Protein AF-A0A1M6D342-F1 (afdb_monomer)

Radius of gyration: 25.9 Å; Cα contacts (8 Å, |Δi|>4): 863; chains: 1; bounding box: 53×69×72 Å

Sequence (406 aa):
MNKLLQKSFVAFAASVFLMACGDDDSSFDALEKPKGDYCNVISEDPLVIEAVEYGFYSKTMFEFDNGDVVETVEFESHQAAELACSEYAKDSDYRSVECSDKSIVAVGKETFTASEYKRMMVAFASACEEVNEAMSSSSSAKSSSSVAPSSSSVNSSSSSVGNDEVMSAMYVQYWNSNVVALNADDLEGCEDGALPDDMDQYEIAYEFNDPYDLGADYIGEKTNAYQDVKVPGVFAECGSIVLDGTNGLIVPKNDIFRTKGFVVEVRFMPTDEGDLANLFVADPPGSGVDGWQVRFDGTEARFHIRDGSEGGWNIYNAGEVSLNEWHVFRVKLFPTKSDDGIISYTLSLSLDGVSFEGTPFKGDVSDFDFDVGIGYDAVYQGEHERRTFKGKIDYIRYGRITEDGL

Nearest PDB structures (foldseek):
  3b3q-assembly1_F  TM=6.974E-01  e=4.643E-06  Homo sapiens
  3vkf-assembly5_D  TM=7.152E-01  e=1.541E-05  Bos taurus
  8i59-assembly1_B  TM=5.064E-01  e=3.150E-03  Burkholderia sp.
  8huy-assembly1_B  TM=5.258E-01  e=9.418E-03  Burkholderia
  8i5a-assembly1_A  TM=5.291E-01  e=1.761E-02  Burkholderia sp.

Mean predicted aligned error: 17.21 Å

Solvent-accessible surface area (backbone atoms only — not comparable to full-atom values): 22802 Å² total; per-residue (Å²): 106,81,69,51,61,70,43,57,51,50,55,49,44,52,77,74,52,76,78,84,81,77,82,93,88,83,90,81,87,86,74,98,66,79,94,66,63,42,37,40,77,78,40,78,85,60,32,26,37,43,35,29,55,96,84,46,52,41,37,39,36,46,46,80,55,101,36,34,42,38,40,38,38,38,35,88,40,46,69,57,24,55,56,51,41,63,50,58,67,65,45,82,62,42,70,47,64,48,72,53,71,33,31,36,43,35,29,45,58,63,75,42,53,75,69,56,47,50,54,52,48,52,53,54,49,54,59,27,51,50,48,41,53,61,55,59,66,68,74,70,83,76,83,82,88,85,84,84,84,89,83,87,80,89,79,91,86,80,89,80,98,70,89,76,73,73,79,70,79,77,76,80,59,58,48,98,49,71,27,54,25,78,51,31,87,84,43,78,83,39,64,58,89,72,78,75,87,88,56,92,70,47,57,38,28,36,48,26,21,34,42,64,35,49,17,48,26,79,75,24,102,80,65,45,31,19,42,36,74,89,41,54,82,40,38,56,51,77,40,16,37,37,32,82,35,67,19,47,35,32,28,69,63,56,75,80,70,45,39,80,15,32,38,41,38,38,31,36,24,40,66,58,79,25,60,60,5,18,52,43,24,40,64,49,83,80,88,60,49,16,28,36,33,39,32,34,45,52,52,27,38,32,43,37,39,21,24,20,88,81,56,68,74,49,78,44,79,51,45,81,55,62,74,74,41,85,42,40,45,36,42,35,32,36,68,44,70,48,98,88,66,52,77,45,37,30,35,34,37,24,37,72,81,49,66,51,78,72,42,80,50,86,74,62,43,33,67,62,91,60,45,30,9,34,22,21,54,64,69,66,53,93,64,38,83,37,18,20,23,37,28,36,36,35,33,44,37,33,16,71,38,73,72,81,93,116

Foldseek 3Di:
DVVVVVVLVVVVCLVAVVPPDDDDDDDDDDDPDDPDWAWDFPDLVQTWIWTADPNWTKIWTWDDDPQKIKIKIFTPAQVVQVSSQVVLVVDPQFPDWDGDSTMIITIGPGGHDPVRVSVSSVVVNLVRVVRVVVVVVVPPDDDDDDDDDDDDDDDDDDDDDDPPPPPPPPPFDFDPAAQAAPCQVVAPPLADLDDDPDQPFFQFKQQCQRNRHSQDGSRHPPFTWTFTPVFDGWHGDSLKIFFALGGWTKGWFDLQQLAQWKKKKWKWAAQAFAALWFQKWPDDADAQAWIWTQGGHGQWTKIWTDASHVIDIDIDTQDGHDHRDIKMKMKTWEWDADPVGDIWIWIWIHIRNRIDDTDTDDHGRSGDGGMMIHQFDSSPYPPRSRHGTGGIISMMTMHGYDPPPD

Struc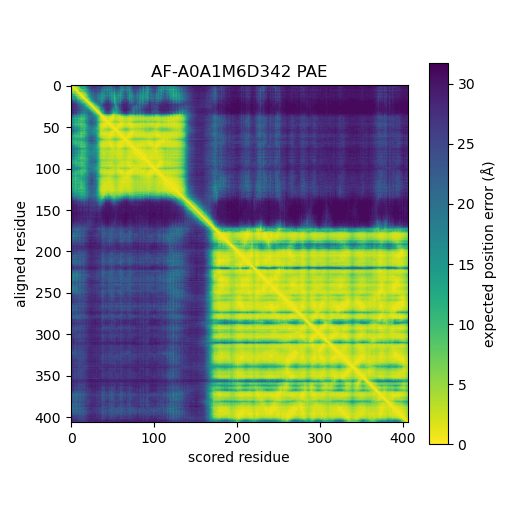ture (mmCIF, N/CA/C/O backbone):
data_AF-A0A1M6D342-F1
#
_entry.id   AF-A0A1M6D342-F1
#
loop_
_atom_site.group_PDB
_atom_site.id
_atom_site.type_symbol
_atom_site.label_atom_id
_atom_site.label_alt_id
_atom_site.label_comp_id
_atom_site.label_asym_id
_atom_site.label_entity_id
_atom_site.label_seq_id
_atom_site.pdbx_PDB_ins_code
_atom_site.Cartn_x
_atom_site.Cartn_y
_atom_site.Cartn_z
_atom_site.occupancy
_atom_site.B_iso_or_equiv
_atom_site.auth_seq_id
_atom_site.auth_comp_id
_atom_site.auth_asym_id
_atom_site.auth_atom_id
_atom_site.pdbx_PDB_model_num
ATOM 1 N N . MET A 1 1 ? 17.124 -2.770 -13.721 1.00 29.59 1 MET A N 1
ATOM 2 C CA . MET A 1 1 ? 15.693 -2.408 -13.770 1.00 29.59 1 MET A CA 1
ATOM 3 C C . MET A 1 1 ? 15.394 -1.074 -13.091 1.00 29.59 1 MET A C 1
ATOM 5 O O . MET A 1 1 ? 15.123 -0.160 -13.847 1.00 29.59 1 MET A O 1
ATOM 9 N N . ASN A 1 2 ? 15.536 -0.861 -11.771 1.00 28.12 2 ASN A N 1
ATOM 10 C CA . ASN A 1 2 ? 15.113 0.425 -11.151 1.00 28.12 2 ASN A CA 1
ATOM 11 C C . ASN A 1 2 ? 15.761 1.695 -11.756 1.00 28.12 2 ASN A C 1
ATOM 13 O O . ASN A 1 2 ? 15.115 2.732 -11.818 1.00 28.12 2 ASN A O 1
ATOM 17 N N . LYS A 1 3 ? 16.993 1.616 -12.287 1.00 26.41 3 LYS A N 1
ATOM 18 C CA . LYS A 1 3 ? 17.621 2.731 -13.030 1.00 26.41 3 LYS A CA 1
ATOM 19 C C . LYS A 1 3 ? 17.149 2.907 -14.482 1.00 26.41 3 LYS A C 1
ATOM 21 O O . LYS A 1 3 ? 17.337 3.991 -15.005 1.00 26.41 3 LYS A O 1
ATOM 26 N N . LEU A 1 4 ? 16.559 1.888 -15.111 1.00 28.61 4 LEU A N 1
ATOM 27 C CA . LEU A 1 4 ? 16.064 1.951 -16.496 1.00 28.61 4 LEU A CA 1
ATOM 28 C C . LEU A 1 4 ? 14.745 2.729 -16.563 1.00 28.61 4 LEU A C 1
ATOM 30 O O . LEU A 1 4 ? 14.648 3.699 -17.308 1.00 28.61 4 LEU A O 1
ATOM 34 N N . LEU A 1 5 ? 13.756 2.365 -15.737 1.00 30.73 5 LEU A N 1
ATOM 35 C CA . LEU A 1 5 ? 12.467 3.073 -15.678 1.00 30.73 5 LEU A CA 1
ATOM 36 C C . LEU A 1 5 ? 12.655 4.550 -15.295 1.00 30.73 5 LEU A C 1
ATOM 38 O O . LEU A 1 5 ? 12.155 5.429 -15.986 1.00 30.73 5 LEU A O 1
ATOM 42 N N . GLN A 1 6 ? 13.480 4.831 -14.282 1.00 29.61 6 GLN A N 1
ATOM 43 C CA . GLN A 1 6 ? 13.748 6.198 -13.813 1.00 29.61 6 GLN A CA 1
ATOM 44 C C . GLN A 1 6 ? 14.451 7.100 -14.854 1.00 29.61 6 GLN A C 1
ATOM 46 O O . GLN A 1 6 ? 14.438 8.317 -14.702 1.00 29.61 6 GLN A O 1
ATOM 51 N N . LYS A 1 7 ? 15.052 6.526 -15.905 1.00 32.56 7 LYS A N 1
ATOM 52 C CA . LYS A 1 7 ? 15.715 7.256 -17.004 1.00 32.56 7 LYS A CA 1
ATOM 53 C C . LYS A 1 7 ? 14.929 7.272 -18.307 1.00 32.56 7 LYS A C 1
ATOM 55 O O . LYS A 1 7 ? 14.967 8.257 -19.031 1.00 32.56 7 LYS A O 1
ATOM 60 N N . SER A 1 8 ? 14.165 6.217 -18.575 1.00 32.78 8 SER A N 1
ATOM 61 C CA . SER A 1 8 ? 13.184 6.196 -19.669 1.00 32.78 8 SER A CA 1
ATOM 62 C C . SER A 1 8 ? 12.193 7.362 -19.524 1.00 32.78 8 SER A C 1
ATOM 64 O O . SER A 1 8 ? 11.777 7.958 -20.511 1.00 32.78 8 SER A O 1
ATOM 66 N N . PHE A 1 9 ? 11.903 7.753 -18.278 1.00 37.47 9 PHE A N 1
ATOM 67 C CA . PHE A 1 9 ? 11.140 8.956 -17.949 1.00 37.47 9 PHE A CA 1
ATOM 68 C C . PHE A 1 9 ? 11.850 10.284 -18.241 1.00 37.47 9 PHE A C 1
ATOM 70 O O . PHE A 1 9 ? 11.171 11.255 -18.555 1.00 37.47 9 PHE A O 1
ATOM 77 N N . VAL A 1 10 ? 13.184 10.347 -18.175 1.00 33.31 10 VAL A N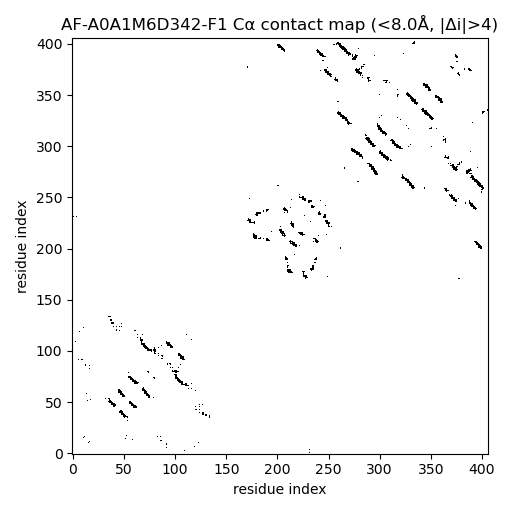 1
ATOM 78 C CA . VAL A 1 10 ? 13.944 11.555 -18.546 1.00 33.31 10 VAL A CA 1
ATOM 79 C C . VAL A 1 10 ? 13.895 11.759 -20.058 1.00 33.31 10 VAL A C 1
ATOM 81 O O . VAL A 1 10 ? 13.674 12.882 -20.489 1.00 33.31 10 VAL A O 1
ATOM 84 N N . ALA A 1 11 ? 13.973 10.683 -20.847 1.00 34.03 11 ALA A N 1
ATOM 85 C CA . ALA A 1 11 ? 13.823 10.750 -22.301 1.00 34.03 11 ALA A CA 1
ATOM 86 C C . ALA A 1 11 ? 12.455 11.323 -22.723 1.00 34.03 11 ALA A C 1
ATOM 88 O O . ALA A 1 11 ? 12.410 12.282 -23.481 1.00 34.03 11 ALA A O 1
ATOM 89 N N . PHE A 1 12 ? 11.343 10.825 -22.166 1.00 40.81 12 PHE A N 1
ATOM 90 C CA . PHE A 1 12 ? 9.998 11.342 -22.476 1.00 40.81 12 PHE A CA 1
ATOM 91 C C . PHE A 1 12 ? 9.723 12.722 -21.861 1.00 40.81 12 PHE A C 1
ATOM 93 O O . PHE A 1 12 ? 9.075 13.550 -22.490 1.00 40.81 12 PHE A O 1
ATOM 100 N N . ALA A 1 13 ? 10.266 13.034 -20.679 1.00 38.28 13 ALA A N 1
ATOM 101 C CA . ALA A 1 13 ? 10.266 14.410 -20.177 1.00 38.28 13 ALA A CA 1
ATOM 102 C C . ALA A 1 13 ? 11.128 15.341 -21.057 1.00 38.28 13 ALA A C 1
ATOM 104 O O . ALA A 1 13 ? 10.838 16.529 -21.158 1.00 38.28 13 ALA A O 1
ATOM 105 N N . ALA A 1 14 ? 12.142 14.826 -21.756 1.00 37.19 14 ALA A N 1
ATOM 106 C CA . ALA A 1 14 ? 12.826 15.584 -22.791 1.00 37.19 14 ALA A CA 1
ATOM 107 C C . ALA A 1 14 ? 11.938 15.744 -24.044 1.00 37.19 14 ALA A C 1
ATOM 109 O O . ALA A 1 14 ? 11.837 16.846 -24.571 1.00 37.19 14 ALA A O 1
ATOM 110 N N . SER A 1 15 ? 11.212 14.720 -24.502 1.00 40.72 15 SER A N 1
ATOM 111 C CA . SER A 1 15 ? 10.324 14.870 -25.671 1.00 40.72 15 SER A CA 1
ATOM 112 C C . SER A 1 15 ? 9.056 15.711 -25.412 1.00 40.72 15 SER A C 1
ATOM 114 O O . SER A 1 15 ? 8.500 16.233 -26.377 1.00 40.72 15 SER A O 1
ATOM 116 N N . VAL A 1 16 ? 8.580 15.806 -24.156 1.00 41.66 16 VAL A N 1
ATOM 117 C CA . VAL A 1 16 ? 7.217 16.281 -23.783 1.00 41.66 16 VAL A CA 1
ATOM 118 C C . VAL A 1 16 ? 7.194 17.379 -22.689 1.00 41.66 16 VAL A C 1
ATOM 120 O O . VAL A 1 16 ? 6.124 17.813 -22.275 1.00 41.66 16 VAL A O 1
ATOM 123 N N . PHE A 1 17 ? 8.347 17.832 -22.175 1.00 37.03 17 PHE A N 1
ATOM 124 C CA . PHE A 1 17 ? 8.429 18.940 -21.194 1.00 37.03 17 PHE A CA 1
ATOM 125 C C . PHE A 1 17 ? 9.515 19.989 -21.525 1.00 37.03 17 PHE A C 1
ATOM 127 O O . PHE A 1 17 ? 9.902 20.794 -20.666 1.00 37.03 17 PHE A O 1
ATOM 134 N N . LEU A 1 18 ? 10.059 20.008 -22.749 1.00 39.94 18 LEU A N 1
ATOM 135 C CA . LEU A 1 18 ? 11.326 20.704 -23.031 1.00 39.94 18 LEU A CA 1
ATOM 136 C C . LEU A 1 18 ? 11.277 22.242 -23.136 1.00 39.94 18 LEU A C 1
ATOM 138 O O . LEU A 1 18 ? 12.293 22.853 -23.471 1.00 39.94 18 LEU A O 1
ATOM 142 N N . MET A 1 19 ? 10.154 22.901 -22.823 1.00 34.09 19 MET A N 1
ATOM 143 C CA . MET A 1 19 ? 10.070 24.376 -22.795 1.00 34.09 19 MET A CA 1
ATOM 144 C C . MET A 1 19 ? 9.548 24.981 -21.484 1.00 34.09 19 MET A C 1
ATOM 146 O O . MET A 1 19 ? 8.937 26.047 -21.477 1.00 34.09 19 MET A O 1
ATOM 150 N N . ALA A 1 20 ? 9.896 24.386 -20.342 1.00 29.44 20 ALA A N 1
ATOM 151 C CA . ALA A 1 20 ? 9.643 24.968 -19.018 1.00 29.44 20 ALA A CA 1
ATOM 152 C C . ALA A 1 20 ? 10.795 25.852 -18.465 1.00 29.44 20 ALA A C 1
ATOM 154 O O . ALA A 1 20 ? 11.058 25.823 -17.265 1.00 29.44 20 ALA A O 1
ATOM 155 N N . CYS A 1 21 ? 11.492 26.641 -19.303 1.00 28.83 21 CYS A N 1
ATOM 156 C CA . CYS A 1 21 ? 12.409 27.711 -18.851 1.00 28.83 21 CYS A CA 1
ATOM 157 C C . CYS A 1 21 ? 12.781 28.711 -19.976 1.00 28.83 21 CYS A C 1
ATOM 159 O O . CYS A 1 21 ? 13.813 28.571 -20.632 1.00 28.83 21 CYS A O 1
ATOM 161 N N . GLY A 1 22 ? 11.987 29.770 -20.164 1.00 24.42 22 GLY A N 1
ATOM 162 C CA . GLY A 1 22 ? 12.326 30.894 -21.048 1.00 24.42 22 GLY A CA 1
ATOM 163 C C . GLY A 1 22 ? 11.422 32.101 -20.798 1.00 24.42 22 GLY A C 1
ATOM 164 O O . GLY A 1 22 ? 10.205 31.961 -20.851 1.00 24.42 22 GLY A O 1
ATOM 165 N N . ASP A 1 23 ? 12.010 33.260 -20.485 1.00 26.44 23 ASP A N 1
ATOM 166 C CA . ASP A 1 23 ? 11.271 34.490 -20.155 1.00 26.44 23 ASP A CA 1
ATOM 167 C C . ASP A 1 23 ? 10.433 35.029 -21.337 1.00 26.44 23 ASP A C 1
ATOM 169 O O . ASP A 1 23 ? 10.814 34.899 -22.504 1.00 26.44 23 ASP A O 1
ATOM 173 N N . ASP A 1 24 ? 9.314 35.685 -21.009 1.00 37.38 24 ASP A N 1
ATOM 174 C CA . ASP A 1 24 ? 8.375 36.316 -21.946 1.00 37.38 24 ASP A CA 1
ATOM 175 C C . ASP A 1 24 ? 9.032 37.320 -22.920 1.00 37.38 24 ASP A C 1
ATOM 177 O O . ASP A 1 24 ? 9.759 38.217 -22.494 1.00 37.38 24 ASP A O 1
ATOM 181 N N . ASP A 1 25 ? 8.689 37.208 -24.214 1.00 33.34 25 ASP A N 1
ATOM 182 C CA . ASP A 1 25 ? 8.289 38.295 -25.144 1.00 33.34 25 ASP A CA 1
ATOM 183 C C . ASP A 1 25 ? 8.631 37.961 -26.617 1.00 33.34 25 ASP A C 1
ATOM 185 O O . ASP A 1 25 ? 9.655 38.382 -27.161 1.00 33.34 25 ASP A O 1
ATOM 189 N N . SER A 1 26 ? 7.716 37.302 -27.341 1.00 28.78 26 SER A N 1
ATOM 190 C CA . SER A 1 26 ? 7.523 37.602 -28.773 1.00 28.78 26 SER A CA 1
ATOM 191 C C . SER A 1 26 ? 6.138 37.185 -29.276 1.00 28.78 26 SER A C 1
ATOM 193 O O . SER A 1 26 ? 5.688 36.060 -29.080 1.00 28.78 26 SER A O 1
ATOM 195 N N . SER A 1 27 ? 5.445 38.107 -29.946 1.00 34.41 27 SER A N 1
ATOM 196 C CA . SER A 1 27 ? 4.164 37.842 -30.600 1.00 34.41 27 SER A CA 1
ATOM 197 C C . SER A 1 27 ? 4.369 37.316 -32.023 1.00 34.41 27 SER A C 1
ATOM 199 O O . SER A 1 27 ? 5.139 37.890 -32.794 1.00 34.41 27 SER A O 1
ATOM 201 N N . PHE A 1 28 ? 3.624 36.276 -32.408 1.00 32.47 28 PHE A N 1
ATOM 202 C CA . PHE A 1 28 ? 3.547 35.808 -33.795 1.00 32.47 28 PHE A CA 1
ATOM 203 C C . PHE A 1 28 ? 2.100 35.584 -34.246 1.00 32.47 28 PHE A C 1
ATOM 205 O O . PHE A 1 28 ? 1.275 35.041 -33.513 1.00 32.47 28 PHE A O 1
ATOM 212 N N . ASP A 1 29 ? 1.798 36.033 -35.466 1.00 29.50 29 ASP A N 1
ATOM 213 C CA . ASP A 1 29 ? 0.451 36.023 -36.039 1.00 29.50 29 ASP A CA 1
ATOM 214 C C . ASP A 1 29 ? 0.094 34.690 -36.723 1.00 29.50 29 ASP A C 1
ATOM 216 O O . ASP A 1 29 ? 0.756 34.245 -37.659 1.00 29.50 29 ASP A O 1
ATOM 220 N N . ALA A 1 30 ? -1.043 34.141 -36.294 1.00 36.31 30 ALA A N 1
ATOM 221 C CA . ALA A 1 30 ? -2.056 33.442 -37.092 1.00 36.31 30 ALA A CA 1
ATOM 222 C C . ALA A 1 30 ? -1.618 32.422 -38.175 1.00 36.31 30 ALA A C 1
ATOM 224 O O . ALA A 1 30 ? -1.597 32.708 -39.374 1.00 36.31 30 ALA A O 1
ATOM 225 N N . LEU A 1 31 ? -1.540 31.157 -37.756 1.00 32.56 31 LEU A N 1
ATOM 226 C CA . LEU A 1 31 ? -2.056 30.013 -38.521 1.00 32.56 31 LEU A CA 1
ATOM 227 C C . LEU A 1 31 ? -3.130 29.319 -37.666 1.00 32.56 31 LEU A C 1
ATOM 229 O O . LEU A 1 31 ? -3.014 29.295 -36.441 1.00 32.56 31 LEU A O 1
ATOM 233 N N . GLU A 1 32 ? -4.193 28.792 -38.285 1.00 38.78 32 GLU A N 1
ATOM 234 C CA . GLU A 1 32 ? -5.297 28.118 -37.577 1.00 38.78 32 GLU A CA 1
ATOM 235 C C . GLU A 1 32 ? -4.849 26.754 -37.017 1.00 38.78 32 GLU A C 1
ATOM 237 O O . GLU A 1 32 ? -5.118 25.706 -37.600 1.00 38.78 32 GLU A O 1
ATOM 242 N N . LYS A 1 33 ? -4.145 26.770 -35.879 1.00 38.72 33 LYS A N 1
ATOM 243 C CA . LYS A 1 33 ? -3.801 25.570 -35.103 1.00 38.72 33 LYS A CA 1
ATOM 244 C C . LYS A 1 33 ? -4.945 25.159 -34.156 1.00 38.72 33 LYS A C 1
ATOM 246 O O . LYS A 1 33 ? -5.739 26.020 -33.756 1.00 38.72 33 LYS A O 1
ATOM 251 N N . PRO A 1 34 ? -5.038 23.869 -33.769 1.00 38.50 34 PRO A N 1
ATOM 252 C CA . PRO A 1 34 ? -5.920 23.430 -32.689 1.00 38.50 34 PRO A CA 1
ATOM 253 C C . PRO A 1 34 ? -5.665 24.242 -31.413 1.00 38.50 34 PRO A C 1
ATOM 255 O O . PRO A 1 34 ? -4.530 24.606 -31.112 1.00 38.50 34 PRO A O 1
ATOM 258 N N . LYS A 1 35 ? -6.728 24.560 -30.668 1.00 44.03 35 LYS A N 1
ATOM 259 C CA . LYS A 1 35 ? -6.613 25.299 -29.405 1.00 44.03 35 LYS A CA 1
ATOM 260 C C . LYS A 1 35 ? -6.374 24.338 -28.248 1.00 44.03 35 LYS A C 1
ATOM 262 O O . LYS A 1 35 ? -7.342 23.835 -27.683 1.00 44.03 35 LYS A O 1
ATOM 267 N N . GLY A 1 36 ? -5.111 24.169 -27.890 1.00 58.72 36 GLY A N 1
ATOM 268 C CA . GLY A 1 36 ? -4.669 23.391 -26.738 1.00 58.72 36 GLY A CA 1
ATOM 269 C C . GLY A 1 36 ? -3.459 22.540 -27.089 1.00 58.72 36 GLY A C 1
ATOM 270 O O . GLY A 1 36 ? -3.288 22.160 -28.250 1.00 58.72 36 GLY A O 1
ATOM 271 N N . ASP A 1 37 ? -2.651 22.259 -26.076 1.00 66.69 37 ASP A N 1
ATOM 272 C CA . ASP A 1 37 ? -1.650 21.205 -26.147 1.00 66.69 37 ASP A CA 1
ATOM 273 C C . ASP A 1 37 ? -2.370 19.846 -26.206 1.00 66.69 37 ASP A C 1
ATOM 275 O O . ASP A 1 37 ? -3.456 19.686 -25.637 1.00 66.69 37 ASP A O 1
ATOM 279 N N . TYR A 1 38 ? -1.812 18.888 -26.942 1.00 78.44 38 TYR A N 1
ATOM 280 C CA . TYR A 1 38 ? -2.367 17.538 -27.076 1.00 78.44 38 TYR A CA 1
ATOM 281 C C . TYR A 1 38 ? -1.264 16.526 -27.370 1.00 78.44 38 TYR A C 1
ATOM 283 O O . TYR A 1 38 ? -0.209 16.888 -27.890 1.00 78.44 38 TYR A O 1
ATOM 291 N N . CYS A 1 39 ? -1.543 15.253 -27.104 1.00 80.94 39 CYS A N 1
ATOM 292 C CA . CYS A 1 39 ? -0.688 14.135 -27.481 1.00 80.94 39 CYS A CA 1
ATOM 293 C C . CYS A 1 39 ? -1.562 13.049 -28.116 1.00 80.94 39 CYS A C 1
ATOM 295 O O . CYS A 1 39 ? -2.598 12.702 -27.567 1.00 80.94 39 CYS A O 1
ATOM 297 N N . ASN A 1 40 ? -1.213 12.531 -29.290 1.00 85.62 40 ASN A N 1
ATOM 298 C CA . ASN A 1 40 ? -2.025 11.543 -29.998 1.00 85.62 40 ASN A CA 1
ATOM 299 C C . ASN A 1 40 ? -1.176 10.357 -30.467 1.00 85.62 40 ASN A C 1
ATOM 301 O O . ASN A 1 40 ? -0.220 10.539 -31.222 1.00 85.62 40 ASN A O 1
ATOM 305 N N . VAL A 1 41 ? -1.554 9.142 -30.068 1.00 84.69 41 VAL A N 1
ATOM 306 C CA . VAL A 1 41 ? -0.909 7.904 -30.524 1.00 84.69 41 VAL A CA 1
ATOM 307 C C . VAL A 1 41 ? -1.415 7.564 -31.930 1.00 84.69 41 VAL A C 1
ATOM 309 O O . VAL A 1 41 ? -2.606 7.368 -32.161 1.00 84.69 41 VAL A O 1
ATOM 312 N N . ILE A 1 42 ? -0.502 7.522 -32.899 1.00 88.56 42 ILE A N 1
ATOM 313 C CA . ILE A 1 42 ? -0.784 7.270 -34.324 1.00 88.56 42 ILE A CA 1
ATOM 314 C C . ILE A 1 42 ? -0.558 5.799 -34.696 1.00 88.56 42 ILE A C 1
ATOM 316 O O . ILE A 1 42 ? -1.186 5.280 -35.620 1.00 88.56 42 ILE A O 1
ATOM 320 N N . SER A 1 43 ? 0.372 5.144 -34.005 1.00 88.12 43 SER A N 1
ATOM 321 C CA . SER A 1 43 ? 0.769 3.746 -34.183 1.00 88.12 43 SER A CA 1
ATOM 322 C C . SER A 1 43 ? 1.416 3.258 -32.891 1.00 88.12 43 SER A C 1
ATOM 324 O O . SER A 1 43 ? 2.069 4.052 -32.223 1.00 88.12 43 SER A O 1
ATOM 326 N N . GLU A 1 44 ? 1.272 1.974 -32.567 1.00 81.12 44 GLU A N 1
ATOM 327 C CA . GLU A 1 44 ? 1.909 1.328 -31.405 1.00 81.12 44 GLU A CA 1
ATOM 328 C C . GLU A 1 44 ? 3.142 0.482 -31.784 1.00 81.12 44 GLU A C 1
ATOM 330 O O . GLU A 1 44 ? 3.996 0.230 -30.937 1.00 81.12 44 GLU A O 1
ATOM 335 N N . ASP A 1 45 ? 3.261 0.051 -33.049 1.00 80.69 45 ASP A N 1
ATOM 336 C CA . ASP A 1 45 ? 4.373 -0.781 -33.544 1.00 80.69 45 ASP A CA 1
ATOM 337 C C . ASP A 1 45 ? 4.809 -0.372 -34.976 1.00 80.69 45 ASP A C 1
ATOM 339 O O . ASP A 1 45 ? 4.163 -0.771 -35.954 1.00 80.69 45 ASP A O 1
ATOM 343 N N . PRO A 1 46 ? 5.873 0.447 -35.133 1.00 85.06 46 PRO A N 1
ATOM 344 C CA . PRO A 1 46 ? 6.568 1.185 -34.073 1.00 85.06 46 PRO A CA 1
ATOM 345 C C . PRO A 1 46 ? 5.647 2.211 -33.400 1.00 85.06 46 PRO A C 1
ATOM 347 O O . PRO A 1 46 ? 4.654 2.650 -33.998 1.00 85.06 46 PRO A O 1
ATOM 350 N N . LEU A 1 47 ? 5.991 2.620 -32.175 1.00 85.19 47 LEU A N 1
ATOM 351 C CA . LEU A 1 47 ? 5.266 3.683 -31.482 1.00 85.19 47 LEU A CA 1
ATOM 352 C C . LEU A 1 47 ? 5.497 5.006 -32.217 1.00 85.19 47 LEU A C 1
ATOM 354 O O . LEU A 1 47 ? 6.638 5.438 -32.392 1.00 85.19 47 LEU A O 1
ATOM 358 N N . VAL A 1 48 ? 4.408 5.650 -32.628 1.00 89.44 48 VAL A N 1
ATOM 359 C CA . VAL A 1 48 ? 4.412 6.965 -33.270 1.00 89.44 48 VAL A CA 1
ATOM 360 C C . VAL A 1 48 ? 3.428 7.862 -32.539 1.00 89.44 48 VAL A C 1
ATOM 362 O O . VAL A 1 48 ? 2.244 7.541 -32.457 1.00 89.44 48 VAL A O 1
ATOM 365 N N . ILE A 1 49 ? 3.911 9.001 -32.059 1.00 86.31 49 ILE A N 1
ATOM 366 C CA . ILE A 1 49 ? 3.150 10.008 -31.322 1.00 86.31 49 ILE A CA 1
ATOM 367 C C . ILE A 1 49 ? 3.189 11.325 -32.104 1.00 86.31 49 ILE A C 1
ATOM 369 O O . ILE A 1 49 ? 4.247 11.748 -32.563 1.00 86.31 49 ILE A O 1
ATOM 373 N N . GLU A 1 50 ? 2.043 11.984 -32.253 1.00 86.38 50 GLU A N 1
ATOM 374 C CA . GLU A 1 50 ? 1.942 13.368 -32.732 1.00 86.38 50 GLU A CA 1
ATOM 375 C C . GLU A 1 50 ? 1.495 14.255 -31.573 1.00 86.38 50 GLU A C 1
ATOM 377 O O . GLU A 1 50 ? 0.452 14.004 -30.969 1.00 86.38 50 GLU A O 1
ATOM 382 N N . ALA A 1 51 ? 2.277 15.285 -31.257 1.00 81.00 51 ALA A N 1
ATOM 383 C CA . ALA A 1 51 ? 2.015 16.173 -30.134 1.00 81.00 51 ALA A CA 1
ATOM 384 C C . ALA A 1 51 ? 2.032 17.645 -30.558 1.00 81.00 51 ALA A C 1
ATOM 386 O O . ALA A 1 51 ? 2.708 18.043 -31.512 1.00 81.00 51 ALA A O 1
ATOM 387 N N . VAL A 1 52 ? 1.286 18.466 -29.821 1.00 74.69 52 VAL A N 1
ATOM 388 C CA . VAL A 1 52 ? 1.473 19.917 -29.801 1.00 74.69 52 VAL A CA 1
ATOM 389 C C . VAL A 1 52 ? 1.722 20.346 -28.366 1.00 74.69 52 VAL A C 1
ATOM 391 O O . VAL A 1 52 ? 0.899 20.061 -27.504 1.00 74.69 52 VAL A O 1
ATOM 394 N N . GLU A 1 53 ? 2.828 21.051 -28.141 1.00 64.06 53 GLU A N 1
ATOM 395 C CA . GLU A 1 53 ? 3.241 21.590 -26.842 1.00 64.06 53 GLU A CA 1
ATOM 396 C C . GLU A 1 53 ? 3.665 23.055 -27.036 1.00 64.06 53 GLU A C 1
ATOM 398 O O . GLU A 1 53 ? 4.453 23.373 -27.932 1.00 64.06 53 GLU A O 1
ATOM 403 N N . TYR A 1 54 ? 3.083 23.984 -26.274 1.00 63.62 54 TYR A N 1
ATOM 404 C CA . TYR A 1 54 ? 3.306 25.434 -26.391 1.00 63.62 54 TYR A CA 1
ATOM 405 C C . TYR A 1 54 ? 3.126 25.986 -27.827 1.00 63.62 54 TYR A C 1
ATOM 407 O O . TYR A 1 54 ? 3.706 27.002 -28.215 1.00 63.62 54 TYR A O 1
ATOM 415 N N . GLY A 1 55 ? 2.296 25.321 -28.641 1.00 64.81 55 GLY A N 1
ATOM 416 C CA . GLY A 1 55 ? 2.050 25.656 -30.052 1.00 64.81 55 GLY A CA 1
ATOM 417 C C . GLY A 1 55 ? 3.075 25.103 -31.059 1.00 64.81 55 GLY A C 1
ATOM 418 O O . GLY A 1 55 ? 2.882 25.261 -32.276 1.00 64.81 55 GLY A O 1
ATOM 419 N N . PHE A 1 56 ? 4.123 24.416 -30.600 1.00 67.81 56 PHE A N 1
ATOM 420 C CA . PHE A 1 56 ? 5.042 23.655 -31.443 1.00 67.81 56 PHE A CA 1
ATOM 421 C C . PHE A 1 56 ? 4.465 22.273 -31.723 1.00 67.81 56 PHE A C 1
ATOM 423 O O . PHE A 1 56 ? 4.066 21.577 -30.803 1.00 67.81 56 PHE A O 1
ATOM 430 N N . TYR A 1 57 ? 4.409 21.886 -32.998 1.00 80.56 57 TYR A N 1
ATOM 431 C CA . TYR A 1 57 ? 4.040 20.528 -33.392 1.00 80.56 57 TYR A CA 1
ATOM 432 C C . TYR A 1 57 ? 5.298 19.675 -33.523 1.00 80.56 57 TYR A C 1
ATOM 434 O O . TYR A 1 57 ? 6.248 20.089 -34.206 1.00 80.56 57 TYR A O 1
ATOM 442 N N . SER A 1 58 ? 5.255 18.483 -32.939 1.00 83.25 58 SER A N 1
ATOM 443 C CA . SER A 1 58 ? 6.248 17.429 -33.106 1.00 83.25 58 SER A CA 1
ATOM 444 C C . SER A 1 58 ? 5.583 16.111 -33.505 1.00 83.25 58 SER A C 1
ATOM 446 O O . SER A 1 58 ? 4.415 15.843 -33.211 1.00 83.25 58 SER A O 1
ATOM 448 N N . LYS A 1 59 ? 6.350 15.272 -34.196 1.00 88.81 59 LYS A N 1
ATOM 449 C CA . LYS A 1 59 ? 6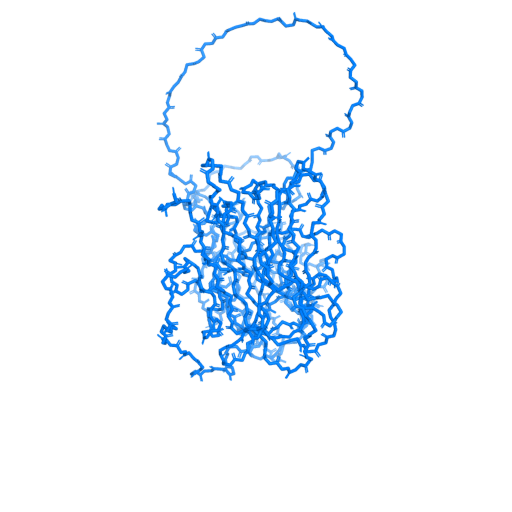.018 13.875 -34.448 1.00 88.81 59 LYS A CA 1
ATOM 450 C C . LYS A 1 59 ? 7.191 13.009 -34.023 1.00 88.81 59 LYS A C 1
ATOM 452 O O . LYS A 1 59 ? 8.247 13.079 -34.644 1.00 88.81 59 LYS A O 1
ATOM 457 N N . THR A 1 60 ? 6.992 12.197 -32.998 1.00 90.12 60 THR A N 1
ATOM 458 C CA . THR A 1 60 ? 8.015 11.317 -32.432 1.00 90.12 60 THR A CA 1
ATOM 459 C C . THR A 1 60 ? 7.753 9.878 -32.853 1.00 90.12 60 THR A C 1
ATOM 461 O O . THR A 1 60 ? 6.620 9.406 -32.799 1.00 90.12 60 THR A O 1
ATOM 464 N N . MET A 1 61 ? 8.797 9.173 -33.274 1.00 90.12 61 MET A N 1
ATOM 465 C CA . MET A 1 61 ? 8.781 7.749 -33.592 1.00 90.12 61 MET A CA 1
ATOM 466 C C . MET A 1 61 ? 9.876 7.042 -32.799 1.00 90.12 61 MET A C 1
ATOM 468 O O . MET A 1 61 ? 11.022 7.492 -32.806 1.00 90.12 61 MET A O 1
ATOM 472 N N . PHE A 1 62 ? 9.533 5.926 -32.165 1.00 90.19 62 PHE A N 1
ATOM 473 C CA . PHE A 1 62 ? 10.476 5.080 -31.441 1.00 90.19 62 PHE A CA 1
ATOM 474 C C . PHE A 1 62 ? 10.676 3.763 -32.192 1.00 90.19 62 PHE A C 1
ATOM 476 O O . PHE A 1 62 ? 9.716 3.042 -32.458 1.00 90.19 62 PHE A O 1
ATOM 483 N N . GLU A 1 63 ? 11.923 3.444 -32.525 1.00 90.12 63 GLU A N 1
ATOM 484 C CA . GLU A 1 63 ? 12.320 2.184 -33.155 1.00 90.12 63 GLU A CA 1
ATOM 485 C C . GLU A 1 63 ? 13.276 1.400 -32.246 1.00 90.12 63 GLU A C 1
ATOM 487 O O . GLU A 1 63 ? 14.027 1.976 -31.456 1.00 90.12 63 GLU A O 1
ATOM 492 N N . PHE A 1 64 ? 13.274 0.072 -32.380 1.00 90.12 64 PHE A N 1
ATOM 493 C CA . PHE A 1 64 ? 14.160 -0.830 -31.647 1.00 90.12 64 PHE A CA 1
ATOM 494 C C . PHE A 1 64 ? 15.060 -1.604 -32.611 1.00 90.12 64 PHE A C 1
ATOM 496 O O . PHE A 1 64 ? 14.573 -2.428 -33.388 1.00 90.12 64 PHE A O 1
ATOM 503 N N . ASP A 1 65 ? 16.374 -1.381 -32.534 1.00 87.56 65 ASP A N 1
ATOM 504 C CA . ASP A 1 65 ? 17.366 -2.098 -33.341 1.00 87.56 65 ASP A CA 1
ATOM 505 C C . ASP A 1 65 ? 18.485 -2.673 -32.466 1.00 87.56 65 ASP A C 1
ATOM 507 O O . ASP A 1 65 ? 19.183 -1.954 -31.761 1.00 87.56 65 ASP A O 1
ATOM 511 N N . ASN A 1 66 ? 18.672 -3.996 -32.519 1.00 86.00 66 ASN A N 1
ATOM 512 C CA . ASN A 1 66 ? 19.772 -4.723 -31.868 1.00 86.00 66 ASN A CA 1
ATOM 513 C C . ASN A 1 66 ? 20.010 -4.420 -30.367 1.00 86.00 66 ASN A C 1
ATOM 515 O O . ASN A 1 66 ? 21.112 -4.630 -29.856 1.00 86.00 66 ASN A O 1
ATOM 519 N N . GLY A 1 67 ? 18.966 -4.006 -29.643 1.00 83.62 67 GLY A N 1
ATOM 520 C CA . GLY A 1 67 ? 19.030 -3.643 -28.224 1.00 83.62 67 GLY A CA 1
ATOM 521 C C . GLY A 1 67 ? 19.042 -2.138 -27.963 1.00 83.62 67 GLY A C 1
ATOM 522 O O . GLY A 1 67 ? 18.890 -1.727 -26.818 1.00 83.62 67 GLY A O 1
ATOM 523 N N . ASP A 1 68 ? 19.184 -1.319 -28.998 1.00 89.06 68 ASP A N 1
ATOM 524 C CA . ASP A 1 68 ? 19.158 0.134 -28.909 1.00 89.06 68 ASP A CA 1
ATOM 525 C C . ASP A 1 68 ? 17.757 0.671 -29.208 1.00 89.06 68 ASP A C 1
ATOM 527 O O . ASP A 1 68 ? 17.039 0.133 -30.053 1.00 89.06 68 ASP A O 1
ATOM 531 N N . VAL A 1 69 ? 17.388 1.759 -28.531 1.00 88.69 69 VAL A N 1
ATOM 532 C CA . VAL A 1 69 ? 16.178 2.530 -28.840 1.00 88.69 69 VAL A CA 1
ATOM 533 C C . VAL A 1 69 ? 16.589 3.776 -29.609 1.00 88.69 69 VAL A C 1
ATOM 535 O O . VAL A 1 69 ? 17.461 4.528 -29.164 1.00 88.69 69 VAL A O 1
ATOM 538 N N . VAL A 1 70 ? 15.974 3.970 -30.771 1.00 91.06 70 VAL A N 1
ATOM 539 C CA . VAL A 1 70 ? 16.175 5.125 -31.645 1.00 91.06 70 VAL A CA 1
ATOM 540 C C . VAL A 1 70 ? 14.906 5.963 -31.606 1.00 91.06 70 VAL A C 1
ATOM 542 O O . VAL A 1 70 ? 13.845 5.508 -32.021 1.00 91.06 70 VAL A O 1
ATOM 545 N N . GLU A 1 71 ? 15.019 7.186 -31.106 1.00 92.00 71 GLU A N 1
ATOM 546 C CA . GLU A 1 71 ? 13.956 8.182 -31.139 1.00 92.00 71 GLU A CA 1
ATOM 547 C C . GLU A 1 71 ? 14.198 9.120 -32.324 1.00 92.00 71 GLU A C 1
ATOM 549 O O . GLU A 1 71 ? 15.267 9.717 -32.458 1.00 92.00 71 GLU A O 1
ATOM 554 N N . THR A 1 72 ? 13.204 9.250 -33.197 1.00 90.81 72 THR A N 1
ATOM 555 C CA . THR A 1 72 ? 13.199 10.224 -34.290 1.00 90.81 72 THR A CA 1
ATOM 556 C C . THR A 1 72 ? 12.086 11.229 -34.051 1.00 90.81 72 THR A C 1
ATOM 558 O O . THR A 1 72 ? 10.918 10.850 -34.059 1.00 90.81 72 THR A O 1
ATOM 561 N N . VAL A 1 73 ? 12.434 12.503 -33.880 1.00 87.94 73 VAL A N 1
ATOM 562 C CA . VAL A 1 73 ? 11.475 13.603 -33.705 1.00 87.94 73 VAL A CA 1
ATOM 563 C C . VAL A 1 73 ? 11.493 14.491 -34.944 1.00 87.94 73 VAL A C 1
ATOM 565 O O . VAL A 1 73 ? 12.544 15.017 -35.303 1.00 87.94 73 VAL A O 1
ATOM 568 N N . GLU A 1 74 ? 10.350 14.682 -35.597 1.00 87.88 74 GLU A N 1
ATOM 569 C CA . GLU A 1 74 ? 10.155 15.619 -36.710 1.00 87.88 74 GLU A CA 1
ATOM 570 C C . GLU A 1 74 ? 9.375 16.862 -36.255 1.00 87.88 74 GLU A C 1
ATOM 572 O O . GLU A 1 74 ? 8.386 16.753 -35.534 1.00 87.88 74 GLU A O 1
ATOM 577 N N . PHE A 1 75 ? 9.774 18.047 -36.725 1.00 84.44 75 PHE A N 1
ATOM 578 C CA . PHE A 1 75 ? 9.155 19.332 -36.388 1.00 84.44 75 PHE A CA 1
ATOM 579 C C . PHE A 1 75 ? 8.668 20.080 -37.637 1.00 84.44 75 PHE A C 1
ATOM 581 O O . PHE A 1 75 ? 9.292 20.047 -38.700 1.00 84.44 75 PHE A O 1
ATOM 588 N N . GLU A 1 76 ? 7.598 20.872 -37.507 1.00 80.50 76 GLU A N 1
ATOM 589 C CA . GLU A 1 76 ? 7.142 21.752 -38.600 1.00 80.50 76 GLU A CA 1
ATOM 590 C C . GLU A 1 76 ? 8.161 22.853 -38.951 1.00 80.50 76 GLU A C 1
ATOM 592 O O . GLU A 1 76 ? 8.253 23.279 -40.110 1.00 80.50 76 GLU A O 1
ATOM 597 N N . SER A 1 77 ? 8.922 23.330 -37.960 1.00 79.19 77 SER A N 1
ATOM 598 C CA . SER A 1 77 ? 9.798 24.504 -38.049 1.00 79.19 77 SER A CA 1
ATOM 599 C C . SER A 1 77 ? 11.255 24.164 -37.749 1.00 79.19 77 SER A C 1
ATOM 601 O O . SER A 1 77 ? 11.550 23.474 -36.776 1.00 79.19 77 SER A O 1
ATOM 603 N N . HIS A 1 78 ? 12.164 24.751 -38.531 1.00 79.88 78 HIS A N 1
ATOM 604 C CA . HIS A 1 78 ? 13.606 24.681 -38.292 1.00 79.88 78 HIS A CA 1
ATOM 605 C C . HIS A 1 78 ? 13.996 25.217 -36.909 1.00 79.88 78 HIS A C 1
ATOM 607 O O . HIS A 1 78 ? 14.803 24.617 -36.213 1.00 79.88 78 HIS A O 1
ATOM 613 N N . GLN A 1 79 ? 13.356 26.305 -36.474 1.00 74.38 79 GLN A N 1
ATOM 614 C CA . GLN A 1 79 ? 13.634 26.943 -35.182 1.00 74.38 79 GLN A CA 1
ATOM 615 C C . GLN A 1 79 ? 13.250 26.048 -33.995 1.00 74.38 79 GLN A C 1
ATOM 617 O O . GLN A 1 79 ? 13.905 26.090 -32.960 1.00 74.38 79 GLN A O 1
ATOM 622 N N . ALA A 1 80 ? 12.208 25.222 -34.151 1.00 74.94 80 ALA A N 1
ATOM 623 C CA . ALA A 1 80 ? 11.801 24.257 -33.131 1.00 74.94 80 ALA A CA 1
ATOM 624 C C . ALA A 1 80 ? 12.809 23.100 -33.038 1.00 74.94 80 ALA A C 1
ATOM 626 O O . ALA A 1 80 ? 13.253 22.760 -31.945 1.00 74.94 80 ALA A O 1
ATOM 627 N N . ALA A 1 81 ? 13.237 22.569 -34.191 1.00 76.62 81 ALA A N 1
ATOM 628 C CA . ALA A 1 81 ? 14.267 21.535 -34.260 1.00 76.62 81 ALA A CA 1
ATOM 629 C C . ALA A 1 81 ? 15.628 22.022 -33.724 1.00 76.62 81 ALA A C 1
ATOM 631 O O . ALA A 1 81 ? 16.288 21.285 -32.999 1.00 76.62 81 ALA A O 1
ATOM 632 N N . GLU A 1 82 ? 16.039 23.260 -34.025 1.00 76.00 82 GLU A N 1
ATOM 633 C CA . GLU A 1 82 ? 17.283 23.861 -33.516 1.00 76.00 82 GLU A CA 1
ATOM 634 C C . GLU A 1 82 ? 17.261 24.013 -31.985 1.00 76.00 82 GLU A C 1
ATOM 636 O O . GLU A 1 82 ? 18.233 23.656 -31.314 1.00 76.00 82 GLU A O 1
ATOM 641 N N . LEU A 1 83 ? 16.141 24.483 -31.422 1.00 74.44 83 LEU A N 1
ATOM 642 C CA . LEU A 1 83 ? 15.982 24.661 -29.979 1.00 74.44 83 LEU A CA 1
ATOM 643 C C . LEU A 1 83 ? 15.986 23.312 -29.242 1.00 74.44 83 LEU A C 1
ATOM 645 O O . LEU A 1 83 ? 16.815 23.111 -28.352 1.00 74.44 83 LEU A O 1
ATOM 649 N N . ALA A 1 84 ? 15.149 22.361 -29.671 1.00 76.81 84 ALA A N 1
ATOM 650 C CA . ALA A 1 84 ? 15.087 21.019 -29.088 1.00 76.81 84 ALA A CA 1
ATOM 651 C C . ALA A 1 84 ? 16.419 20.256 -29.231 1.00 76.81 84 ALA A C 1
ATOM 653 O O . ALA A 1 84 ? 16.885 19.642 -28.272 1.00 76.81 84 ALA A O 1
ATOM 654 N N . CYS A 1 85 ? 17.097 20.366 -30.381 1.00 81.62 85 CYS A N 1
ATOM 655 C CA . CYS A 1 85 ? 18.417 19.767 -30.612 1.00 81.62 85 CYS A CA 1
ATOM 656 C C . CYS A 1 85 ? 19.427 20.164 -29.531 1.00 81.62 85 CYS A C 1
ATOM 658 O O . CYS A 1 85 ? 20.208 19.333 -29.062 1.00 81.62 85 CYS A O 1
ATOM 660 N N . SER A 1 86 ? 19.409 21.438 -29.124 1.00 76.69 86 SER A N 1
ATOM 661 C CA . SER A 1 86 ? 20.352 21.960 -28.139 1.00 76.69 86 SER A CA 1
ATOM 662 C C . SER A 1 86 ? 20.186 21.331 -26.753 1.00 76.69 86 SER A C 1
ATOM 664 O O . SER A 1 86 ? 21.160 21.278 -26.006 1.00 76.69 86 SER A O 1
ATOM 666 N N . GLU A 1 87 ? 18.998 20.820 -26.429 1.00 76.12 87 GLU A N 1
ATOM 667 C CA . GLU A 1 87 ? 18.696 20.181 -25.149 1.00 76.12 87 GLU A CA 1
ATOM 668 C C . GLU A 1 87 ? 18.886 18.661 -25.214 1.00 76.12 87 GLU A C 1
ATOM 670 O O . GLU A 1 87 ? 19.600 18.115 -24.372 1.00 76.12 87 GLU A O 1
ATOM 675 N N . TYR A 1 88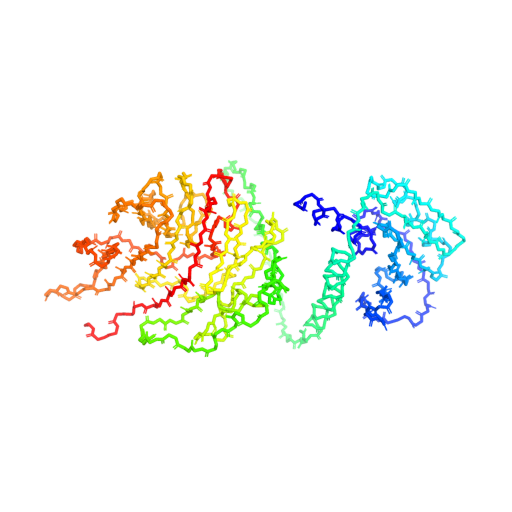 ? 18.408 17.992 -26.275 1.00 80.88 88 TYR A N 1
ATOM 676 C CA . TYR A 1 88 ? 18.723 16.577 -26.536 1.00 80.88 88 TYR A CA 1
ATOM 677 C C . TYR A 1 88 ? 20.243 16.327 -26.517 1.00 80.88 88 TYR A C 1
ATOM 679 O O . TYR A 1 88 ? 20.710 15.345 -25.947 1.00 80.88 88 TYR A O 1
ATOM 687 N N . ALA A 1 89 ? 21.045 17.240 -27.078 1.00 81.69 89 ALA A N 1
ATOM 688 C CA . ALA A 1 89 ? 22.507 17.134 -27.082 1.00 81.69 89 ALA A CA 1
ATOM 689 C C . ALA A 1 89 ? 23.182 17.343 -25.705 1.00 81.69 89 ALA A C 1
ATOM 691 O O . ALA A 1 89 ? 24.380 17.069 -25.573 1.00 81.69 89 ALA A O 1
ATOM 692 N N . LYS A 1 90 ? 22.462 17.848 -24.693 1.00 79.62 90 LYS A N 1
ATOM 693 C CA . LYS A 1 90 ? 22.937 17.963 -23.298 1.00 79.62 90 LYS A CA 1
ATOM 694 C C . LYS A 1 90 ? 22.486 16.792 -22.430 1.00 79.62 90 LYS A C 1
ATOM 696 O O . LYS A 1 90 ? 23.120 16.545 -21.401 1.00 79.62 90 LYS A O 1
ATOM 701 N N . ASP A 1 91 ? 21.405 16.119 -22.812 1.00 76.31 91 ASP A N 1
ATOM 702 C CA . ASP A 1 91 ? 20.862 14.995 -22.063 1.00 76.31 91 ASP A CA 1
ATOM 703 C C . ASP A 1 91 ? 21.881 13.844 -22.005 1.00 76.31 91 ASP A C 1
ATOM 705 O O . ASP A 1 91 ? 22.530 13.465 -22.983 1.00 76.31 91 ASP A O 1
ATOM 709 N N . SER A 1 92 ? 22.067 13.315 -20.798 1.00 80.75 92 SER A N 1
ATOM 710 C CA . SER A 1 92 ? 23.054 12.286 -20.507 1.00 80.75 92 SER A CA 1
ATOM 711 C C . SER A 1 92 ? 22.574 10.865 -20.807 1.00 80.75 92 SER A C 1
ATOM 713 O O . SER A 1 92 ? 23.401 9.944 -20.742 1.00 80.75 92 SER A O 1
ATOM 715 N N . ASP A 1 93 ? 21.284 10.684 -21.108 1.00 79.94 93 ASP A N 1
ATOM 716 C CA . ASP A 1 93 ? 20.659 9.392 -21.395 1.00 79.94 93 ASP A CA 1
ATOM 717 C C . ASP A 1 93 ? 20.635 9.039 -22.895 1.00 79.94 93 ASP A C 1
ATOM 719 O O . ASP A 1 93 ? 20.463 7.865 -23.239 1.00 79.94 93 ASP A O 1
ATOM 723 N N . TYR A 1 94 ? 20.994 9.974 -23.783 1.00 83.38 94 TYR A N 1
ATOM 724 C CA . TYR A 1 94 ? 21.391 9.667 -25.163 1.00 83.38 94 TYR A CA 1
ATOM 725 C C . TYR A 1 94 ? 22.906 9.454 -25.281 1.00 83.38 94 TYR A C 1
ATOM 727 O O . TYR A 1 94 ? 23.721 10.105 -24.622 1.00 83.38 94 TYR A O 1
ATOM 735 N N . ARG A 1 95 ? 23.320 8.515 -26.140 1.00 89.62 95 ARG A N 1
ATOM 736 C CA . ARG A 1 95 ? 24.745 8.303 -26.485 1.00 89.62 95 ARG A CA 1
ATOM 737 C C . ARG A 1 95 ? 25.174 9.061 -27.738 1.00 89.62 95 ARG A C 1
ATOM 739 O O . ARG A 1 95 ? 26.364 9.301 -27.933 1.00 89.62 95 ARG A O 1
ATOM 746 N N . SER A 1 96 ? 24.213 9.391 -28.593 1.00 92.56 96 SER A N 1
ATOM 747 C CA . SER A 1 96 ? 24.399 10.127 -29.839 1.00 92.56 96 SER A CA 1
ATOM 748 C C . SER A 1 96 ? 23.100 10.830 -30.200 1.00 92.56 96 SER A C 1
ATOM 750 O O . SER A 1 96 ? 22.036 10.218 -30.131 1.00 92.56 96 SER A O 1
ATOM 752 N N . VAL A 1 97 ? 23.217 12.087 -30.615 1.00 90.56 97 VAL A N 1
ATOM 753 C CA . VAL A 1 97 ? 22.118 12.914 -31.112 1.00 90.56 97 VAL A CA 1
ATOM 754 C C . VAL A 1 97 ? 22.581 13.527 -32.426 1.00 90.56 97 VAL A C 1
ATOM 756 O O . VAL A 1 97 ? 23.614 14.199 -32.469 1.00 90.56 97 VAL A O 1
ATOM 759 N N . GLU A 1 98 ? 21.843 13.268 -33.499 1.00 92.81 98 GLU A N 1
ATOM 760 C CA . GLU A 1 98 ? 22.066 13.844 -34.820 1.00 92.81 98 GLU A CA 1
ATOM 761 C C . GLU A 1 98 ? 20.906 14.780 -35.161 1.00 92.81 98 GLU A C 1
ATOM 763 O O . GLU A 1 98 ? 19.751 14.364 -35.216 1.00 92.81 98 GLU A O 1
ATOM 768 N N . CYS A 1 99 ? 21.210 16.057 -35.390 1.00 89.81 99 CYS A N 1
ATOM 769 C CA . CYS A 1 99 ? 20.210 17.072 -35.709 1.00 89.81 99 CYS A CA 1
ATOM 770 C C . CYS A 1 99 ? 20.261 17.445 -37.194 1.00 89.81 99 CYS A C 1
ATOM 772 O O . CYS A 1 99 ? 21.337 17.644 -37.766 1.00 89.81 99 CYS A O 1
ATOM 774 N N . SER A 1 100 ? 19.088 17.580 -37.802 1.00 89.62 100 SER A N 1
ATOM 775 C CA . SER A 1 100 ? 18.881 18.011 -39.183 1.00 89.62 100 SER A CA 1
ATOM 776 C C . SER A 1 100 ? 18.136 19.355 -39.237 1.00 89.62 100 SER A C 1
ATOM 778 O O . SER A 1 100 ? 17.878 19.980 -38.212 1.00 89.62 100 SER A O 1
ATOM 780 N N . ASP A 1 101 ? 17.776 19.812 -40.441 1.00 85.69 101 ASP A N 1
ATOM 781 C CA . ASP A 1 101 ? 16.988 21.038 -40.642 1.00 85.69 101 ASP A CA 1
ATOM 782 C C . ASP A 1 101 ? 15.643 21.013 -39.895 1.00 85.69 101 ASP A C 1
ATOM 784 O O . ASP A 1 101 ? 15.185 22.059 -39.447 1.00 85.69 101 ASP A O 1
ATOM 788 N N . LYS A 1 102 ? 15.011 19.838 -39.756 1.00 88.31 102 LYS A N 1
ATOM 789 C CA . LYS A 1 102 ? 13.670 19.681 -39.157 1.00 88.31 102 LYS A CA 1
ATOM 790 C C . LYS A 1 102 ? 13.476 18.413 -38.330 1.00 88.31 102 LYS A C 1
ATOM 792 O O . LYS A 1 102 ? 12.351 18.124 -37.932 1.00 88.31 102 LYS A O 1
ATOM 797 N N . SER A 1 103 ? 14.529 17.644 -38.087 1.00 89.31 103 SER A N 1
ATOM 798 C CA . SER A 1 103 ? 14.428 16.426 -37.289 1.00 89.31 103 SER A CA 1
ATOM 799 C C . SER A 1 103 ? 15.617 16.224 -36.368 1.00 89.31 103 SER A C 1
ATOM 801 O O . SER A 1 103 ? 16.711 16.729 -36.622 1.00 89.31 103 SER A O 1
ATOM 803 N N . ILE A 1 104 ? 15.386 15.463 -35.309 1.00 87.88 104 ILE A N 1
ATOM 804 C CA . ILE A 1 104 ? 16.397 14.972 -34.379 1.00 87.88 104 ILE A CA 1
ATOM 805 C C . ILE A 1 104 ? 16.331 13.449 -34.430 1.00 87.88 104 ILE A C 1
ATOM 807 O O . ILE A 1 104 ? 15.241 12.886 -34.374 1.00 87.88 104 ILE A O 1
ATOM 811 N N . VAL A 1 105 ? 17.483 12.794 -34.538 1.00 92.69 105 VAL A N 1
ATOM 812 C CA . VAL A 1 105 ? 17.625 11.349 -34.339 1.00 92.69 105 VAL A CA 1
ATOM 813 C C . VAL A 1 105 ? 18.498 11.149 -33.109 1.00 92.69 105 VAL A C 1
ATOM 815 O O . VAL A 1 105 ? 19.697 11.438 -33.130 1.00 92.69 105 VAL A O 1
ATOM 818 N N . ALA A 1 106 ? 17.891 10.691 -32.023 1.00 90.12 106 ALA A N 1
ATOM 819 C CA . ALA A 1 106 ? 18.549 10.429 -30.757 1.00 90.12 106 ALA A CA 1
ATOM 820 C C . ALA A 1 106 ? 18.615 8.918 -30.517 1.00 90.12 106 ALA A C 1
ATOM 822 O O . ALA A 1 106 ? 17.654 8.191 -30.754 1.00 90.12 106 ALA A O 1
ATOM 823 N N . VAL A 1 107 ? 19.766 8.424 -30.062 1.00 90.19 107 VAL A N 1
ATOM 824 C CA . VAL A 1 107 ? 19.936 7.004 -29.731 1.00 90.19 107 VAL A CA 1
ATOM 825 C C . VAL A 1 107 ? 20.168 6.867 -28.240 1.00 90.19 107 VAL A C 1
ATOM 827 O O . VAL A 1 107 ? 21.102 7.467 -27.690 1.00 90.19 107 VAL A O 1
ATOM 830 N N . GLY A 1 108 ? 19.331 6.055 -27.600 1.00 85.69 108 GLY A N 1
ATOM 831 C CA . GLY A 1 108 ? 19.429 5.725 -26.188 1.00 85.69 108 GLY A CA 1
ATOM 832 C C . GLY A 1 108 ? 20.805 5.162 -25.828 1.00 85.69 108 GLY A C 1
ATOM 833 O O . GLY A 1 108 ? 21.450 4.436 -26.589 1.00 85.69 108 GLY A O 1
ATOM 834 N N . LYS A 1 109 ? 21.290 5.541 -24.650 1.00 84.50 109 LYS A N 1
ATOM 835 C CA . LYS A 1 109 ? 22.568 5.080 -24.098 1.00 84.50 109 LYS A CA 1
ATOM 836 C C . LYS A 1 109 ? 22.470 3.730 -23.402 1.00 84.50 109 LYS A C 1
ATOM 838 O O . LYS A 1 109 ? 23.481 3.038 -23.286 1.00 84.50 109 LYS A O 1
ATOM 843 N N . GLU A 1 110 ? 21.286 3.388 -22.910 1.00 80.38 110 GLU A N 1
ATOM 844 C CA . GLU A 1 110 ? 21.009 2.103 -22.273 1.00 80.38 110 GLU A CA 1
ATOM 845 C C . GLU A 1 110 ? 20.494 1.100 -23.310 1.00 80.38 110 GLU A C 1
ATOM 847 O O . GLU A 1 110 ? 19.824 1.477 -24.270 1.00 80.38 110 GLU A O 1
ATOM 852 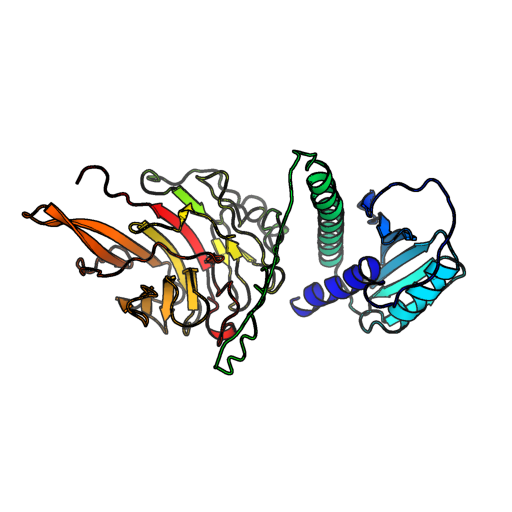N N . THR A 1 111 ? 20.841 -0.176 -23.130 1.00 84.44 111 THR A N 1
ATOM 853 C CA . THR A 1 111 ? 20.395 -1.259 -24.014 1.00 84.44 111 THR A CA 1
ATOM 854 C C . THR A 1 111 ? 19.238 -2.015 -23.383 1.00 84.44 111 THR A C 1
ATOM 856 O O . THR A 1 111 ? 19.333 -2.421 -22.223 1.00 84.44 111 THR A O 1
ATOM 859 N N . PHE A 1 112 ? 18.204 -2.269 -24.171 1.00 80.19 112 PHE A N 1
ATOM 860 C CA . PHE A 1 112 ? 16.955 -2.902 -23.773 1.00 80.19 112 PHE A CA 1
ATOM 861 C C . PHE A 1 112 ? 16.831 -4.293 -24.402 1.00 80.19 112 PHE A C 1
ATOM 863 O O . PHE A 1 112 ? 17.297 -4.548 -25.513 1.00 80.19 112 PHE A O 1
ATOM 870 N N . THR A 1 113 ? 16.152 -5.211 -23.723 1.00 79.94 113 THR A N 1
ATOM 871 C CA . THR A 1 113 ? 15.563 -6.384 -24.381 1.00 79.94 113 THR A CA 1
ATOM 872 C C . THR A 1 113 ? 14.279 -5.993 -25.121 1.00 79.94 113 THR A C 1
ATOM 874 O O . THR A 1 113 ? 13.653 -4.980 -24.812 1.00 79.94 113 THR A O 1
ATOM 877 N N . ALA A 1 114 ? 13.835 -6.815 -26.077 1.00 77.00 114 ALA A N 1
ATOM 878 C CA . ALA A 1 114 ? 12.612 -6.538 -26.840 1.00 77.00 114 ALA A CA 1
ATOM 879 C C . ALA A 1 114 ? 11.350 -6.416 -25.952 1.00 77.00 114 ALA A C 1
ATOM 881 O O . ALA A 1 114 ? 10.451 -5.640 -26.268 1.00 77.00 114 ALA A O 1
ATOM 882 N N . SER A 1 115 ? 11.286 -7.138 -24.825 1.00 68.81 115 SER A N 1
ATOM 883 C CA . SER A 1 115 ? 10.187 -7.038 -23.851 1.00 68.81 115 SER A CA 1
ATOM 884 C C . SER A 1 115 ? 10.300 -5.818 -22.929 1.00 68.81 115 SER A C 1
ATOM 886 O O . SER A 1 115 ? 9.283 -5.283 -22.498 1.00 68.81 115 SER A O 1
ATOM 888 N N . GLU A 1 116 ? 11.508 -5.333 -22.626 1.00 72.31 116 GLU A N 1
ATOM 889 C CA . GLU A 1 116 ? 11.690 -4.041 -21.945 1.00 72.31 116 GLU A CA 1
ATOM 890 C C . GLU A 1 116 ? 11.308 -2.873 -22.863 1.00 72.31 116 GLU A C 1
ATOM 892 O O . GLU A 1 116 ? 10.559 -2.001 -22.431 1.00 72.31 116 GLU A O 1
ATOM 897 N N . TYR A 1 117 ? 11.722 -2.900 -24.136 1.00 81.00 117 TYR A N 1
ATOM 898 C CA . TYR A 1 117 ? 11.283 -1.926 -25.140 1.00 81.00 117 TYR A CA 1
ATOM 899 C C . TYR A 1 117 ? 9.755 -1.912 -25.281 1.00 81.00 117 TYR A C 1
ATOM 901 O O . TYR A 1 117 ? 9.146 -0.855 -25.146 1.00 81.00 117 TYR A O 1
ATOM 909 N N . LYS A 1 118 ? 9.113 -3.076 -25.466 1.00 77.94 118 LYS A N 1
ATOM 910 C CA . LYS A 1 118 ? 7.650 -3.148 -25.620 1.00 77.94 118 LYS A CA 1
ATOM 911 C C . LYS A 1 118 ? 6.907 -2.560 -24.412 1.00 77.94 118 LYS A C 1
ATOM 913 O O . LYS A 1 118 ? 5.967 -1.795 -24.601 1.00 77.94 118 LYS A O 1
ATOM 918 N N . ARG A 1 119 ? 7.346 -2.859 -23.181 1.00 70.00 119 ARG A N 1
ATOM 919 C CA . ARG A 1 119 ? 6.761 -2.276 -21.957 1.00 70.00 119 ARG A CA 1
ATOM 920 C C . ARG A 1 119 ? 6.961 -0.759 -21.876 1.00 70.00 119 ARG A C 1
ATOM 922 O O . ARG A 1 119 ? 6.042 -0.055 -21.475 1.00 70.00 119 ARG A O 1
ATOM 929 N N . MET A 1 120 ? 8.116 -0.252 -22.310 1.00 77.50 120 MET A N 1
ATOM 930 C CA . MET A 1 120 ? 8.366 1.191 -22.398 1.00 77.50 120 MET A CA 1
ATOM 931 C C . MET A 1 120 ? 7.436 1.880 -23.411 1.00 77.50 120 MET A C 1
ATOM 933 O O . MET A 1 120 ? 6.924 2.957 -23.125 1.00 77.50 120 MET A O 1
ATOM 937 N N . MET A 1 121 ? 7.164 1.247 -24.559 1.00 81.94 121 MET A N 1
ATOM 938 C CA . MET A 1 121 ? 6.243 1.795 -25.565 1.00 81.94 121 MET A CA 1
ATOM 939 C C . MET A 1 121 ? 4.797 1.865 -25.065 1.00 81.94 121 MET A C 1
ATOM 941 O O . MET A 1 121 ? 4.132 2.872 -25.288 1.00 81.94 121 MET A O 1
ATOM 945 N N . VAL A 1 122 ? 4.326 0.839 -24.345 1.00 73.69 122 VAL A N 1
ATOM 946 C CA . VAL A 1 122 ? 2.991 0.854 -23.718 1.00 73.69 122 VAL A CA 1
ATOM 947 C C . VAL A 1 122 ? 2.874 2.013 -22.723 1.00 73.69 122 VAL A C 1
ATOM 949 O O . VAL A 1 122 ? 1.914 2.773 -22.794 1.00 73.69 122 VAL A O 1
ATOM 952 N N . ALA A 1 123 ? 3.879 2.218 -21.864 1.00 71.38 123 ALA A N 1
ATOM 953 C CA . ALA A 1 123 ? 3.875 3.323 -20.902 1.00 71.38 123 ALA A CA 1
ATOM 954 C C . ALA A 1 123 ? 3.817 4.710 -21.577 1.00 71.38 123 ALA A C 1
ATOM 956 O O . ALA A 1 123 ? 3.075 5.580 -21.127 1.00 71.38 123 ALA A O 1
ATOM 957 N N . PHE A 1 124 ? 4.554 4.919 -22.676 1.00 74.31 124 PHE A N 1
ATOM 958 C CA . PHE A 1 124 ? 4.494 6.173 -23.439 1.00 74.31 124 PHE A CA 1
ATOM 959 C C . PHE A 1 124 ? 3.163 6.369 -24.177 1.00 74.31 124 PHE A C 1
ATOM 961 O O . PHE A 1 124 ? 2.696 7.503 -24.275 1.00 74.31 124 PHE A O 1
ATOM 968 N N . ALA A 1 125 ? 2.537 5.296 -24.672 1.00 72.75 125 ALA A N 1
ATOM 969 C CA . ALA A 1 125 ? 1.210 5.372 -25.274 1.00 72.75 125 ALA A CA 1
ATOM 970 C C . ALA A 1 125 ? 0.155 5.805 -24.239 1.00 72.75 125 ALA A C 1
ATOM 972 O O . ALA A 1 125 ? -0.549 6.785 -24.471 1.00 72.75 125 ALA A O 1
ATOM 973 N N . SER A 1 126 ? 0.113 5.166 -23.065 1.00 70.19 126 SER A N 1
ATOM 974 C CA . SER A 1 126 ? -0.837 5.520 -21.998 1.00 70.19 126 SER A CA 1
ATOM 975 C C . SER A 1 126 ? -0.629 6.945 -21.467 1.00 70.19 126 SER A C 1
ATOM 977 O O . SER A 1 126 ? -1.589 7.706 -21.369 1.00 70.19 126 SER A O 1
ATOM 979 N N . ALA A 1 127 ? 0.620 7.364 -21.221 1.00 71.06 127 ALA A N 1
ATOM 980 C CA . ALA A 1 127 ? 0.920 8.736 -20.792 1.00 71.06 127 ALA A CA 1
ATOM 981 C C . ALA A 1 127 ? 0.474 9.797 -21.821 1.00 71.06 127 ALA A C 1
ATOM 983 O O . ALA A 1 127 ? 0.124 10.920 -21.460 1.00 71.06 127 ALA A O 1
ATOM 984 N N . CYS A 1 128 ? 0.461 9.448 -23.110 1.00 74.06 128 CYS A N 1
ATOM 985 C CA . CYS A 1 128 ? -0.024 10.312 -24.184 1.00 74.06 128 CYS A CA 1
ATOM 986 C C . CYS A 1 128 ? -1.559 10.461 -24.168 1.00 74.06 128 CYS A C 1
ATOM 988 O O . CYS A 1 128 ? -2.082 11.546 -24.428 1.00 74.06 128 CYS A O 1
ATOM 990 N N . GLU A 1 129 ? -2.292 9.400 -23.820 1.00 71.44 129 GLU A N 1
ATOM 991 C CA . GLU A 1 129 ? -3.755 9.431 -23.699 1.00 71.44 129 GLU A CA 1
ATOM 992 C C . GLU A 1 129 ? -4.215 10.282 -22.500 1.00 71.44 129 GLU A C 1
ATOM 994 O O . GLU A 1 129 ? -5.114 11.115 -22.655 1.00 71.44 129 GLU A O 1
ATOM 999 N N . GLU A 1 130 ? -3.539 10.174 -21.349 1.00 63.72 130 GLU A N 1
ATOM 1000 C CA . GLU A 1 130 ? -3.839 10.949 -20.130 1.00 63.72 130 GLU A CA 1
ATOM 1001 C C . GLU A 1 130 ? -3.791 12.476 -20.352 1.00 63.72 130 GLU A C 1
ATOM 1003 O O . GLU A 1 130 ? -4.628 13.214 -19.819 1.00 63.72 130 GLU A O 1
ATOM 1008 N N . VAL A 1 131 ? -2.866 12.968 -21.190 1.00 63.59 131 VAL A N 1
ATOM 1009 C CA . VAL A 1 131 ? -2.765 14.398 -21.553 1.00 63.59 131 VAL A CA 1
ATOM 1010 C C . VAL A 1 131 ? -4.068 14.907 -22.182 1.00 63.59 131 VAL A C 1
ATOM 1012 O O . VAL A 1 131 ? -4.519 16.016 -21.876 1.00 63.59 131 VAL A O 1
ATOM 1015 N N . ASN A 1 132 ? -4.728 14.097 -23.015 1.00 62.00 132 ASN A N 1
ATOM 1016 C CA . ASN A 1 132 ? -6.001 14.473 -23.633 1.00 62.00 132 ASN A CA 1
ATOM 1017 C C . ASN A 1 132 ? -7.155 14.471 -22.622 1.00 62.00 132 ASN A C 1
ATOM 1019 O O . ASN A 1 132 ? -8.022 15.353 -22.667 1.00 62.00 132 ASN A O 1
ATOM 1023 N N . GLU A 1 133 ? -7.176 13.504 -21.703 1.00 56.88 133 GLU A N 1
ATOM 1024 C CA . GLU A 1 133 ? -8.217 13.406 -20.677 1.00 56.88 133 GLU A CA 1
ATOM 1025 C C . GLU A 1 133 ? -8.163 14.602 -19.720 1.00 56.88 133 GLU A C 1
ATOM 1027 O O . GLU A 1 133 ? -9.172 15.301 -19.544 1.00 56.88 133 GLU A O 1
ATOM 1032 N N . ALA A 1 134 ? -6.970 14.922 -19.207 1.00 54.59 134 ALA A N 1
ATOM 1033 C CA . ALA A 1 134 ? -6.732 16.085 -18.357 1.00 54.59 134 ALA A CA 1
ATOM 1034 C C . ALA A 1 134 ? -7.211 17.386 -19.029 1.00 54.59 134 ALA A C 1
ATOM 1036 O O . ALA A 1 134 ? -7.974 18.156 -18.431 1.00 54.59 134 ALA A O 1
ATOM 1037 N N . MET A 1 135 ? -6.854 17.600 -20.300 1.00 50.69 135 MET A N 1
ATOM 1038 C CA . MET A 1 135 ? -7.248 18.795 -21.054 1.00 50.69 135 MET A CA 1
ATOM 1039 C C . MET A 1 135 ? -8.756 18.862 -21.325 1.00 50.69 135 MET A C 1
ATOM 1041 O O . MET A 1 135 ? -9.359 19.933 -21.188 1.00 50.69 135 MET A O 1
ATOM 1045 N N . SER A 1 136 ? -9.400 17.737 -21.650 1.00 46.78 136 SER A N 1
ATOM 1046 C CA . SER A 1 136 ? -10.841 17.698 -21.935 1.00 46.78 136 SER A CA 1
ATOM 1047 C C . SER A 1 136 ? -11.699 18.078 -20.715 1.00 46.78 136 SER A C 1
ATOM 1049 O O . SER A 1 136 ? -12.676 18.829 -20.857 1.00 46.78 136 SER A O 1
ATOM 1051 N N . SER A 1 137 ? -11.277 17.677 -19.507 1.00 37.78 137 SER A N 1
ATOM 1052 C CA . SER A 1 137 ? -11.953 17.989 -18.238 1.00 37.78 137 SER A CA 1
ATOM 1053 C C . SER A 1 137 ? -12.033 19.500 -17.945 1.00 37.78 137 SER A C 1
ATOM 1055 O O . SER A 1 137 ? -13.054 19.996 -17.455 1.00 37.78 137 SER A O 1
ATOM 1057 N N . SER A 1 138 ? -11.004 20.262 -18.338 1.00 36.28 138 SER A N 1
ATOM 1058 C CA . SER A 1 138 ? -10.879 21.705 -18.067 1.00 36.28 138 SER A CA 1
ATOM 1059 C C . SER A 1 138 ? -11.938 22.572 -18.770 1.00 36.28 138 SER A C 1
ATOM 1061 O O . SER A 1 138 ? -12.244 23.689 -18.343 1.00 36.28 138 SER A O 1
ATOM 1063 N N . SER A 1 139 ? -12.547 22.055 -19.842 1.00 32.09 139 SER A N 1
ATOM 1064 C CA . SER A 1 139 ? -13.399 22.824 -20.759 1.00 32.09 139 SER A CA 1
ATOM 1065 C C . SER A 1 139 ? -14.840 23.071 -20.269 1.00 32.09 139 SER A C 1
ATOM 1067 O O . SER A 1 139 ? -15.587 23.839 -20.887 1.00 32.09 139 SER A O 1
ATOM 1069 N N . SER A 1 140 ? -15.239 22.466 -19.143 1.00 29.00 140 SER A N 1
ATOM 1070 C CA . SER A 1 140 ? -16.641 22.418 -18.685 1.00 29.00 140 SER A CA 1
ATOM 1071 C C . SER A 1 140 ? -17.076 23.555 -17.739 1.00 29.00 140 SER A C 1
ATOM 1073 O O . SER A 1 140 ? -18.273 23.738 -17.503 1.00 29.00 140 SER A O 1
ATOM 1075 N N . ALA A 1 141 ? -16.153 24.363 -17.209 1.00 29.50 141 ALA A N 1
ATOM 1076 C CA . ALA A 1 141 ? -16.446 25.365 -16.174 1.00 29.50 141 ALA A CA 1
ATOM 1077 C C . ALA A 1 141 ? -17.028 26.696 -16.718 1.00 29.50 141 ALA A C 1
ATOM 1079 O O . ALA A 1 141 ? -16.413 27.761 -16.618 1.00 29.50 141 ALA A O 1
ATOM 1080 N N . LYS A 1 142 ? -18.250 26.673 -17.274 1.00 26.53 142 LYS A N 1
ATOM 1081 C CA . LYS A 1 142 ? -18.955 27.893 -17.723 1.00 26.53 142 LYS A CA 1
ATOM 1082 C C . LYS A 1 142 ? -19.918 28.487 -16.685 1.00 26.53 142 LYS A C 1
ATOM 1084 O O . LYS A 1 142 ? -21.064 28.076 -16.564 1.00 26.53 142 LYS A O 1
ATOM 1089 N N . SER A 1 143 ? -19.461 29.592 -16.095 1.00 27.98 143 SER A N 1
ATOM 1090 C CA . SER A 1 143 ? -20.242 30.808 -15.799 1.00 27.98 143 SER A CA 1
ATOM 1091 C C . SER A 1 143 ? -21.467 30.733 -14.867 1.00 27.98 143 SER A C 1
ATOM 1093 O O . SER A 1 143 ? -22.588 30.484 -15.305 1.00 27.98 143 SER A O 1
ATOM 1095 N N . SER A 1 144 ? -21.308 31.280 -13.655 1.00 24.50 144 SER A N 1
ATOM 1096 C CA . SER A 1 144 ? -22.383 32.033 -12.987 1.00 24.50 144 SER A CA 1
ATOM 1097 C C . SER A 1 144 ? -21.865 33.311 -12.304 1.00 24.50 144 SER A C 1
ATOM 1099 O O . SER A 1 144 ? -21.134 33.273 -11.320 1.00 24.50 144 SER A O 1
ATOM 1101 N N . SER A 1 145 ? -22.285 34.445 -12.865 1.00 26.47 145 SER A N 1
ATOM 1102 C CA . SER A 1 145 ? -22.306 35.828 -12.343 1.00 26.47 145 SER A CA 1
ATOM 1103 C C . SER A 1 145 ? -22.791 35.951 -10.877 1.00 26.47 145 SER A C 1
ATOM 1105 O O . SER A 1 145 ? -23.600 35.128 -10.468 1.00 26.47 145 SER A O 1
ATOM 1107 N N . SER A 1 146 ? -22.516 36.988 -10.062 1.00 27.28 146 SER A N 1
ATOM 1108 C CA . SER A 1 146 ? -21.821 38.291 -10.230 1.00 27.28 146 SER A CA 1
ATOM 1109 C C . SER A 1 146 ? -21.825 39.089 -8.894 1.00 27.28 146 SER A C 1
ATOM 1111 O O . SER A 1 146 ? -22.423 38.632 -7.926 1.00 27.28 146 SER A O 1
ATOM 1113 N N . VAL A 1 147 ? -21.313 40.336 -8.920 1.00 27.77 147 VAL A N 1
ATOM 1114 C CA . VAL A 1 147 ? -21.549 41.473 -7.984 1.00 27.77 147 VAL A CA 1
ATOM 1115 C C . VAL A 1 147 ? -20.473 41.730 -6.909 1.00 27.77 147 VAL A C 1
ATOM 1117 O O . VAL A 1 147 ? -20.529 41.246 -5.786 1.00 27.77 147 VAL A O 1
ATOM 1120 N N . ALA A 1 148 ? -19.557 42.639 -7.255 1.00 27.70 148 ALA A N 1
ATOM 1121 C CA . ALA A 1 148 ? -18.925 43.619 -6.353 1.00 27.70 148 ALA A CA 1
ATOM 1122 C C . ALA A 1 148 ? -19.840 44.888 -6.272 1.00 27.70 148 ALA A C 1
ATOM 1124 O O . ALA A 1 148 ? -20.772 44.937 -7.084 1.00 27.70 148 ALA A O 1
ATOM 1125 N N . PRO A 1 149 ? -19.618 45.947 -5.437 1.00 36.69 149 PRO A N 1
ATOM 1126 C CA . PRO A 1 149 ? -18.318 46.377 -4.879 1.00 36.69 149 PRO A CA 1
ATOM 1127 C C . PRO A 1 149 ? -18.304 47.088 -3.487 1.00 36.69 149 PRO A C 1
ATOM 1129 O O . PRO A 1 149 ? -19.342 47.309 -2.870 1.00 36.69 149 PRO A O 1
ATOM 1132 N N . SER A 1 150 ? -17.106 47.579 -3.103 1.00 24.94 150 SER A N 1
ATOM 1133 C CA . SER A 1 150 ? -16.830 48.664 -2.118 1.00 24.94 150 SER A CA 1
ATOM 1134 C C . SER A 1 150 ? -16.855 48.286 -0.618 1.00 24.94 150 SER A C 1
ATOM 1136 O O . SER A 1 150 ? -17.697 47.506 -0.202 1.00 24.94 150 SER A O 1
ATOM 1138 N N . SER A 1 151 ? -16.022 48.836 0.286 1.00 25.11 151 SER A N 1
ATOM 1139 C CA . SER A 1 151 ? -14.830 49.711 0.167 1.00 25.11 151 SER A CA 1
ATOM 1140 C C . SER A 1 151 ? -14.087 49.869 1.521 1.00 25.11 151 SER A C 1
ATOM 1142 O O . SER A 1 151 ? -14.657 49.605 2.573 1.00 25.11 151 SER A O 1
ATOM 1144 N N . SER A 1 152 ? -12.882 50.462 1.466 1.00 23.53 152 SER A N 1
ATOM 1145 C CA . SER A 1 152 ? -12.203 51.303 2.488 1.00 23.53 152 SER A CA 1
ATOM 1146 C C . SER A 1 152 ? -11.497 50.714 3.737 1.00 23.53 152 SER A C 1
ATOM 1148 O O . SER A 1 152 ? -12.115 50.195 4.656 1.00 23.53 152 SER A O 1
ATOM 1150 N N . SER A 1 153 ? -10.192 51.042 3.795 1.00 23.94 153 SER A N 1
ATOM 1151 C CA . SER A 1 153 ? -9.376 51.499 4.949 1.00 23.94 153 SER A CA 1
ATOM 1152 C C . SER A 1 153 ? -9.055 50.574 6.141 1.00 23.94 153 SER A C 1
ATOM 1154 O O . SER A 1 153 ? -9.784 50.545 7.125 1.00 23.94 153 SER A O 1
ATOM 1156 N N . VAL A 1 154 ? -7.844 49.987 6.107 1.00 26.50 154 VAL A N 1
ATOM 1157 C CA . VAL A 1 154 ? -6.654 50.406 6.908 1.00 26.50 154 VAL A CA 1
ATOM 1158 C C . VAL A 1 154 ? -6.982 50.989 8.302 1.00 26.50 154 VAL A C 1
ATOM 1160 O O . VAL A 1 154 ? -7.584 52.057 8.376 1.00 26.50 154 VAL A O 1
ATOM 1163 N N . ASN A 1 155 ? -6.523 50.411 9.426 1.00 24.69 155 ASN A N 1
ATOM 1164 C CA . ASN A 1 155 ? -5.137 50.579 9.913 1.00 24.69 155 ASN A CA 1
ATOM 1165 C C . ASN A 1 155 ? -4.781 49.693 11.143 1.00 24.69 155 ASN A C 1
ATOM 1167 O O . ASN A 1 155 ? -5.659 49.470 11.967 1.00 24.69 155 ASN A O 1
ATOM 1171 N N . SER A 1 156 ? -3.484 49.354 11.310 1.00 23.41 156 SER A N 1
ATOM 1172 C CA . SER A 1 156 ? -2.709 49.167 12.579 1.00 23.41 156 SER A CA 1
ATOM 1173 C C . SER A 1 156 ? -3.296 48.345 13.756 1.00 23.41 156 SER A C 1
ATOM 1175 O O . SER A 1 156 ? -4.369 48.674 14.241 1.00 23.41 156 SER A O 1
ATOM 1177 N N . SER A 1 157 ? -2.631 47.398 14.438 1.00 22.39 157 SER A N 1
ATOM 1178 C CA . SER A 1 157 ? -1.258 46.823 14.474 1.00 22.39 157 SER A CA 1
ATOM 1179 C C . SER A 1 157 ? -1.322 45.567 15.409 1.00 22.39 157 SER A C 1
ATOM 1181 O O . SER A 1 157 ? -2.408 45.278 15.901 1.00 22.39 157 SER A O 1
ATOM 1183 N N . SER A 1 158 ? -0.308 44.761 15.782 1.00 21.92 158 SER A N 1
ATOM 1184 C CA . SER A 1 158 ? 1.173 44.709 15.642 1.00 21.92 158 SER A CA 1
ATOM 1185 C C . SER A 1 158 ? 1.676 43.311 16.083 1.00 21.92 158 SER A C 1
ATOM 1187 O O . SER A 1 158 ? 0.958 42.652 16.825 1.00 21.92 158 SER A O 1
ATOM 1189 N N . SER A 1 159 ? 2.936 42.951 15.758 1.00 23.22 159 SER A N 1
ATOM 1190 C CA . SER A 1 159 ? 3.743 41.815 16.294 1.00 23.22 159 SER A CA 1
ATOM 1191 C C . SER A 1 159 ? 3.111 40.413 16.206 1.00 23.22 159 SER A C 1
ATOM 1193 O O . SER A 1 159 ? 2.173 40.114 16.929 1.00 23.22 159 SER A O 1
ATOM 1195 N N . SER A 1 160 ? 3.658 39.485 15.424 1.00 24.28 160 SER A N 1
ATOM 1196 C CA . SER A 1 160 ? 4.988 38.898 15.657 1.00 24.28 160 SER A CA 1
ATOM 1197 C C . SER A 1 160 ? 5.687 38.455 14.364 1.00 24.28 160 SER A C 1
ATOM 1199 O O . SER A 1 160 ? 5.065 38.317 13.318 1.00 24.28 160 SER A O 1
ATOM 1201 N N . VAL A 1 161 ? 7.001 38.218 14.448 1.00 31.00 161 VAL A N 1
ATOM 1202 C CA . VAL A 1 161 ? 7.761 37.528 13.395 1.00 31.00 161 VAL A CA 1
ATOM 1203 C C . VAL A 1 161 ? 7.366 36.052 13.412 1.00 31.00 161 VAL A C 1
ATOM 1205 O O . VAL A 1 161 ? 7.747 35.332 14.333 1.00 31.00 161 VAL A O 1
ATOM 1208 N N . GLY A 1 162 ? 6.594 35.632 12.414 1.00 24.14 162 GLY A N 1
ATOM 1209 C CA . GLY A 1 162 ? 6.361 34.235 12.069 1.00 24.14 162 GLY A CA 1
ATOM 1210 C C . GLY A 1 162 ? 6.941 33.983 10.684 1.00 24.14 162 GLY A C 1
ATOM 1211 O O . GLY A 1 162 ? 6.551 34.654 9.729 1.00 24.14 162 GLY A O 1
ATOM 1212 N N . ASN A 1 163 ? 7.889 33.053 10.584 1.00 26.55 163 ASN A N 1
ATOM 1213 C CA . ASN A 1 163 ? 8.257 32.479 9.296 1.00 26.55 163 ASN A CA 1
ATOM 1214 C C . ASN A 1 163 ? 7.181 31.451 8.944 1.00 26.55 163 ASN A C 1
ATOM 1216 O O . ASN A 1 163 ? 7.378 30.257 9.161 1.00 26.55 163 ASN A O 1
ATOM 1220 N N . ASP A 1 164 ? 6.055 31.924 8.418 1.00 23.81 164 ASP A N 1
ATOM 1221 C CA . ASP A 1 164 ? 5.114 31.061 7.711 1.00 23.81 164 ASP A CA 1
ATOM 1222 C C . ASP A 1 164 ? 5.724 30.732 6.340 1.00 23.81 164 ASP A C 1
ATOM 1224 O O . ASP A 1 164 ? 5.306 31.244 5.299 1.00 23.81 164 ASP A O 1
ATOM 1228 N N . GLU A 1 165 ? 6.749 29.871 6.340 1.00 25.98 165 GLU A N 1
ATOM 1229 C CA . GLU A 1 165 ? 6.985 29.004 5.189 1.00 25.98 165 GLU A CA 1
ATOM 1230 C C . GLU A 1 165 ? 5.768 28.090 5.097 1.00 25.98 165 GLU A C 1
ATOM 1232 O O . GLU A 1 165 ? 5.678 27.041 5.734 1.00 25.98 165 GLU A O 1
ATOM 1237 N N . VAL A 1 166 ? 4.788 28.564 4.327 1.00 26.86 166 VAL A N 1
ATOM 1238 C CA . VAL A 1 166 ? 3.658 27.775 3.866 1.00 26.86 166 VAL A CA 1
ATOM 1239 C C . VAL A 1 166 ? 4.246 26.525 3.224 1.00 26.86 166 VAL A C 1
ATOM 1241 O O . VAL A 1 166 ? 4.805 26.594 2.128 1.00 26.86 166 VAL A O 1
ATOM 1244 N N . MET A 1 167 ? 4.118 25.395 3.922 1.00 27.86 167 MET A N 1
ATOM 1245 C CA . MET A 1 167 ? 4.308 24.063 3.362 1.00 27.86 167 MET A CA 1
ATOM 1246 C C . MET A 1 167 ? 3.288 23.912 2.238 1.00 27.86 167 MET A C 1
ATOM 1248 O O . MET A 1 167 ? 2.153 23.489 2.458 1.00 27.86 167 MET A O 1
ATOM 1252 N N . SER A 1 168 ? 3.674 24.352 1.040 1.00 28.44 168 SER A N 1
ATOM 1253 C CA . SER A 1 168 ? 2.889 24.174 -0.170 1.00 28.44 168 SER A CA 1
ATOM 1254 C C . SER A 1 168 ? 2.650 22.685 -0.308 1.00 28.44 168 SER A C 1
ATOM 1256 O O . SER A 1 168 ? 3.615 21.928 -0.416 1.00 28.44 168 SER A O 1
ATOM 1258 N N . ALA A 1 169 ? 1.381 22.278 -0.258 1.00 32.59 169 ALA A N 1
ATOM 1259 C CA . ALA A 1 169 ? 0.995 20.882 -0.350 1.00 32.59 169 ALA A CA 1
ATOM 1260 C C . ALA A 1 169 ? 1.686 20.255 -1.566 1.00 32.59 169 ALA A C 1
ATOM 1262 O O . ALA A 1 169 ? 1.424 20.644 -2.708 1.00 32.59 169 ALA A O 1
ATOM 1263 N N . MET A 1 170 ? 2.607 19.322 -1.312 1.00 33.03 170 MET A N 1
ATOM 1264 C CA . MET A 1 170 ? 3.151 18.474 -2.361 1.00 33.03 170 MET A CA 1
ATOM 1265 C C . MET A 1 170 ? 2.011 17.558 -2.782 1.00 33.03 170 MET A C 1
ATOM 1267 O O . MET A 1 170 ? 1.791 16.530 -2.150 1.00 33.03 170 MET A O 1
ATOM 1271 N N . TYR A 1 171 ? 1.271 17.954 -3.819 1.00 39.91 171 TYR A N 1
ATOM 1272 C CA . TYR A 1 171 ? 0.353 17.053 -4.502 1.00 39.91 171 TYR A CA 1
ATOM 1273 C C . TYR A 1 171 ? 1.142 15.795 -4.869 1.00 39.91 171 TYR A C 1
ATOM 1275 O O . TYR A 1 171 ? 2.136 15.877 -5.598 1.00 39.91 171 TYR A O 1
ATOM 1283 N N . VAL A 1 172 ? 0.754 14.649 -4.310 1.00 51.06 172 VAL A N 1
ATOM 1284 C CA . VAL A 1 172 ? 1.338 13.381 -4.729 1.00 51.06 172 VAL A CA 1
ATOM 1285 C C . VAL A 1 172 ? 0.788 13.079 -6.116 1.00 51.06 172 VAL A C 1
ATOM 1287 O O . VAL A 1 172 ? -0.412 13.178 -6.360 1.00 51.06 172 VAL A O 1
ATOM 1290 N N . GLN A 1 173 ? 1.695 12.802 -7.044 1.00 58.56 173 GLN A N 1
ATOM 1291 C CA . GLN A 1 173 ? 1.362 12.425 -8.408 1.00 58.56 173 GLN A CA 1
ATOM 1292 C C . GLN A 1 173 ? 1.329 10.899 -8.470 1.00 58.56 173 GLN A C 1
ATOM 1294 O O . GLN A 1 173 ? 2.223 10.234 -7.945 1.00 58.56 173 GLN A O 1
ATOM 1299 N N . TYR A 1 174 ? 0.298 10.356 -9.099 1.00 57.53 174 TYR A N 1
ATOM 1300 C CA . TYR A 1 174 ? 0.092 8.925 -9.283 1.00 57.53 174 TYR A CA 1
ATOM 1301 C C . TYR A 1 174 ? -0.543 8.682 -10.650 1.00 57.53 174 TYR A C 1
ATOM 1303 O O . TYR A 1 174 ? -1.217 9.561 -11.187 1.00 57.53 174 TYR A O 1
ATOM 1311 N N . TRP A 1 175 ? -0.305 7.499 -11.204 1.00 57.59 175 TRP A N 1
ATOM 1312 C CA . TRP A 1 175 ? -0.879 7.071 -12.478 1.00 57.59 175 TRP A CA 1
ATOM 1313 C C . TRP A 1 175 ? -2.345 6.716 -12.272 1.00 57.59 175 TRP A C 1
ATOM 1315 O O . TRP A 1 175 ? -2.637 5.830 -11.475 1.00 57.59 175 TRP A O 1
ATOM 1325 N N . ASN A 1 176 ? -3.274 7.368 -12.973 1.00 64.25 176 ASN A N 1
ATOM 1326 C CA . ASN A 1 176 ? -4.708 7.075 -12.844 1.00 64.25 176 ASN A CA 1
ATOM 1327 C C . ASN A 1 176 ? -5.123 5.904 -13.759 1.00 64.25 176 ASN A C 1
ATOM 1329 O O . ASN A 1 176 ? -6.154 5.943 -14.429 1.00 64.25 176 ASN A O 1
ATOM 1333 N N . SER A 1 177 ? -4.277 4.875 -13.793 1.00 73.50 177 SER A N 1
ATOM 1334 C CA . SER A 1 177 ? -4.388 3.670 -14.609 1.00 73.50 177 SER A CA 1
ATOM 1335 C C . SER A 1 177 ? -4.349 2.426 -13.722 1.00 73.50 177 SER A C 1
ATOM 1337 O O . SER A 1 177 ? -3.852 2.474 -12.595 1.00 73.50 177 SER A O 1
ATOM 1339 N N . ASN A 1 178 ? -4.790 1.289 -14.260 1.00 84.50 178 ASN A N 1
ATOM 1340 C CA . ASN A 1 178 ? -4.634 -0.013 -13.612 1.00 84.50 178 ASN A CA 1
ATOM 1341 C C . ASN A 1 178 ? -3.171 -0.269 -13.218 1.00 84.50 178 ASN A C 1
ATOM 1343 O O . ASN A 1 178 ? -2.236 0.074 -13.953 1.00 84.50 178 ASN A O 1
ATOM 1347 N N . VAL A 1 179 ? -2.970 -0.895 -12.058 1.00 88.25 179 VAL A N 1
ATOM 1348 C CA . VAL A 1 179 ? -1.629 -1.198 -11.542 1.00 88.25 179 VAL A CA 1
ATOM 1349 C C . VAL A 1 179 ? -1.163 -2.542 -12.099 1.00 88.25 179 VAL A C 1
ATOM 1351 O O . VAL A 1 179 ? -1.371 -3.593 -11.495 1.00 88.25 179 VAL A O 1
ATOM 1354 N N . VAL A 1 180 ? -0.506 -2.503 -13.257 1.00 88.31 180 VAL A N 1
ATOM 1355 C CA . VAL A 1 180 ? 0.080 -3.693 -13.888 1.00 88.31 180 VAL A CA 1
ATOM 1356 C C . VAL A 1 180 ? 1.384 -4.085 -13.184 1.00 88.31 180 VAL A C 1
ATOM 1358 O O . VAL A 1 180 ? 2.321 -3.288 -13.084 1.00 88.31 180 VAL A O 1
ATOM 1361 N N . ALA A 1 181 ? 1.476 -5.335 -12.732 1.00 91.19 181 ALA A N 1
ATOM 1362 C CA . ALA A 1 181 ? 2.681 -5.900 -12.138 1.00 91.19 181 ALA A CA 1
ATOM 1363 C C . ALA A 1 181 ? 3.846 -5.932 -13.143 1.00 91.19 181 ALA A C 1
ATOM 1365 O O . ALA A 1 181 ? 3.687 -6.308 -14.307 1.00 91.19 181 ALA A O 1
ATOM 1366 N N . LEU A 1 182 ? 5.070 -5.657 -12.681 1.00 88.06 182 LEU A N 1
ATOM 1367 C CA . LEU A 1 182 ? 6.279 -5.695 -13.519 1.00 88.06 182 LEU A CA 1
ATOM 1368 C C . LEU A 1 182 ? 6.548 -7.067 -14.170 1.00 88.06 182 LEU A C 1
ATOM 1370 O O . LEU A 1 182 ? 7.309 -7.140 -15.139 1.00 88.06 182 LEU A O 1
ATOM 1374 N N . ASN A 1 183 ? 5.944 -8.134 -13.643 1.00 89.25 183 ASN A N 1
ATOM 1375 C CA . ASN A 1 183 ? 6.005 -9.510 -14.132 1.00 89.25 183 ASN A CA 1
ATOM 1376 C C . ASN A 1 183 ? 4.629 -10.084 -14.534 1.00 89.25 183 ASN A C 1
ATOM 1378 O O . ASN A 1 183 ? 4.470 -11.300 -14.524 1.00 89.25 183 ASN A O 1
ATOM 1382 N N . ALA A 1 184 ? 3.641 -9.247 -14.882 1.00 88.69 184 ALA A N 1
ATOM 1383 C CA . ALA A 1 184 ? 2.294 -9.709 -15.248 1.00 88.69 184 ALA A CA 1
ATOM 1384 C C . ALA A 1 184 ? 2.286 -10.716 -16.418 1.00 88.69 184 ALA A C 1
ATOM 1386 O O . ALA A 1 184 ? 1.609 -11.736 -16.338 1.00 88.69 184 ALA A O 1
ATOM 1387 N N . ASP A 1 185 ? 3.126 -10.498 -17.439 1.00 85.88 185 ASP A N 1
ATOM 1388 C CA . ASP A 1 185 ? 3.302 -11.416 -18.581 1.00 85.88 185 ASP A CA 1
ATOM 1389 C C . ASP A 1 185 ? 3.769 -12.833 -18.170 1.00 85.88 185 ASP A C 1
ATOM 1391 O O . ASP A 1 185 ? 3.505 -13.805 -18.874 1.00 85.88 185 ASP A O 1
ATOM 1395 N N . ASP A 1 186 ? 4.458 -12.977 -17.029 1.00 91.25 186 ASP A N 1
ATOM 1396 C CA . ASP A 1 186 ? 4.889 -14.278 -16.489 1.00 91.25 186 ASP A CA 1
ATOM 1397 C C . ASP A 1 186 ? 3.781 -14.966 -15.652 1.00 91.25 186 ASP A C 1
ATOM 1399 O O . ASP A 1 186 ? 3.971 -16.084 -15.164 1.00 91.25 186 ASP A O 1
ATOM 1403 N N . LEU A 1 187 ? 2.635 -14.296 -15.466 1.00 89.81 187 LEU A N 1
ATOM 1404 C CA . LEU A 1 187 ? 1.524 -14.663 -14.579 1.00 89.81 187 LEU A CA 1
ATOM 1405 C C . LEU A 1 187 ? 0.183 -14.832 -15.328 1.00 89.81 187 LEU A C 1
ATOM 1407 O O . LEU A 1 187 ? -0.877 -14.820 -14.698 1.00 89.81 187 LEU A O 1
ATOM 1411 N N . GLU A 1 188 ? 0.210 -15.018 -16.655 1.00 84.31 188 GLU A N 1
ATOM 1412 C CA . GLU A 1 188 ? -0.990 -15.297 -17.462 1.00 84.31 188 GLU A CA 1
ATOM 1413 C C . GLU A 1 188 ? -1.839 -16.427 -16.840 1.00 84.31 188 GLU A C 1
ATOM 1415 O O . GLU A 1 188 ? -1.381 -17.562 -16.663 1.00 84.31 188 GLU A O 1
ATOM 1420 N N . GLY A 1 189 ? -3.105 -16.128 -16.528 1.00 82.44 189 GLY A N 1
ATOM 1421 C CA . GLY A 1 189 ? -4.035 -17.081 -15.915 1.00 82.44 189 GLY A CA 1
ATOM 1422 C C . GLY A 1 189 ? -3.943 -17.219 -14.388 1.00 82.44 189 GLY A C 1
ATOM 1423 O O . GLY A 1 189 ? -4.563 -18.134 -13.847 1.00 82.44 189 GLY A O 1
ATOM 1424 N N . CYS A 1 190 ? -3.216 -16.336 -13.691 1.00 85.38 190 CYS A N 1
ATOM 1425 C CA . CYS A 1 190 ? -3.353 -16.156 -12.237 1.00 85.38 190 CYS A CA 1
ATOM 1426 C C . CYS A 1 190 ? -4.676 -15.477 -11.823 1.00 85.38 190 CYS A C 1
ATOM 1428 O O . CYS A 1 190 ? -5.022 -15.549 -10.647 1.00 85.38 190 CYS A O 1
ATOM 1430 N N . GLU A 1 191 ? -5.377 -14.822 -12.757 1.00 79.25 191 GLU A N 1
ATOM 1431 C CA . GLU A 1 191 ? -6.637 -14.096 -12.535 1.00 79.25 191 GLU A CA 1
ATOM 1432 C C . GLU A 1 191 ? -7.700 -14.973 -11.844 1.00 79.25 191 GLU A C 1
ATOM 1434 O O . GLU A 1 191 ? -8.248 -15.901 -12.449 1.00 79.25 191 GLU A O 1
ATOM 1439 N N . ASP A 1 192 ? -8.039 -14.652 -10.591 1.00 72.31 192 ASP A N 1
ATOM 1440 C CA . ASP A 1 192 ? -9.150 -15.282 -9.869 1.00 72.31 192 ASP A CA 1
ATOM 1441 C C . ASP A 1 192 ? -10.293 -14.286 -9.638 1.00 72.31 192 ASP A C 1
ATOM 1443 O O . ASP A 1 192 ? -10.273 -13.482 -8.710 1.00 72.31 192 ASP A O 1
ATOM 1447 N N . GLY A 1 193 ? -11.318 -14.352 -10.490 1.00 63.94 193 GLY A N 1
ATOM 1448 C CA . GLY A 1 193 ? -12.530 -13.534 -10.375 1.00 63.94 193 GLY A CA 1
ATOM 1449 C C . GLY A 1 193 ? -13.515 -13.982 -9.285 1.00 63.94 193 GLY A C 1
ATOM 1450 O O . GLY A 1 193 ? -14.660 -13.521 -9.287 1.00 63.94 193 GLY A O 1
ATOM 1451 N N . ALA A 1 194 ? -13.146 -14.914 -8.400 1.00 68.75 194 ALA A N 1
ATOM 1452 C CA . ALA A 1 194 ? -13.978 -15.287 -7.262 1.00 68.75 194 ALA A CA 1
ATOM 1453 C C . ALA A 1 194 ? -14.025 -14.161 -6.216 1.00 68.75 194 ALA A C 1
ATOM 1455 O O . ALA A 1 194 ? -12.999 -13.711 -5.713 1.00 68.75 194 ALA A O 1
ATOM 1456 N N . LEU A 1 195 ? -15.235 -13.740 -5.837 1.00 66.06 195 LEU A N 1
ATOM 1457 C CA . LEU A 1 195 ? -15.414 -12.888 -4.662 1.00 66.06 195 LEU A CA 1
ATOM 1458 C C . LEU A 1 195 ? -15.067 -13.686 -3.392 1.00 66.06 195 LEU A C 1
ATOM 1460 O O . LEU A 1 195 ? -15.542 -14.821 -3.265 1.00 66.06 195 LEU A O 1
ATOM 1464 N N . PRO A 1 196 ? -14.307 -13.112 -2.441 1.00 73.12 196 PRO A N 1
ATOM 1465 C CA . PRO A 1 196 ? -14.073 -13.740 -1.147 1.00 73.12 196 PRO A CA 1
ATOM 1466 C C . PRO A 1 196 ? -15.374 -13.993 -0.370 1.00 73.12 196 PRO A C 1
ATOM 1468 O O . PRO A 1 196 ? -16.328 -13.214 -0.444 1.00 73.12 196 PRO A O 1
ATOM 1471 N N . ASP A 1 197 ? -15.395 -15.070 0.417 1.00 72.62 197 ASP A N 1
ATOM 1472 C CA . ASP A 1 197 ? -16.480 -15.342 1.364 1.00 72.62 197 ASP A CA 1
ATOM 1473 C C . ASP A 1 197 ? -16.484 -14.306 2.516 1.00 72.62 197 ASP A C 1
ATOM 1475 O O . ASP A 1 197 ? -15.429 -13.952 3.039 1.00 72.62 197 ASP A O 1
ATOM 1479 N N . ASP A 1 198 ? -17.681 -13.897 2.960 1.00 78.62 198 ASP A N 1
ATOM 1480 C CA . ASP A 1 198 ? -17.944 -13.021 4.128 1.00 78.62 198 ASP A CA 1
ATOM 1481 C C . ASP A 1 198 ? -17.341 -11.596 4.058 1.00 78.62 198 ASP A C 1
ATOM 1483 O O . ASP A 1 198 ? -16.479 -11.203 4.849 1.00 78.62 198 ASP A O 1
ATOM 1487 N N . MET A 1 199 ? -17.848 -10.791 3.114 1.00 87.50 199 MET A N 1
ATOM 1488 C CA . MET A 1 199 ? -17.425 -9.395 2.902 1.00 87.50 199 MET A CA 1
ATOM 1489 C C . MET A 1 199 ? -18.360 -8.336 3.524 1.00 87.50 199 MET A C 1
ATOM 1491 O O . MET A 1 199 ? -18.083 -7.144 3.414 1.00 87.50 199 MET A O 1
ATOM 1495 N N . ASP A 1 200 ? -19.428 -8.738 4.226 1.00 87.69 200 ASP A N 1
ATOM 1496 C CA . ASP A 1 200 ? -20.525 -7.865 4.707 1.00 87.69 200 ASP A CA 1
ATOM 1497 C C . ASP A 1 200 ? -20.090 -6.720 5.654 1.00 87.69 200 ASP A C 1
ATOM 1499 O O . ASP A 1 200 ? -20.857 -5.786 5.899 1.00 87.69 200 ASP A O 1
ATOM 1503 N N . GLN A 1 201 ? -18.882 -6.794 6.222 1.00 89.44 201 GLN A N 1
ATOM 1504 C CA . GLN A 1 201 ? -18.317 -5.798 7.146 1.00 89.44 201 GLN A CA 1
ATOM 1505 C C . GLN A 1 201 ? -17.279 -4.857 6.509 1.00 89.44 201 GLN A C 1
ATOM 1507 O O . GLN A 1 201 ? -16.708 -4.030 7.224 1.00 89.44 201 GLN A O 1
ATOM 1512 N N . TYR A 1 202 ? -16.992 -5.010 5.215 1.00 93.06 202 TYR A N 1
ATOM 1513 C CA . TYR A 1 202 ? -15.996 -4.225 4.489 1.00 93.06 202 TYR A CA 1
ATOM 1514 C C . TYR A 1 202 ? -16.667 -3.353 3.418 1.00 93.06 202 TYR A C 1
ATOM 1516 O O . TYR A 1 202 ? -17.732 -3.674 2.899 1.00 93.06 202 TYR A O 1
ATOM 1524 N N . GLU A 1 203 ? -16.034 -2.228 3.101 1.00 92.12 203 GLU A N 1
ATOM 1525 C CA . GLU A 1 203 ? -16.424 -1.304 2.029 1.00 92.12 203 GLU A CA 1
ATOM 1526 C C . GLU A 1 203 ? -15.332 -1.150 0.956 1.00 92.12 203 GLU A C 1
ATOM 1528 O O . GLU A 1 203 ? -15.614 -0.596 -0.101 1.00 92.12 203 GLU A O 1
ATOM 1533 N N . ILE A 1 204 ? -14.110 -1.625 1.236 1.00 93.88 204 ILE A N 1
ATOM 1534 C CA . ILE A 1 204 ? -12.951 -1.646 0.333 1.00 93.88 204 ILE A CA 1
ATOM 1535 C C . ILE A 1 204 ? -12.262 -3.008 0.460 1.00 93.88 204 ILE A C 1
ATOM 1537 O O . ILE A 1 204 ? -12.066 -3.491 1.585 1.00 93.88 204 ILE A O 1
ATOM 1541 N N . ALA A 1 205 ? -11.836 -3.588 -0.660 1.00 94.38 205 ALA A N 1
ATOM 1542 C CA . ALA A 1 205 ? -11.050 -4.818 -0.684 1.00 94.38 205 ALA A CA 1
ATOM 1543 C C . ALA A 1 205 ? -10.002 -4.819 -1.806 1.00 94.38 205 ALA A C 1
ATOM 1545 O O . ALA A 1 205 ? -10.353 -4.894 -2.977 1.00 94.38 205 ALA A O 1
ATOM 1546 N N . TYR A 1 206 ? -8.718 -4.795 -1.453 1.00 95.38 206 TYR A N 1
ATOM 1547 C CA . TYR A 1 206 ? -7.616 -5.033 -2.386 1.00 95.38 206 TYR A CA 1
ATOM 1548 C C . TYR A 1 206 ? -7.191 -6.499 -2.256 1.00 95.38 206 TYR A C 1
ATOM 1550 O O . TYR A 1 206 ? -6.682 -6.884 -1.204 1.00 95.38 206 TYR A O 1
ATOM 1558 N N . GLU A 1 207 ? -7.423 -7.314 -3.288 1.00 93.62 207 GLU A N 1
ATOM 1559 C CA . GLU A 1 207 ? -7.236 -8.782 -3.250 1.00 93.62 207 GLU A CA 1
ATOM 1560 C C . GLU A 1 207 ? -6.035 -9.285 -4.084 1.00 93.62 207 GLU A C 1
ATOM 1562 O O . GLU A 1 207 ? -5.751 -10.479 -4.091 1.00 93.62 207 GLU A O 1
ATOM 1567 N N . PHE A 1 208 ? -5.331 -8.389 -4.796 1.00 94.00 208 PHE A N 1
ATOM 1568 C CA . PHE A 1 208 ? -4.057 -8.636 -5.509 1.00 94.00 208 PHE A CA 1
ATOM 1569 C C . PHE A 1 208 ? -3.996 -9.922 -6.373 1.00 94.00 208 PHE A C 1
ATOM 1571 O O . PHE A 1 208 ? -2.945 -10.540 -6.563 1.00 94.00 208 PHE A O 1
ATOM 1578 N N . ASN A 1 209 ? -5.148 -10.316 -6.902 1.00 90.19 209 ASN A N 1
ATOM 1579 C CA . ASN A 1 209 ? -5.452 -11.533 -7.654 1.00 90.19 209 ASN A CA 1
ATOM 1580 C C . ASN A 1 209 ? -5.437 -11.332 -9.176 1.00 90.19 209 ASN A C 1
ATOM 1582 O O . ASN A 1 209 ? -5.277 -12.314 -9.900 1.00 90.19 209 ASN A O 1
ATOM 1586 N N . ASP A 1 210 ? -5.544 -10.094 -9.661 1.00 91.06 210 ASP A N 1
ATOM 1587 C CA . ASP A 1 210 ? -5.275 -9.735 -11.055 1.00 91.06 210 ASP A CA 1
ATOM 1588 C C . ASP A 1 210 ? -3.887 -9.065 -11.172 1.00 91.06 210 ASP A C 1
ATOM 1590 O O . ASP A 1 210 ? -3.700 -7.949 -10.680 1.00 91.06 210 ASP A O 1
ATOM 1594 N N . PRO A 1 211 ? -2.885 -9.700 -11.814 1.00 91.81 211 PRO A N 1
ATOM 1595 C CA . PRO A 1 211 ? -1.572 -9.089 -12.011 1.00 91.81 211 PRO A CA 1
ATOM 1596 C C . PRO A 1 211 ? -1.583 -7.932 -13.028 1.00 91.81 211 PRO A C 1
ATOM 1598 O O . PRO A 1 211 ? -0.594 -7.204 -13.106 1.00 91.81 211 PRO A O 1
ATOM 1601 N N . TYR A 1 212 ? -2.660 -7.744 -13.794 1.00 88.81 212 TYR A N 1
ATOM 1602 C CA . TYR A 1 212 ? -2.875 -6.591 -14.672 1.00 88.81 212 TYR A CA 1
ATOM 1603 C C . TYR A 1 212 ? -3.688 -5.468 -14.002 1.00 88.81 212 TYR A C 1
ATOM 1605 O O . TYR A 1 212 ? -3.759 -4.372 -14.559 1.00 88.81 212 TYR A O 1
ATOM 1613 N N . ASP A 1 213 ? -4.242 -5.689 -12.802 1.00 90.62 213 ASP A N 1
ATOM 1614 C CA . ASP A 1 213 ? -4.873 -4.641 -11.993 1.00 90.62 213 ASP A CA 1
ATOM 1615 C C . ASP A 1 213 ? -4.754 -4.881 -10.476 1.00 90.62 213 ASP A C 1
ATOM 1617 O O . ASP A 1 213 ? -5.731 -5.089 -9.754 1.00 90.62 213 ASP A O 1
ATOM 1621 N N . LEU A 1 214 ? -3.529 -4.778 -9.955 1.00 92.25 214 LEU A N 1
ATOM 1622 C CA . LEU A 1 214 ? -3.249 -4.867 -8.515 1.00 92.25 214 LEU A CA 1
ATOM 1623 C C . LEU A 1 214 ? -3.855 -3.710 -7.694 1.00 92.25 214 LEU A C 1
ATOM 1625 O O . LEU A 1 214 ? -3.746 -3.708 -6.468 1.00 92.25 214 LEU A O 1
ATOM 1629 N N . GLY A 1 215 ? -4.425 -2.699 -8.354 1.00 90.81 215 GLY A N 1
ATOM 1630 C CA . GLY A 1 215 ? -4.991 -1.507 -7.730 1.00 90.81 215 GLY A CA 1
ATOM 1631 C C . GLY A 1 215 ? -6.484 -1.613 -7.421 1.00 90.81 215 GLY A C 1
ATOM 1632 O O . GLY A 1 215 ? -7.004 -0.788 -6.667 1.00 90.81 215 GLY A O 1
ATOM 1633 N N . ALA A 1 216 ? -7.176 -2.601 -7.991 1.00 90.75 216 ALA A N 1
ATOM 1634 C CA . ALA A 1 216 ? -8.628 -2.701 -7.943 1.00 90.75 216 ALA A CA 1
ATOM 1635 C C . ALA A 1 216 ? -9.189 -2.850 -6.517 1.00 90.75 216 ALA A C 1
ATOM 1637 O O . ALA A 1 216 ? -8.776 -3.725 -5.751 1.00 90.75 216 ALA A O 1
ATOM 1638 N N . ASP A 1 217 ? -10.196 -2.035 -6.194 1.00 91.38 217 ASP A N 1
ATOM 1639 C CA . ASP A 1 217 ? -11.099 -2.274 -5.069 1.00 91.38 217 ASP A CA 1
ATOM 1640 C C . ASP A 1 217 ? -12.229 -3.227 -5.517 1.00 91.38 217 ASP A C 1
ATOM 1642 O O . ASP A 1 217 ? -13.130 -2.868 -6.277 1.00 91.38 217 ASP A O 1
ATOM 1646 N N . TYR A 1 218 ? -12.158 -4.477 -5.055 1.00 86.44 218 TYR A N 1
ATOM 1647 C CA . TYR A 1 218 ? -13.007 -5.598 -5.472 1.00 86.44 218 TYR A CA 1
ATOM 1648 C C . TYR A 1 218 ? -14.470 -5.502 -5.025 1.00 86.44 218 TYR A C 1
ATOM 1650 O O . TYR A 1 218 ? -15.316 -6.233 -5.549 1.00 86.44 218 TYR A O 1
ATOM 1658 N N . ILE A 1 219 ? -14.782 -4.642 -4.050 1.00 83.69 219 ILE A N 1
ATOM 1659 C CA . ILE A 1 219 ? -16.147 -4.481 -3.517 1.00 83.69 219 ILE A CA 1
ATOM 1660 C C . ILE A 1 219 ? -16.669 -3.041 -3.608 1.00 83.69 219 ILE A C 1
ATOM 1662 O O . ILE A 1 219 ? -17.885 -2.839 -3.558 1.00 83.69 219 ILE A O 1
ATOM 1666 N N . GLY A 1 220 ? -15.788 -2.053 -3.794 1.00 67.81 220 GLY A N 1
ATOM 1667 C CA . GLY A 1 220 ? -16.135 -0.651 -4.009 1.00 67.81 220 GLY A CA 1
ATOM 1668 C C . GLY A 1 220 ? -15.607 -0.110 -5.341 1.00 67.81 220 GLY A C 1
ATOM 1669 O O . GLY A 1 220 ? -14.415 0.045 -5.538 1.00 67.81 220 GLY A O 1
ATOM 1670 N N . GLU A 1 221 ? -16.485 0.322 -6.250 1.00 63.25 221 GLU A N 1
ATOM 1671 C CA . GLU A 1 221 ? -16.095 0.833 -7.586 1.00 63.25 221 GLU A CA 1
ATOM 1672 C C . GLU A 1 221 ? -15.312 2.181 -7.580 1.00 63.25 221 GLU A C 1
ATOM 1674 O O . GLU A 1 221 ? -15.326 2.902 -8.581 1.00 63.25 221 GLU A O 1
ATOM 1679 N N . LYS A 1 222 ? -14.759 2.635 -6.439 1.00 68.62 222 LYS A N 1
ATOM 1680 C CA . LYS A 1 222 ? -14.342 4.042 -6.224 1.00 68.62 222 LYS A CA 1
ATOM 1681 C C . LYS A 1 222 ? -13.117 4.283 -5.338 1.00 68.62 222 LYS A C 1
ATOM 1683 O O . LYS A 1 222 ? -12.764 5.450 -5.162 1.00 68.62 222 LYS A O 1
ATOM 1688 N N . THR A 1 223 ? -12.479 3.253 -4.783 1.00 88.38 223 THR A N 1
ATOM 1689 C CA . THR A 1 223 ? -11.318 3.440 -3.888 1.00 88.38 223 THR A CA 1
ATOM 1690 C C . THR A 1 223 ? -10.096 2.656 -4.354 1.00 88.38 223 THR A C 1
ATOM 1692 O O . THR A 1 223 ? -9.373 2.093 -3.541 1.00 88.38 223 THR A O 1
ATOM 1695 N N . ASN A 1 224 ? -9.842 2.630 -5.663 1.00 92.12 224 ASN A N 1
ATOM 1696 C CA . ASN A 1 224 ? -8.656 1.979 -6.214 1.00 92.12 224 ASN A CA 1
ATOM 1697 C C . ASN A 1 224 ? -7.356 2.562 -5.630 1.00 92.12 224 ASN A C 1
ATOM 1699 O O . ASN A 1 224 ? -7.253 3.761 -5.347 1.00 92.12 224 ASN A O 1
ATOM 1703 N N . ALA A 1 225 ? -6.367 1.688 -5.480 1.00 94.44 225 ALA A N 1
ATOM 1704 C CA . ALA A 1 225 ? -4.975 2.050 -5.288 1.00 94.44 225 ALA A CA 1
ATOM 1705 C C . ALA A 1 225 ? -4.295 2.240 -6.652 1.00 94.44 225 ALA A C 1
ATOM 1707 O O . ALA A 1 225 ? -4.674 1.621 -7.643 1.00 94.44 225 ALA A O 1
ATOM 1708 N N . TYR A 1 226 ? -3.258 3.067 -6.690 1.00 92.44 226 TYR A N 1
ATOM 1709 C CA . TYR A 1 226 ? -2.528 3.432 -7.897 1.00 92.44 226 TYR A CA 1
ATOM 1710 C C . TYR A 1 226 ? -1.020 3.311 -7.688 1.00 92.44 226 TYR A C 1
ATOM 1712 O O . TYR A 1 226 ? -0.520 3.233 -6.562 1.00 92.44 226 TYR A O 1
ATOM 1720 N N . GLN A 1 227 ? -0.273 3.338 -8.788 1.00 87.69 227 GLN A N 1
ATOM 1721 C CA . GLN A 1 227 ? 1.178 3.460 -8.750 1.00 87.69 227 GLN A CA 1
ATOM 1722 C C . GLN A 1 227 ? 1.559 4.930 -8.504 1.00 87.69 227 GLN A C 1
ATOM 1724 O O . GLN A 1 227 ? 1.236 5.808 -9.304 1.00 87.69 227 GLN A O 1
ATOM 1729 N N . ASP A 1 228 ? 2.285 5.202 -7.421 1.00 84.06 228 ASP A N 1
ATOM 1730 C CA . ASP A 1 228 ? 2.892 6.515 -7.167 1.00 84.06 228 ASP A CA 1
ATOM 1731 C C . ASP A 1 228 ? 4.122 6.704 -8.073 1.00 84.06 228 ASP A C 1
ATOM 1733 O O . ASP A 1 228 ? 4.937 5.788 -8.230 1.00 84.06 228 ASP A O 1
ATOM 1737 N N . VAL A 1 229 ? 4.262 7.889 -8.682 1.00 74.81 229 VAL A N 1
ATOM 1738 C CA . VAL A 1 229 ? 5.342 8.198 -9.640 1.00 74.81 229 VAL A CA 1
ATOM 1739 C C . VAL A 1 229 ? 6.739 8.227 -9.005 1.00 74.81 229 VAL A C 1
ATOM 1741 O O . VAL A 1 229 ? 7.741 8.182 -9.719 1.00 74.81 229 VAL A O 1
ATOM 1744 N N . LYS A 1 230 ? 6.832 8.360 -7.676 1.00 78.81 230 LYS A N 1
ATOM 1745 C CA . LYS A 1 230 ? 8.103 8.529 -6.951 1.00 78.81 230 LYS A CA 1
ATOM 1746 C C . LYS A 1 230 ? 8.713 7.208 -6.461 1.00 78.81 230 LYS A C 1
ATOM 1748 O O . LYS A 1 230 ? 9.890 7.211 -6.097 1.00 78.81 230 LYS A O 1
ATOM 1753 N N . VAL A 1 231 ? 7.962 6.102 -6.459 1.00 82.19 231 VAL A N 1
ATOM 1754 C CA . VAL A 1 231 ? 8.465 4.753 -6.123 1.00 82.19 231 VAL A CA 1
ATOM 1755 C C . VAL A 1 231 ? 8.481 3.841 -7.358 1.00 82.19 231 VAL A C 1
ATOM 1757 O O . VAL A 1 231 ? 7.756 4.094 -8.320 1.00 82.19 231 VAL A O 1
ATOM 1760 N N . PRO A 1 232 ? 9.313 2.781 -7.389 1.00 84.56 232 PRO A N 1
ATOM 1761 C CA . PRO A 1 232 ? 9.322 1.822 -8.488 1.00 84.56 232 PRO A CA 1
ATOM 1762 C C . PRO A 1 232 ? 8.003 1.045 -8.603 1.00 84.56 232 PRO A C 1
ATOM 1764 O O . PRO A 1 232 ? 7.233 0.949 -7.648 1.00 84.56 232 PRO A O 1
ATOM 1767 N N . GLY A 1 233 ? 7.802 0.424 -9.768 1.00 84.62 233 GLY A N 1
ATOM 1768 C CA . GLY A 1 233 ? 6.713 -0.524 -9.995 1.00 84.62 233 GLY A CA 1
ATOM 1769 C C . GLY A 1 233 ? 6.751 -1.728 -9.048 1.00 84.62 233 GLY A C 1
ATOM 1770 O O . GLY A 1 233 ? 7.812 -2.123 -8.549 1.00 84.62 233 GLY A O 1
ATOM 1771 N N . VAL A 1 234 ? 5.584 -2.323 -8.824 1.00 93.12 234 VAL A N 1
ATOM 1772 C CA . VAL A 1 234 ? 5.387 -3.492 -7.955 1.00 93.12 234 VAL A CA 1
ATOM 1773 C C . VAL A 1 234 ? 5.485 -4.817 -8.721 1.00 93.12 234 VAL A C 1
ATOM 1775 O O . VAL A 1 234 ? 5.329 -4.863 -9.941 1.00 93.12 234 VAL A O 1
ATOM 1778 N N . PHE A 1 235 ? 5.762 -5.908 -8.008 1.00 95.12 235 PHE A N 1
ATOM 1779 C CA . PHE A 1 235 ? 5.730 -7.272 -8.548 1.00 95.12 235 PHE A CA 1
ATOM 1780 C C . PHE A 1 235 ? 4.498 -8.018 -8.019 1.00 95.12 235 PHE A C 1
ATOM 1782 O O . PHE A 1 235 ? 3.856 -7.565 -7.072 1.00 95.12 235 PHE A O 1
ATOM 1789 N N . ALA A 1 236 ? 4.192 -9.180 -8.593 1.00 96.38 236 ALA A N 1
ATOM 1790 C CA . ALA A 1 236 ? 3.132 -10.066 -8.117 1.00 96.38 236 ALA A CA 1
ATOM 1791 C C . ALA A 1 236 ? 3.554 -11.544 -8.102 1.00 96.38 236 ALA A C 1
ATOM 1793 O O . ALA A 1 236 ? 4.511 -11.958 -8.761 1.00 96.38 236 ALA A O 1
ATOM 1794 N N . GLU A 1 237 ? 2.783 -12.342 -7.375 1.00 95.25 237 GLU A N 1
ATOM 1795 C CA . GLU A 1 237 ? 2.580 -13.780 -7.579 1.00 95.25 237 GLU A CA 1
ATOM 1796 C C . GLU A 1 237 ? 1.058 -14.023 -7.659 1.00 95.25 237 GLU A C 1
ATOM 1798 O O . GLU A 1 237 ? 0.291 -13.131 -7.300 1.00 95.25 237 GLU A O 1
ATOM 1803 N N . CYS A 1 238 ? 0.580 -15.195 -8.106 1.00 90.88 238 CYS A N 1
ATOM 1804 C CA . CYS A 1 238 ? -0.872 -15.441 -8.149 1.00 90.88 238 CYS A CA 1
ATOM 1805 C C . CYS A 1 238 ? -1.514 -15.206 -6.763 1.00 90.88 238 CYS A C 1
ATOM 1807 O O . CYS A 1 238 ? -1.181 -15.919 -5.812 1.00 90.88 238 CYS A O 1
ATOM 1809 N N . GLY A 1 239 ? -2.430 -14.235 -6.662 1.00 91.12 239 GLY A N 1
ATOM 1810 C CA . GLY A 1 239 ? -3.120 -13.880 -5.415 1.00 91.12 239 GLY A CA 1
ATOM 1811 C C . GLY A 1 239 ? -2.294 -13.074 -4.405 1.00 91.12 239 GLY A C 1
ATOM 1812 O O . GLY A 1 239 ? -2.625 -13.092 -3.225 1.00 91.12 239 GLY A O 1
ATOM 1813 N N . SER A 1 240 ? -1.189 -12.426 -4.800 1.00 96.31 240 SER A N 1
ATOM 1814 C CA . SER A 1 240 ? -0.496 -11.490 -3.902 1.00 96.31 240 SER A CA 1
ATOM 1815 C C . SER A 1 240 ? 0.376 -10.458 -4.617 1.00 9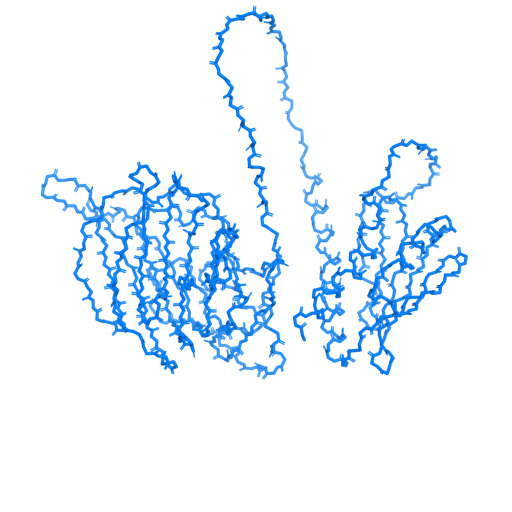6.31 240 SER A C 1
ATOM 1817 O O . SER A 1 240 ? 1.099 -10.768 -5.567 1.00 96.31 240 SER A O 1
ATOM 1819 N N . ILE A 1 241 ? 0.402 -9.242 -4.069 1.00 97.81 241 ILE A N 1
ATOM 1820 C CA . ILE A 1 241 ? 1.393 -8.220 -4.407 1.00 97.81 241 ILE A CA 1
ATOM 1821 C C . ILE A 1 241 ? 2.708 -8.521 -3.680 1.00 97.81 241 ILE A C 1
ATOM 1823 O O . ILE A 1 241 ? 2.722 -8.924 -2.513 1.00 97.81 241 ILE A O 1
ATOM 1827 N N . VAL A 1 242 ? 3.827 -8.319 -4.373 1.00 98.00 242 VAL A N 1
ATOM 1828 C CA . VAL A 1 242 ? 5.187 -8.558 -3.880 1.00 98.00 242 VAL A CA 1
ATOM 1829 C C . VAL A 1 242 ? 5.940 -7.232 -3.816 1.00 98.00 242 VAL A C 1
ATOM 1831 O O . VAL A 1 242 ? 6.148 -6.557 -4.828 1.00 98.00 242 VAL A O 1
ATOM 1834 N N . LEU A 1 243 ? 6.366 -6.885 -2.603 1.00 97.56 243 LEU A N 1
ATOM 1835 C CA . LEU A 1 243 ? 7.006 -5.621 -2.257 1.00 97.56 243 LEU A CA 1
ATOM 1836 C C . LEU A 1 243 ? 8.463 -5.864 -1.850 1.00 97.56 243 LEU A C 1
ATOM 1838 O O . LEU A 1 243 ? 8.758 -6.750 -1.044 1.00 97.56 243 LEU A O 1
ATOM 1842 N N . ASP A 1 244 ? 9.389 -5.089 -2.414 1.00 93.38 244 ASP A N 1
ATOM 1843 C CA . ASP A 1 244 ? 10.837 -5.319 -2.289 1.00 93.38 244 ASP A CA 1
ATOM 1844 C C . ASP A 1 244 ? 11.525 -4.466 -1.206 1.00 93.38 244 ASP A C 1
ATOM 1846 O O . ASP A 1 244 ? 12.735 -4.589 -0.992 1.00 93.38 244 ASP A O 1
ATOM 1850 N N . GLY A 1 245 ? 10.755 -3.641 -0.488 1.00 92.69 245 GLY A N 1
ATOM 1851 C CA . GLY A 1 245 ? 11.263 -2.629 0.438 1.00 92.69 245 GLY A CA 1
ATOM 1852 C C . GLY A 1 245 ? 11.593 -1.286 -0.224 1.00 92.69 245 GLY A C 1
ATOM 1853 O O . GLY A 1 245 ? 12.161 -0.418 0.435 1.00 92.69 245 GLY A O 1
ATOM 1854 N N . THR A 1 246 ? 11.258 -1.084 -1.502 1.00 89.88 246 THR A N 1
ATOM 1855 C CA . THR A 1 246 ? 11.416 0.204 -2.208 1.00 89.88 246 THR A CA 1
ATOM 1856 C C . THR A 1 246 ? 10.159 0.677 -2.938 1.00 89.88 246 THR A C 1
ATOM 1858 O O . THR A 1 246 ? 10.090 1.848 -3.307 1.00 89.88 246 THR A O 1
ATOM 1861 N N . ASN A 1 247 ? 9.173 -0.203 -3.126 1.00 91.19 247 ASN A N 1
ATOM 1862 C CA . ASN A 1 247 ? 7.917 0.033 -3.836 1.00 91.19 247 ASN A CA 1
ATOM 1863 C C . ASN A 1 247 ? 6.677 -0.114 -2.929 1.00 91.19 247 ASN A C 1
ATOM 1865 O O . ASN A 1 247 ? 6.765 -0.571 -1.790 1.00 91.19 247 ASN A O 1
ATOM 1869 N N . GLY A 1 248 ? 5.522 0.314 -3.440 1.00 95.19 248 GLY A N 1
ATOM 1870 C CA . GLY A 1 248 ? 4.233 0.346 -2.744 1.00 95.19 248 GLY A CA 1
ATOM 1871 C C . GLY A 1 248 ? 3.159 1.000 -3.617 1.00 95.19 248 GLY A C 1
ATOM 1872 O O . GLY A 1 248 ? 3.479 1.506 -4.693 1.00 95.19 248 GLY A O 1
ATOM 1873 N N . LEU A 1 249 ? 1.903 0.989 -3.161 1.00 96.06 249 LEU A N 1
ATOM 1874 C CA . LEU A 1 249 ? 0.764 1.600 -3.866 1.00 96.06 249 LEU A CA 1
ATOM 1875 C C . LEU A 1 249 ? 0.132 2.718 -3.039 1.00 96.06 249 LEU A C 1
ATOM 1877 O O . LEU A 1 249 ? 0.048 2.622 -1.814 1.00 96.06 249 LEU A O 1
ATOM 1881 N N . ILE A 1 250 ? -0.350 3.757 -3.714 1.00 94.69 250 ILE A N 1
ATOM 1882 C CA . ILE A 1 250 ? -1.023 4.900 -3.097 1.00 94.69 250 ILE A CA 1
ATOM 1883 C C . ILE A 1 250 ? -2.530 4.815 -3.299 1.00 94.69 250 ILE A C 1
ATOM 1885 O O . ILE A 1 250 ? -3.009 4.639 -4.413 1.00 94.69 250 ILE A O 1
ATOM 1889 N N . VAL A 1 251 ? -3.286 4.987 -2.223 1.00 94.06 251 VAL A N 1
ATOM 1890 C CA . VAL A 1 251 ? -4.733 5.182 -2.269 1.00 94.06 251 VAL A CA 1
ATOM 1891 C C . VAL A 1 251 ? -4.995 6.679 -2.086 1.00 94.06 251 VAL A C 1
ATOM 1893 O O . VAL A 1 251 ? -4.696 7.212 -1.011 1.00 94.06 251 VAL A O 1
ATOM 1896 N N . PRO A 1 252 ? -5.527 7.385 -3.098 1.00 89.06 252 PRO A N 1
ATOM 1897 C CA . PRO A 1 252 ? -5.759 8.818 -3.010 1.00 89.06 252 PRO A CA 1
ATOM 1898 C C . PRO A 1 252 ? -6.745 9.156 -1.895 1.00 89.06 252 PRO A C 1
ATOM 1900 O O . PRO A 1 252 ? -7.660 8.382 -1.597 1.00 89.06 252 PRO A O 1
ATOM 1903 N N . LYS A 1 253 ? -6.576 10.334 -1.291 1.00 86.25 253 LYS A N 1
ATOM 1904 C CA . LYS A 1 253 ? -7.394 10.783 -0.161 1.00 86.25 253 LYS A CA 1
ATOM 1905 C C . LYS A 1 253 ? -8.899 10.639 -0.436 1.00 86.25 253 LYS A C 1
ATOM 1907 O O . LYS A 1 253 ? -9.424 11.120 -1.443 1.00 86.25 253 LYS A O 1
ATOM 1912 N N . ASN A 1 254 ? -9.602 9.982 0.483 1.00 85.81 254 ASN A N 1
ATOM 1913 C CA . ASN A 1 254 ? -11.009 9.621 0.327 1.00 85.81 254 ASN A CA 1
ATOM 1914 C C . ASN A 1 254 ? -11.729 9.687 1.687 1.00 85.81 254 ASN A C 1
ATOM 1916 O O . ASN A 1 254 ? -11.229 9.174 2.691 1.00 85.81 254 ASN A O 1
ATOM 1920 N N . ASP A 1 255 ? -12.921 10.296 1.718 1.00 87.75 255 ASP A N 1
ATOM 1921 C CA . ASP A 1 255 ? -13.745 10.454 2.928 1.00 87.75 255 ASP A CA 1
ATOM 1922 C C . ASP A 1 255 ? -14.151 9.110 3.574 1.00 87.75 255 ASP A C 1
ATOM 1924 O O . ASP A 1 255 ? -14.552 9.083 4.737 1.00 87.75 255 ASP A O 1
ATOM 1928 N N . ILE A 1 256 ? -14.035 7.981 2.865 1.00 88.88 256 ILE A N 1
ATOM 1929 C CA . ILE A 1 256 ? -14.273 6.640 3.420 1.00 88.88 256 ILE A CA 1
ATOM 1930 C C . ILE A 1 256 ? -13.370 6.311 4.616 1.00 88.88 256 ILE A C 1
ATOM 1932 O O . ILE A 1 256 ? -13.816 5.644 5.546 1.00 88.88 256 ILE A O 1
ATOM 1936 N N . PHE A 1 257 ? -12.138 6.824 4.641 1.00 89.94 257 PHE A N 1
ATOM 1937 C CA . PHE A 1 257 ? -11.208 6.570 5.740 1.00 89.94 257 PHE A CA 1
ATOM 1938 C C . PHE A 1 257 ? -11.419 7.520 6.936 1.00 89.94 257 PHE A C 1
ATOM 1940 O O . PHE A 1 257 ? -10.954 7.240 8.041 1.00 89.94 257 PHE A O 1
ATOM 1947 N N . ARG A 1 258 ? -12.169 8.617 6.745 1.00 89.12 258 ARG A N 1
ATOM 1948 C CA . ARG A 1 258 ? -12.440 9.668 7.742 1.00 89.12 258 ARG A CA 1
ATOM 1949 C C . ARG A 1 258 ? -13.572 9.267 8.687 1.00 89.12 258 ARG A C 1
ATOM 1951 O O . ARG A 1 258 ? -14.674 9.814 8.667 1.00 89.12 258 ARG A O 1
ATOM 1958 N N . THR A 1 259 ? -13.304 8.265 9.516 1.00 88.81 259 THR A N 1
ATOM 1959 C CA . THR A 1 259 ? -14.272 7.665 10.444 1.00 88.81 259 THR A CA 1
ATOM 1960 C C . THR A 1 259 ? -13.681 7.483 11.838 1.00 88.81 259 THR A C 1
ATOM 1962 O O . THR A 1 259 ? -12.477 7.317 12.012 1.00 88.81 259 THR A O 1
ATOM 1965 N N . LYS A 1 260 ? -14.554 7.474 12.847 1.00 89.56 260 LYS A N 1
ATOM 1966 C CA . LYS A 1 260 ? -14.190 7.217 14.249 1.00 89.56 260 LYS A CA 1
ATOM 1967 C C . LYS A 1 260 ? -14.104 5.730 14.573 1.00 89.56 260 LYS A C 1
ATOM 1969 O O . LYS A 1 260 ? -13.394 5.338 15.492 1.00 89.56 260 LYS A O 1
ATOM 1974 N N . GLY A 1 261 ? -14.842 4.908 13.828 1.00 92.88 261 GLY A N 1
ATOM 1975 C CA . GLY A 1 261 ? -14.850 3.457 13.956 1.00 92.88 261 GLY A CA 1
ATOM 1976 C C . GLY A 1 261 ? -14.584 2.790 12.614 1.00 92.88 261 GLY A C 1
ATOM 1977 O O . GLY A 1 261 ? -15.124 3.208 11.587 1.00 92.88 261 GLY A O 1
ATOM 1978 N N . PHE A 1 262 ? -13.752 1.755 12.625 1.00 95.25 262 PHE A N 1
ATOM 1979 C CA . PHE A 1 262 ? -13.368 0.990 11.445 1.00 95.25 262 PHE A CA 1
ATOM 1980 C C . PHE A 1 262 ? -12.865 -0.412 11.799 1.00 95.25 262 PHE A C 1
ATOM 1982 O O . PHE A 1 262 ? -12.461 -0.697 12.930 1.00 95.25 262 PHE A O 1
ATOM 1989 N N . VAL A 1 263 ? -12.858 -1.283 10.796 1.00 96.06 263 VAL A N 1
ATOM 1990 C CA . VAL A 1 263 ? -12.099 -2.531 10.767 1.00 96.06 263 VAL A CA 1
ATOM 1991 C C . VAL A 1 263 ? -11.075 -2.456 9.636 1.00 96.06 263 VAL A C 1
ATOM 1993 O O . VAL A 1 263 ? -11.398 -2.019 8.535 1.00 96.06 263 VAL A O 1
ATOM 1996 N N . VAL A 1 264 ? -9.847 -2.884 9.920 1.00 97.44 264 VAL A N 1
ATOM 1997 C CA . VAL A 1 264 ? -8.805 -3.173 8.926 1.00 97.44 264 VAL A CA 1
ATOM 1998 C C . VAL A 1 264 ? -8.419 -4.637 9.094 1.00 97.44 264 VAL A C 1
ATOM 2000 O O . VAL A 1 264 ? -8.240 -5.101 10.221 1.00 97.44 264 VAL A O 1
ATOM 2003 N N . GLU A 1 265 ? -8.255 -5.362 7.997 1.00 97.81 265 GLU A N 1
ATOM 2004 C CA . GLU A 1 265 ? -7.660 -6.696 7.992 1.00 97.81 265 GLU A CA 1
ATOM 2005 C C . GLU A 1 265 ? -6.626 -6.797 6.876 1.00 97.81 265 GLU A C 1
ATOM 2007 O O . GLU A 1 265 ? -6.892 -6.395 5.746 1.00 97.81 265 GLU A O 1
ATOM 2012 N N . VAL A 1 266 ? -5.440 -7.308 7.201 1.00 98.31 266 VAL A N 1
ATOM 2013 C CA . VAL A 1 266 ? -4.339 -7.488 6.252 1.00 98.31 266 VAL A CA 1
ATOM 2014 C C . VAL A 1 266 ? -3.809 -8.907 6.375 1.00 98.31 266 VAL A C 1
ATOM 2016 O O . VAL A 1 266 ? -3.436 -9.333 7.474 1.00 98.31 266 VAL A O 1
ATOM 2019 N N . ARG A 1 267 ? -3.716 -9.620 5.249 1.00 98.06 267 ARG A N 1
ATOM 2020 C CA . ARG A 1 267 ? -2.996 -10.895 5.168 1.00 98.06 267 ARG A CA 1
ATOM 2021 C C . ARG A 1 267 ? -1.657 -10.684 4.473 1.00 98.06 267 ARG A C 1
ATOM 2023 O O . ARG A 1 267 ? -1.610 -10.272 3.320 1.00 98.06 267 ARG A O 1
ATOM 2030 N N . PHE A 1 268 ? -0.564 -10.944 5.183 1.00 98.25 268 PHE A N 1
ATOM 2031 C CA . PHE A 1 268 ? 0.792 -10.582 4.762 1.00 98.25 268 PHE A CA 1
ATOM 2032 C C . PHE A 1 268 ? 1.819 -11.661 5.118 1.00 98.25 268 PHE A C 1
ATOM 2034 O O . PHE A 1 268 ? 1.590 -12.503 5.985 1.00 98.25 268 PHE A O 1
ATOM 2041 N N . MET A 1 269 ? 2.959 -11.633 4.434 1.00 98.31 269 MET A N 1
ATOM 2042 C CA . MET A 1 269 ? 4.110 -12.505 4.665 1.00 98.31 269 MET A CA 1
ATOM 2043 C C . MET A 1 269 ? 5.384 -11.652 4.628 1.00 98.31 269 MET A C 1
ATOM 2045 O O . MET A 1 269 ? 5.837 -11.306 3.532 1.00 98.31 269 MET A O 1
ATOM 2049 N N . PRO A 1 270 ? 5.976 -11.276 5.778 1.00 97.75 270 PRO A N 1
ATOM 2050 C CA . PRO A 1 270 ? 7.256 -10.574 5.798 1.00 97.75 270 PRO A CA 1
ATOM 2051 C C . PRO A 1 270 ? 8.375 -11.522 5.357 1.00 97.75 270 PRO A C 1
ATOM 2053 O O . PRO A 1 270 ? 8.384 -12.693 5.730 1.00 97.75 270 PRO A O 1
ATOM 2056 N N . THR A 1 271 ? 9.336 -11.036 4.572 1.00 96.62 271 THR A N 1
ATOM 2057 C CA . THR A 1 271 ? 10.493 -11.848 4.116 1.00 96.62 271 THR A CA 1
ATOM 2058 C C 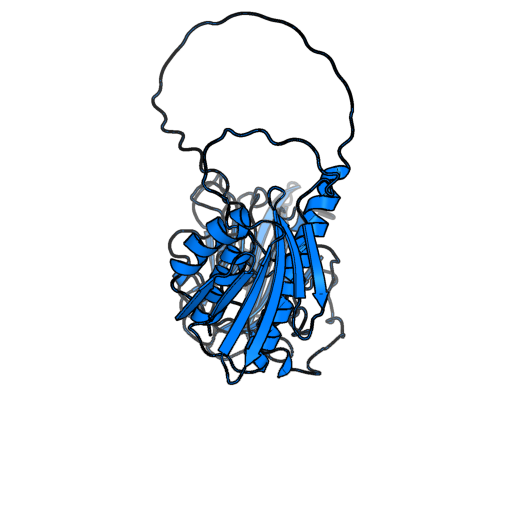. THR A 1 271 ? 11.819 -11.432 4.752 1.00 96.62 271 THR A C 1
ATOM 2060 O O . THR A 1 271 ? 12.822 -12.131 4.613 1.00 96.62 271 THR A O 1
ATOM 2063 N N . ASP A 1 272 ? 11.813 -10.313 5.468 1.00 94.56 272 ASP A N 1
ATOM 2064 C CA . ASP A 1 272 ? 12.943 -9.710 6.170 1.00 94.56 272 ASP A CA 1
ATOM 2065 C C . ASP A 1 272 ? 12.414 -9.003 7.427 1.00 94.56 272 ASP A C 1
ATOM 2067 O O . ASP A 1 272 ? 11.207 -8.775 7.521 1.00 94.56 272 ASP A O 1
ATOM 2071 N N . GLU A 1 273 ? 13.282 -8.640 8.370 1.00 92.31 273 GLU A N 1
ATOM 2072 C CA . GLU A 1 273 ? 12.889 -7.771 9.492 1.00 92.31 273 GLU A CA 1
ATOM 2073 C C . GLU A 1 273 ? 12.593 -6.351 8.967 1.00 92.31 273 GLU A C 1
ATOM 2075 O O . GLU A 1 273 ? 13.354 -5.804 8.167 1.00 92.31 273 GLU A O 1
ATOM 2080 N N . GLY A 1 274 ? 11.479 -5.754 9.399 1.00 82.88 274 GLY A N 1
ATOM 2081 C CA . GLY A 1 274 ? 11.068 -4.396 9.019 1.00 82.88 274 GLY A CA 1
ATOM 2082 C C . GLY A 1 274 ? 11.246 -3.428 10.183 1.00 82.88 274 GLY A C 1
ATOM 2083 O O . GLY A 1 274 ? 11.057 -3.815 11.324 1.00 82.88 274 GLY A O 1
ATOM 2084 N N . ASP A 1 275 ? 11.602 -2.169 9.949 1.00 83.75 275 ASP A N 1
ATOM 2085 C CA . ASP A 1 275 ? 11.879 -1.208 11.028 1.00 83.75 275 ASP A CA 1
ATOM 2086 C C . ASP A 1 275 ? 11.070 0.069 10.789 1.00 83.75 275 ASP A C 1
ATOM 2088 O O . ASP A 1 275 ? 11.556 0.987 10.138 1.00 83.75 275 ASP A O 1
ATOM 2092 N N . LEU A 1 276 ? 9.835 0.107 11.314 1.00 89.12 276 LEU A N 1
ATOM 2093 C CA . LEU A 1 276 ? 8.738 1.019 10.935 1.00 89.12 276 LEU A CA 1
ATOM 2094 C C . LEU A 1 276 ? 8.002 0.635 9.636 1.00 89.12 276 LEU A C 1
ATOM 2096 O O . LEU A 1 276 ? 7.320 1.484 9.057 1.00 89.12 276 LEU A O 1
ATOM 2100 N N . ALA A 1 277 ? 8.105 -0.618 9.180 1.00 94.00 277 ALA A N 1
ATOM 2101 C CA . ALA A 1 277 ? 7.576 -1.055 7.889 1.00 94.00 277 ALA A CA 1
ATOM 2102 C C . ALA A 1 277 ? 6.038 -0.962 7.816 1.00 94.00 277 ALA A C 1
ATOM 2104 O O . ALA A 1 277 ? 5.314 -1.602 8.585 1.00 94.00 277 ALA A O 1
ATOM 2105 N N . ASN A 1 278 ? 5.531 -0.173 6.867 1.00 95.62 278 ASN A N 1
ATOM 2106 C CA . ASN A 1 278 ? 4.104 0.063 6.653 1.00 95.62 278 ASN A CA 1
ATOM 2107 C C . ASN A 1 278 ? 3.454 -1.074 5.863 1.00 95.62 278 ASN A C 1
ATOM 2109 O O . ASN A 1 278 ? 3.845 -1.331 4.732 1.00 95.62 278 ASN A O 1
ATOM 2113 N N . LEU A 1 279 ? 2.403 -1.692 6.405 1.00 97.12 279 LEU A N 1
ATOM 2114 C CA . LEU A 1 279 ? 1.539 -2.603 5.645 1.00 97.12 279 LEU A CA 1
ATOM 2115 C C . LEU A 1 279 ? 0.412 -1.818 4.966 1.00 97.12 279 LEU A C 1
ATOM 2117 O O . LEU A 1 279 ? 0.280 -1.841 3.745 1.00 97.12 279 LEU A O 1
ATOM 2121 N N . PHE A 1 280 ? -0.359 -1.078 5.766 1.00 97.62 280 PHE A N 1
ATOM 2122 C CA . PHE A 1 280 ? -1.435 -0.201 5.309 1.00 97.62 280 PHE A CA 1
ATOM 2123 C C . PHE A 1 280 ? -1.566 0.967 6.288 1.00 97.62 280 PHE A C 1
ATOM 2125 O O . PHE A 1 280 ? -1.727 0.736 7.491 1.00 97.62 280 PHE A O 1
ATOM 2132 N N . VAL A 1 281 ? -1.424 2.210 5.819 1.00 94.25 281 VAL A N 1
ATOM 2133 C CA . VAL A 1 281 ? -1.275 3.369 6.713 1.00 94.25 281 VAL A CA 1
ATOM 2134 C C . VAL A 1 281 ? -1.948 4.644 6.219 1.00 94.25 281 VAL A C 1
ATOM 2136 O O . VAL A 1 281 ? -1.773 5.066 5.080 1.00 94.25 281 VAL A O 1
ATOM 2139 N N . ALA A 1 282 ? -2.605 5.331 7.147 1.00 91.12 282 ALA A N 1
ATOM 2140 C CA . ALA A 1 282 ? -2.836 6.763 7.092 1.00 91.12 282 ALA A CA 1
ATOM 2141 C C . ALA A 1 282 ? -1.759 7.447 7.963 1.00 91.12 282 ALA A C 1
ATOM 2143 O O . ALA A 1 282 ? -1.976 7.669 9.158 1.00 91.12 282 ALA A O 1
ATOM 2144 N N . ASP A 1 283 ? -0.580 7.735 7.388 1.00 83.88 283 ASP A N 1
ATOM 2145 C CA . ASP A 1 283 ? 0.560 8.335 8.107 1.00 83.88 283 ASP A CA 1
ATOM 2146 C C . ASP A 1 283 ? 0.621 9.877 7.934 1.00 83.88 283 ASP A C 1
ATOM 2148 O O . ASP A 1 283 ? 1.132 10.365 6.927 1.00 83.88 283 ASP A O 1
ATOM 2152 N N . PRO A 1 284 ? 0.115 10.676 8.895 1.00 78.19 284 PRO A N 1
ATOM 2153 C CA . PRO A 1 284 ? 0.025 12.136 8.812 1.00 78.19 284 PRO A CA 1
ATOM 2154 C C . PRO A 1 284 ? 1.376 12.860 8.847 1.00 78.19 284 PRO A C 1
ATOM 2156 O O . PRO A 1 284 ? 2.191 12.561 9.729 1.00 78.19 284 PRO A O 1
ATOM 2159 N N . PRO A 1 285 ? 1.579 13.917 8.034 1.00 70.25 285 PRO A N 1
ATOM 2160 C CA . PRO A 1 285 ? 2.802 14.710 8.072 1.00 70.25 285 PRO A CA 1
ATOM 2161 C C . PRO A 1 285 ? 2.962 15.441 9.413 1.00 70.25 285 PRO A C 1
ATOM 2163 O O . PRO A 1 285 ? 2.105 16.216 9.839 1.00 70.25 285 PRO A O 1
ATOM 2166 N N . GLY A 1 286 ? 4.105 15.234 10.068 1.00 68.94 286 GLY A N 1
ATOM 2167 C CA . GLY A 1 286 ? 4.486 15.969 11.278 1.00 68.94 286 GLY A CA 1
ATOM 2168 C C . GLY A 1 286 ? 3.692 15.581 12.533 1.00 68.94 286 GLY A C 1
ATOM 2169 O O . GLY A 1 286 ? 3.191 14.463 12.667 1.00 68.94 286 GLY A O 1
ATOM 2170 N N . SER A 1 287 ? 3.616 16.495 13.504 1.00 65.81 287 SER A N 1
ATOM 2171 C CA . SER A 1 287 ? 2.910 16.308 14.780 1.00 65.81 287 SER A CA 1
ATOM 2172 C C . SER A 1 287 ? 1.694 17.229 14.870 1.00 65.81 287 SER A C 1
ATOM 2174 O O . SER A 1 287 ? 1.870 18.444 14.792 1.00 65.81 287 SER A O 1
ATOM 2176 N N . GLY A 1 288 ? 0.503 16.673 15.105 1.00 72.25 288 GLY A N 1
ATOM 2177 C CA . GLY A 1 288 ? -0.721 17.462 15.321 1.00 72.25 288 GLY A CA 1
ATOM 2178 C C . GLY A 1 288 ? -1.912 17.123 14.418 1.00 72.25 288 GLY A C 1
ATOM 2179 O O . GLY A 1 288 ? -2.896 17.848 14.445 1.00 72.25 288 GLY A O 1
ATOM 2180 N N . VAL A 1 289 ? -1.824 16.057 13.617 1.00 81.88 289 VAL A N 1
ATOM 2181 C CA . VAL A 1 289 ? -2.885 15.598 12.695 1.00 81.88 289 VAL A CA 1
ATOM 2182 C C . VAL A 1 289 ? -3.209 14.132 12.987 1.00 81.88 289 VAL A C 1
ATOM 2184 O O . VAL A 1 289 ? -2.290 13.388 13.352 1.00 81.88 289 VAL A O 1
ATOM 2187 N N . ASP A 1 290 ? -4.466 13.727 12.834 1.00 88.31 290 ASP A N 1
ATOM 2188 C CA . ASP A 1 290 ? -4.923 12.357 13.087 1.00 88.31 290 ASP A CA 1
ATOM 2189 C C . ASP A 1 290 ? -4.246 11.338 12.163 1.00 88.31 290 ASP A C 1
ATOM 2191 O O . ASP A 1 290 ? -3.801 11.664 11.061 1.00 88.31 290 ASP A O 1
ATOM 2195 N N . GLY A 1 291 ? -4.158 10.087 12.609 1.00 91.12 291 GLY A N 1
ATOM 2196 C CA . GLY A 1 291 ? -3.612 9.015 11.786 1.00 91.12 291 GLY A CA 1
ATOM 2197 C C . GLY A 1 291 ? -3.659 7.641 12.428 1.00 91.12 291 GLY A C 1
ATOM 2198 O O . GLY A 1 291 ? -3.827 7.488 13.641 1.00 91.12 291 GLY A O 1
ATOM 2199 N N . TRP A 1 292 ? -3.455 6.624 11.599 1.00 93.75 292 TRP A N 1
ATOM 2200 C CA . TRP A 1 292 ? -3.366 5.232 12.020 1.00 93.75 292 TRP A CA 1
ATOM 2201 C C . TRP A 1 292 ? -2.430 4.455 11.096 1.00 93.75 292 TRP A C 1
ATOM 2203 O O . TRP A 1 292 ? -2.303 4.751 9.911 1.00 93.75 292 TRP A O 1
ATOM 2213 N N . GLN A 1 293 ? -1.735 3.464 11.643 1.00 94.81 293 GLN A N 1
ATOM 2214 C CA . GLN A 1 293 ? -0.721 2.710 10.919 1.00 94.81 293 GLN A CA 1
ATOM 2215 C C . GLN A 1 293 ? -0.828 1.227 11.284 1.00 94.81 293 GLN A C 1
ATOM 2217 O O . GLN A 1 293 ? -0.651 0.867 12.450 1.00 94.81 293 GLN A O 1
ATOM 2222 N N . VAL A 1 294 ? -1.081 0.362 10.300 1.00 97.06 294 VAL A N 1
ATOM 2223 C CA . VAL A 1 294 ? -0.853 -1.084 10.422 1.00 97.06 294 VAL A CA 1
ATOM 2224 C C . VAL A 1 294 ? 0.595 -1.346 10.015 1.00 97.06 294 VAL A C 1
ATOM 2226 O O . VAL A 1 294 ? 0.980 -1.079 8.874 1.00 97.06 294 VAL A O 1
ATOM 2229 N N . ARG A 1 295 ? 1.413 -1.803 10.967 1.00 94.31 295 ARG A N 1
ATOM 2230 C CA . ARG A 1 295 ? 2.874 -1.877 10.849 1.00 94.31 295 ARG A CA 1
ATOM 2231 C C . ARG A 1 295 ? 3.457 -3.222 11.233 1.00 94.31 295 ARG A C 1
ATOM 2233 O O . ARG A 1 295 ? 2.875 -3.993 11.998 1.00 94.31 295 ARG A O 1
ATOM 2240 N N . PHE A 1 296 ? 4.663 -3.428 10.728 1.00 92.31 296 PHE A N 1
ATOM 2241 C CA . PHE A 1 296 ? 5.573 -4.484 11.112 1.00 92.31 296 PHE A CA 1
ATOM 2242 C C . PHE A 1 296 ? 6.866 -3.855 11.666 1.00 92.31 296 PHE A C 1
ATOM 2244 O O . PHE A 1 296 ? 7.613 -3.199 10.940 1.00 92.31 296 PHE A O 1
ATOM 2251 N N . ASP A 1 297 ? 7.095 -4.025 12.971 1.00 91.94 297 ASP A N 1
ATOM 2252 C CA . ASP A 1 297 ? 8.201 -3.421 13.724 1.00 91.94 297 ASP A CA 1
ATOM 2253 C C . ASP A 1 297 ? 9.112 -4.523 14.298 1.00 91.94 297 ASP A C 1
ATOM 2255 O O . ASP A 1 297 ? 8.748 -5.242 15.231 1.00 91.94 297 ASP A O 1
ATOM 2259 N N . GLY A 1 298 ? 10.321 -4.643 13.759 1.00 90.56 298 GLY A N 1
ATOM 2260 C CA . GLY A 1 298 ? 11.260 -5.740 13.980 1.00 90.56 298 GLY A CA 1
ATOM 2261 C C . GLY A 1 298 ? 10.681 -7.067 13.497 1.00 90.56 298 GLY A C 1
ATOM 2262 O O . GLY A 1 298 ? 10.741 -7.400 12.315 1.00 90.56 298 GLY A O 1
ATOM 2263 N N . THR A 1 299 ? 10.108 -7.803 14.447 1.00 92.94 299 THR A N 1
ATOM 2264 C CA . THR A 1 299 ? 9.403 -9.076 14.250 1.00 92.94 299 THR A CA 1
ATOM 2265 C C . THR A 1 299 ? 7.989 -9.041 14.839 1.00 92.94 299 THR A C 1
ATOM 2267 O O . THR A 1 299 ? 7.422 -10.093 15.108 1.00 92.94 299 THR A O 1
ATOM 2270 N N . GLU A 1 300 ? 7.415 -7.862 15.100 1.00 95.31 300 GLU A N 1
ATOM 2271 C CA . GLU A 1 300 ? 6.102 -7.711 15.741 1.00 95.31 300 GLU A CA 1
ATOM 2272 C C . GLU A 1 300 ? 5.078 -7.030 14.826 1.00 95.31 300 GLU A C 1
ATOM 2274 O O . GLU A 1 300 ? 5.368 -6.014 14.190 1.00 95.31 300 GLU A O 1
ATOM 2279 N N . ALA A 1 301 ? 3.844 -7.537 14.820 1.00 95.50 301 ALA A N 1
ATOM 2280 C CA . ALA A 1 301 ? 2.702 -6.835 14.244 1.00 95.50 301 ALA A CA 1
ATOM 2281 C C . ALA A 1 301 ? 2.237 -5.746 15.219 1.00 95.50 301 ALA A C 1
ATOM 2283 O O . ALA A 1 301 ? 1.904 -6.029 16.376 1.00 95.50 301 ALA A O 1
ATOM 2284 N N . ARG A 1 302 ? 2.195 -4.492 14.764 1.00 95.75 302 ARG A N 1
ATOM 2285 C CA . ARG A 1 302 ? 1.818 -3.347 15.599 1.00 95.75 302 ARG A CA 1
ATOM 2286 C C . ARG A 1 302 ? 0.783 -2.464 14.930 1.00 95.75 302 ARG A C 1
ATOM 2288 O O . ARG A 1 302 ? 0.811 -2.229 13.725 1.00 95.75 302 ARG A O 1
ATOM 2295 N N . PHE A 1 303 ? -0.117 -1.938 15.748 1.00 96.06 303 PHE A N 1
ATOM 2296 C CA . PHE A 1 303 ? -1.053 -0.904 15.345 1.00 96.06 303 PHE A CA 1
ATOM 2297 C C . PHE A 1 303 ? -0.722 0.391 16.076 1.00 96.06 303 PHE A C 1
ATOM 2299 O O . PHE A 1 303 ? -0.700 0.429 17.311 1.00 96.06 303 PHE A O 1
ATOM 2306 N N . HIS A 1 304 ? -0.451 1.450 15.319 1.00 93.94 304 HIS A N 1
ATOM 2307 C CA . HIS A 1 304 ? -0.275 2.791 15.863 1.00 93.94 304 HIS A CA 1
ATOM 2308 C C . HIS A 1 304 ? -1.500 3.632 15.532 1.00 93.94 304 HIS A C 1
ATOM 2310 O O . HIS A 1 304 ? -2.045 3.537 14.437 1.00 93.94 304 HIS A O 1
ATOM 2316 N N . ILE A 1 305 ? -1.920 4.476 16.467 1.00 93.25 305 ILE A N 1
ATOM 2317 C CA . ILE A 1 305 ? -3.073 5.360 16.298 1.00 93.25 305 ILE A CA 1
ATOM 2318 C C . ILE A 1 305 ? -2.846 6.676 17.039 1.00 93.25 305 ILE A C 1
ATOM 2320 O O . ILE A 1 305 ? -2.270 6.700 18.132 1.00 93.25 305 ILE A O 1
ATOM 2324 N N . ARG A 1 306 ? -3.262 7.784 16.430 1.00 90.00 306 ARG A N 1
ATOM 2325 C CA . ARG A 1 306 ? -3.013 9.138 16.918 1.00 90.00 306 ARG A CA 1
ATOM 2326 C C . ARG A 1 306 ? -4.228 10.023 16.696 1.00 90.00 306 ARG A C 1
ATOM 2328 O O . ARG A 1 306 ? -4.645 10.203 15.559 1.00 90.00 306 ARG A O 1
ATOM 2335 N N . ASP A 1 307 ? -4.686 10.625 17.786 1.00 89.69 307 ASP A N 1
ATOM 2336 C CA . ASP A 1 307 ? -5.456 11.868 17.784 1.00 89.69 307 ASP A CA 1
ATOM 2337 C C . ASP A 1 307 ? -4.448 13.030 17.714 1.00 89.69 307 ASP A C 1
ATOM 2339 O O . ASP A 1 307 ? -3.513 13.120 18.526 1.00 89.69 307 ASP A O 1
ATOM 2343 N N . GLY A 1 308 ? -4.587 13.895 16.711 1.00 82.81 308 GLY A N 1
ATOM 2344 C CA . GLY A 1 308 ? -3.699 15.033 16.491 1.00 82.81 308 GLY A CA 1
ATOM 2345 C C . GLY A 1 308 ? -3.739 16.066 17.622 1.00 82.81 308 GLY A C 1
ATOM 2346 O O . GLY A 1 308 ? -2.728 16.718 17.893 1.00 82.81 308 GLY A O 1
ATOM 2347 N N . SER A 1 309 ? -4.872 16.185 18.314 1.00 81.81 309 SER A N 1
ATOM 2348 C CA . SER A 1 309 ? -5.110 17.133 19.404 1.00 81.81 309 SER A CA 1
ATOM 2349 C C . SER A 1 309 ? -4.571 16.664 20.762 1.00 81.81 309 SER A C 1
ATOM 2351 O O . SER A 1 309 ? -4.129 17.502 21.553 1.00 81.81 309 SER A O 1
ATOM 2353 N N . GLU A 1 310 ? -4.544 15.350 21.028 1.00 79.69 310 GLU A N 1
ATOM 2354 C CA . GLU A 1 310 ? -3.968 14.789 22.266 1.00 79.69 310 GLU A CA 1
ATOM 2355 C C . GLU A 1 310 ? -2.441 14.591 22.178 1.00 79.69 310 GLU A C 1
ATOM 2357 O O . GLU A 1 310 ? -1.734 14.759 23.176 1.00 79.69 310 GLU A O 1
ATOM 2362 N N . GLY A 1 311 ? -1.918 14.342 20.971 1.00 71.31 311 GLY A N 1
ATOM 2363 C CA . GLY A 1 311 ? -0.491 14.391 20.651 1.00 71.31 311 GLY A CA 1
ATOM 2364 C C . GLY A 1 311 ? 0.296 1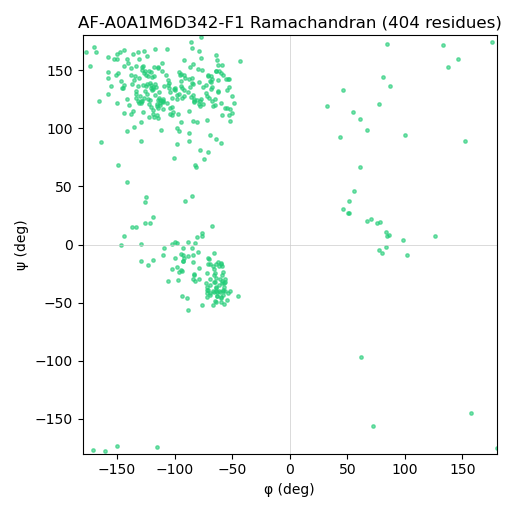3.095 20.904 1.00 71.31 311 GLY A C 1
ATOM 2365 O O . GLY A 1 311 ? 0.222 12.466 21.956 1.00 71.31 311 GLY A O 1
ATOM 2366 N N . GLY A 1 312 ? 1.155 12.743 19.941 1.00 83.00 312 GLY A N 1
ATOM 2367 C CA . GLY A 1 312 ? 1.967 11.519 19.976 1.00 83.00 312 GLY A CA 1
ATOM 2368 C C . GLY A 1 312 ? 1.225 10.279 19.462 1.00 83.00 312 GLY A C 1
ATOM 2369 O O . GLY A 1 312 ? 0.044 10.333 19.147 1.00 83.00 312 GLY A O 1
ATOM 2370 N N . TRP A 1 313 ? 1.937 9.162 19.320 1.00 88.69 313 TRP A N 1
ATOM 2371 C CA . TRP A 1 313 ? 1.365 7.897 18.847 1.00 88.69 313 TRP A CA 1
ATOM 2372 C C . TRP A 1 313 ? 1.036 6.978 20.026 1.00 88.69 313 TRP A C 1
ATOM 2374 O O . TRP A 1 313 ? 1.910 6.691 20.845 1.00 88.69 313 TRP A O 1
ATOM 2384 N N . ASN A 1 314 ? -0.195 6.467 20.078 1.00 91.12 314 ASN A N 1
ATOM 2385 C CA . ASN A 1 314 ? -0.541 5.320 20.912 1.00 91.12 314 ASN A CA 1
ATOM 2386 C C . ASN A 1 314 ? -0.170 4.047 20.144 1.00 91.12 314 ASN A C 1
ATOM 2388 O O . ASN A 1 314 ? -0.626 3.846 19.020 1.00 91.12 314 ASN A O 1
ATOM 2392 N N . ILE A 1 315 ? 0.684 3.214 20.738 1.00 93.19 315 ILE A N 1
ATOM 2393 C CA . ILE A 1 315 ? 1.279 2.034 20.100 1.00 93.19 315 ILE A CA 1
ATOM 2394 C C . ILE A 1 315 ? 0.757 0.780 20.792 1.00 93.19 315 ILE A C 1
ATOM 2396 O O . ILE A 1 315 ? 0.897 0.631 22.007 1.00 93.19 315 ILE A O 1
ATOM 2400 N N . TYR A 1 316 ? 0.199 -0.135 20.005 1.00 94.06 316 TYR A N 1
ATOM 2401 C CA . TYR A 1 316 ? -0.364 -1.393 20.473 1.00 94.06 316 TYR A CA 1
ATOM 2402 C C . TYR A 1 316 ? 0.295 -2.567 19.742 1.00 94.06 316 TYR A C 1
ATOM 2404 O O . TYR A 1 316 ? 0.374 -2.582 18.515 1.00 94.06 316 TYR A O 1
ATOM 2412 N N . ASN A 1 317 ? 0.771 -3.550 20.503 1.00 93.75 317 ASN A N 1
ATOM 2413 C CA . ASN A 1 317 ? 1.427 -4.752 19.991 1.00 93.75 317 ASN A CA 1
ATOM 2414 C C . ASN A 1 317 ? 0.409 -5.898 19.884 1.00 93.75 317 ASN A C 1
ATOM 2416 O O . ASN A 1 317 ? -0.302 -6.166 20.855 1.00 93.75 317 ASN A O 1
ATOM 2420 N N . ALA A 1 318 ? 0.338 -6.550 18.723 1.00 93.75 318 ALA A N 1
ATOM 2421 C CA . ALA A 1 318 ? -0.537 -7.692 18.462 1.00 93.75 318 ALA A CA 1
ATOM 2422 C C . ALA A 1 318 ? 0.178 -9.053 18.565 1.00 93.75 318 ALA A C 1
ATOM 2424 O O . ALA A 1 318 ? -0.499 -10.078 18.617 1.00 93.75 318 ALA A O 1
ATOM 2425 N N . GLY A 1 319 ? 1.514 -9.075 18.630 1.00 94.00 319 GLY A N 1
ATOM 2426 C CA . GLY A 1 319 ? 2.323 -10.282 18.807 1.00 94.00 319 GLY A CA 1
ATOM 2427 C C . GLY A 1 319 ? 3.514 -10.387 17.852 1.00 94.00 319 GLY A C 1
ATOM 2428 O O . GLY A 1 319 ? 3.659 -9.602 16.914 1.00 94.00 319 GLY A O 1
ATOM 2429 N N . GLU A 1 320 ? 4.362 -11.385 18.110 1.00 95.69 320 GLU A N 1
ATOM 2430 C CA . GLU A 1 320 ? 5.465 -11.782 17.228 1.00 95.69 320 GLU A CA 1
ATOM 2431 C C . GLU A 1 320 ? 4.938 -12.454 15.946 1.00 95.69 320 GLU A C 1
ATOM 2433 O O . GLU A 1 320 ? 3.947 -13.184 15.973 1.00 95.69 320 GLU A O 1
ATOM 2438 N N . VAL A 1 321 ? 5.634 -12.220 14.836 1.00 95.94 321 VAL A N 1
ATOM 2439 C CA . VAL A 1 321 ? 5.315 -12.653 13.470 1.00 95.94 321 VAL A CA 1
ATOM 2440 C C . VAL A 1 321 ? 6.518 -13.423 12.919 1.00 95.94 321 VAL A C 1
ATOM 2442 O O . VAL A 1 321 ? 7.663 -12.992 13.080 1.00 95.94 321 VAL A O 1
ATOM 2445 N N . SER A 1 322 ? 6.281 -14.551 12.251 1.00 96.75 322 SER A N 1
ATOM 2446 C CA . SER A 1 322 ? 7.338 -15.360 11.638 1.00 96.75 322 SER A CA 1
ATOM 2447 C C . SER A 1 322 ? 7.690 -14.844 10.241 1.00 96.75 322 SER A C 1
ATOM 2449 O O . SER A 1 322 ? 6.822 -14.536 9.424 1.00 96.75 322 SER A O 1
ATOM 2451 N N . LEU A 1 323 ? 8.982 -14.811 9.907 1.00 97.25 323 LEU A N 1
ATOM 2452 C CA . LEU A 1 323 ? 9.407 -14.509 8.539 1.00 97.25 323 LEU A CA 1
ATOM 2453 C C . LEU A 1 323 ? 9.107 -15.685 7.599 1.00 97.25 323 LEU A C 1
ATOM 2455 O O . LEU A 1 323 ? 9.443 -16.830 7.898 1.00 97.25 323 LEU A O 1
ATOM 2459 N N . ASN A 1 324 ? 8.605 -15.374 6.405 1.00 97.44 324 ASN A N 1
ATOM 2460 C CA . ASN A 1 324 ? 8.232 -16.300 5.329 1.00 97.44 324 ASN A CA 1
ATOM 2461 C C . ASN A 1 324 ? 7.022 -17.205 5.644 1.00 97.44 324 ASN A C 1
ATOM 2463 O O . ASN A 1 324 ? 6.825 -18.222 4.977 1.00 97.44 324 ASN A O 1
ATOM 2467 N N . GLU A 1 325 ? 6.189 -16.823 6.614 1.00 97.69 325 GLU A N 1
ATOM 2468 C CA . GLU A 1 325 ? 4.890 -17.446 6.895 1.00 97.69 325 GLU A CA 1
ATOM 2469 C C . GLU A 1 325 ? 3.751 -16.446 6.615 1.00 97.69 325 GLU A C 1
ATOM 2471 O O . GLU A 1 325 ? 3.954 -15.233 6.636 1.00 97.69 325 GLU A O 1
ATOM 2476 N N . TRP A 1 326 ? 2.559 -16.948 6.271 1.00 98.19 326 TRP A N 1
ATOM 2477 C CA . TRP A 1 326 ? 1.376 -16.103 6.066 1.00 98.19 326 TRP A CA 1
ATOM 2478 C C . TRP A 1 326 ? 0.712 -15.803 7.405 1.00 98.19 326 TRP A C 1
ATOM 2480 O O . TRP A 1 326 ? 0.287 -16.733 8.090 1.00 98.19 326 TRP A O 1
ATOM 2490 N N . HIS A 1 327 ? 0.535 -14.519 7.698 1.00 98.12 327 HIS A N 1
ATOM 2491 C CA . HIS A 1 327 ? -0.115 -14.021 8.902 1.00 98.12 327 HIS A CA 1
ATOM 2492 C C . HIS A 1 327 ? -1.334 -13.167 8.561 1.00 98.12 327 HIS A C 1
ATOM 2494 O O . HIS A 1 327 ? -1.352 -12.483 7.537 1.00 98.12 327 HIS A O 1
ATOM 2500 N N . VAL A 1 328 ? -2.348 -13.188 9.426 1.00 97.94 328 VAL A N 1
ATOM 2501 C CA . VAL A 1 328 ? -3.538 -12.329 9.331 1.00 97.94 328 VAL A CA 1
ATOM 2502 C C . VAL A 1 328 ? -3.562 -11.395 10.530 1.00 97.94 328 VAL A C 1
ATOM 2504 O O . VAL A 1 328 ? -3.789 -11.831 11.660 1.00 97.94 328 VAL A O 1
ATOM 2507 N N . PHE A 1 329 ? -3.354 -10.102 10.285 1.00 97.81 329 PHE A N 1
ATOM 2508 C CA . PHE A 1 329 ? -3.469 -9.068 11.306 1.00 97.81 329 PHE A CA 1
ATOM 2509 C C . PHE A 1 329 ? -4.745 -8.260 11.089 1.00 97.81 329 PHE A C 1
ATOM 2511 O O . PHE A 1 329 ? -4.956 -7.649 10.041 1.00 97.81 329 PHE A O 1
ATOM 2518 N N . ARG A 1 330 ? -5.599 -8.253 12.113 1.00 97.06 330 ARG A N 1
ATOM 2519 C CA . ARG A 1 330 ? -6.865 -7.529 12.131 1.00 97.06 330 ARG A CA 1
ATOM 2520 C C . ARG A 1 330 ? -6.881 -6.491 13.243 1.00 97.06 330 ARG A C 1
ATOM 2522 O O . ARG A 1 330 ? -6.534 -6.782 14.390 1.00 97.06 330 ARG A O 1
ATOM 2529 N N . VAL A 1 331 ? -7.364 -5.305 12.904 1.00 96.88 331 VAL A N 1
ATOM 2530 C CA . VAL A 1 331 ? -7.578 -4.168 13.797 1.00 96.88 331 VAL A CA 1
ATOM 2531 C C . VAL A 1 331 ? -9.055 -3.803 13.763 1.00 96.88 331 VAL A C 1
ATOM 2533 O O . VAL A 1 331 ? -9.646 -3.711 12.690 1.00 96.88 331 VAL A O 1
ATOM 2536 N N . LYS A 1 332 ? -9.668 -3.570 14.924 1.00 95.50 332 LYS A N 1
ATOM 2537 C CA . LYS A 1 332 ? -11.051 -3.097 15.019 1.00 95.50 332 LYS A CA 1
ATOM 2538 C C . LYS A 1 332 ? -11.170 -1.993 16.061 1.00 95.50 332 LYS A C 1
ATOM 2540 O O . LYS A 1 332 ? -11.018 -2.258 17.251 1.00 95.50 332 LYS A O 1
ATOM 2545 N N . LEU A 1 333 ? -11.499 -0.785 15.622 1.00 94.75 333 LEU A N 1
ATOM 2546 C CA . LEU A 1 333 ? -11.885 0.334 16.476 1.00 94.75 333 LEU A CA 1
ATOM 2547 C C . LEU A 1 333 ? -13.404 0.491 16.376 1.00 94.75 333 LEU A C 1
ATOM 2549 O O . LEU A 1 333 ? -13.921 0.799 15.308 1.00 94.75 333 LEU A O 1
ATOM 2553 N N . PHE A 1 334 ? -14.137 0.222 17.454 1.00 92.81 334 PHE A N 1
ATOM 2554 C CA . PHE A 1 334 ? -15.602 0.161 17.410 1.00 92.81 334 PHE A CA 1
ATOM 2555 C C . PHE A 1 334 ? -16.251 0.920 18.572 1.00 92.81 334 PHE A C 1
ATOM 2557 O O . PHE A 1 334 ? -15.709 0.918 19.682 1.00 92.81 334 PHE A O 1
ATOM 2564 N N . PRO A 1 335 ? -17.413 1.558 18.349 1.00 92.50 335 PRO A N 1
ATOM 2565 C CA . PRO A 1 335 ? -18.116 2.258 19.405 1.00 92.50 335 PRO A CA 1
ATOM 2566 C C . PRO A 1 335 ? -18.725 1.269 20.406 1.00 92.50 335 PRO A C 1
ATOM 2568 O O . PRO A 1 335 ? -19.163 0.166 20.080 1.00 92.50 335 PRO A O 1
ATOM 2571 N N . THR A 1 336 ? -18.747 1.696 21.660 1.00 89.06 336 THR A N 1
ATOM 2572 C CA . THR A 1 336 ? -19.308 0.997 22.814 1.00 89.06 336 THR A CA 1
ATOM 2573 C C . THR A 1 336 ? -20.054 2.007 23.670 1.00 89.06 336 THR A C 1
ATOM 2575 O O . THR A 1 336 ? -19.649 3.165 23.758 1.00 89.06 336 THR A O 1
ATOM 2578 N N . LYS A 1 337 ? -21.151 1.585 24.298 1.00 88.06 337 LYS A N 1
ATOM 2579 C CA . LYS A 1 337 ? -22.039 2.469 25.054 1.00 88.06 337 LYS A CA 1
ATOM 2580 C C . LYS A 1 337 ? -22.133 2.002 26.500 1.00 88.06 337 LYS A C 1
ATOM 2582 O O . LYS A 1 337 ? -22.461 0.844 26.748 1.00 88.06 337 LYS A O 1
ATOM 2587 N N . SER A 1 338 ? -21.819 2.886 27.440 1.00 85.38 338 SER A N 1
ATOM 2588 C CA . SER A 1 338 ? -21.942 2.618 28.875 1.00 85.38 338 SER A CA 1
ATOM 2589 C C . SER A 1 338 ? -23.390 2.743 29.365 1.00 85.38 338 SER A C 1
ATOM 2591 O O . SER A 1 338 ? -24.253 3.290 28.676 1.00 85.38 338 SER A O 1
ATOM 2593 N N . ASP A 1 339 ? -23.664 2.258 30.582 1.00 87.31 339 ASP A N 1
ATOM 2594 C CA . ASP A 1 339 ? -25.004 2.268 31.201 1.00 87.31 339 ASP A CA 1
ATOM 2595 C C . ASP A 1 339 ? -25.621 3.678 31.338 1.00 87.31 339 ASP A C 1
ATOM 2597 O O . ASP A 1 339 ? -26.842 3.823 31.413 1.00 87.31 339 ASP A O 1
ATOM 2601 N N . ASP A 1 340 ? -24.792 4.726 31.376 1.00 86.94 340 ASP A N 1
ATOM 2602 C CA . ASP A 1 340 ? -25.196 6.139 31.400 1.00 86.94 340 ASP A CA 1
ATOM 2603 C C . ASP A 1 340 ? -25.373 6.760 29.998 1.00 86.94 340 ASP A C 1
ATOM 2605 O O . ASP A 1 340 ? -25.723 7.935 29.877 1.00 86.94 340 ASP A O 1
ATOM 2609 N N . GLY A 1 341 ? -25.198 5.964 28.940 1.00 84.31 341 GLY A N 1
ATOM 2610 C CA . GLY A 1 341 ? -25.432 6.343 27.548 1.00 84.31 341 GLY A CA 1
ATOM 2611 C C . GLY A 1 341 ? -24.266 7.058 26.864 1.00 84.31 341 GLY A C 1
ATOM 2612 O O . GLY A 1 341 ? -24.445 7.520 25.737 1.00 84.31 341 GLY A O 1
ATOM 2613 N N . ILE A 1 342 ? -23.097 7.155 27.504 1.00 86.00 342 ILE A N 1
ATOM 2614 C CA . ILE A 1 342 ? -21.894 7.728 26.888 1.00 86.00 342 ILE A CA 1
ATOM 2615 C C . ILE A 1 342 ? -21.338 6.739 25.856 1.00 86.00 342 ILE A C 1
ATOM 2617 O O . ILE A 1 342 ? -21.160 5.556 26.148 1.00 86.00 342 ILE A O 1
ATOM 2621 N N . ILE A 1 343 ? -21.058 7.230 24.647 1.00 87.56 343 ILE A N 1
ATOM 2622 C CA . ILE A 1 343 ? -20.364 6.464 23.607 1.00 87.56 343 ILE A CA 1
ATOM 2623 C C . ILE A 1 343 ? -18.855 6.666 23.779 1.00 87.56 343 ILE A C 1
ATOM 2625 O O . ILE A 1 343 ? -18.375 7.789 23.927 1.00 87.56 343 ILE A O 1
ATOM 2629 N N . SER A 1 344 ? -18.112 5.564 23.767 1.00 89.31 344 SER A N 1
ATOM 2630 C CA . SER A 1 344 ? -16.649 5.526 23.780 1.00 89.31 344 SER A CA 1
ATOM 2631 C C . SER A 1 344 ? -16.152 4.459 22.813 1.00 89.31 344 SER A C 1
ATOM 2633 O O . SER A 1 344 ? -16.848 3.471 22.578 1.00 89.31 344 SER A O 1
ATOM 2635 N N . TYR A 1 345 ? -14.961 4.632 22.251 1.00 91.19 345 TYR A N 1
ATOM 2636 C CA . TYR A 1 345 ? -14.418 3.684 21.283 1.00 91.19 345 TYR A CA 1
ATOM 2637 C C . TYR A 1 345 ? -13.524 2.655 21.977 1.00 91.19 345 TYR A C 1
ATOM 2639 O O . TYR A 1 345 ? -12.780 2.969 22.904 1.00 91.19 345 TYR A O 1
ATOM 2647 N N . THR A 1 346 ? -13.617 1.403 21.541 1.00 92.31 346 THR A N 1
ATOM 2648 C CA . THR A 1 346 ? -12.794 0.292 22.023 1.00 92.31 346 THR A CA 1
ATOM 2649 C C . THR A 1 346 ? -11.962 -0.242 20.867 1.00 92.31 346 THR A C 1
ATOM 2651 O O . THR A 1 346 ? -12.497 -0.551 19.803 1.00 92.31 346 THR A O 1
ATOM 2654 N N . LEU A 1 347 ? -10.653 -0.355 21.085 1.00 94.44 347 LEU A N 1
ATOM 2655 C CA . LEU A 1 347 ? -9.713 -0.975 20.162 1.00 94.44 347 LEU A CA 1
ATOM 2656 C C . LEU A 1 347 ? -9.560 -2.459 20.502 1.00 94.44 347 LEU A C 1
ATOM 2658 O O . LEU A 1 347 ? -9.235 -2.801 21.637 1.00 94.44 347 LEU A O 1
ATOM 2662 N N . SER A 1 348 ? -9.726 -3.333 19.516 1.00 94.75 348 SER A N 1
ATOM 2663 C CA . SER A 1 348 ? -9.342 -4.744 19.580 1.00 94.75 348 SER A CA 1
ATOM 2664 C C . SER A 1 348 ? -8.383 -5.072 18.439 1.00 94.75 348 SER A C 1
ATOM 2666 O O . SER A 1 348 ? -8.496 -4.527 17.340 1.00 94.75 348 SER A O 1
ATOM 2668 N N . LEU A 1 349 ? -7.435 -5.962 18.720 1.00 95.44 349 LEU A N 1
ATOM 2669 C CA . LEU A 1 349 ? -6.434 -6.459 17.783 1.00 95.44 349 LEU A CA 1
ATOM 2670 C C . LEU A 1 349 ? -6.487 -7.984 17.771 1.00 95.44 349 LEU A C 1
ATOM 2672 O O . LEU A 1 349 ? -6.724 -8.594 18.816 1.00 95.44 349 LEU A O 1
ATOM 2676 N N . SER A 1 350 ? -6.209 -8.610 16.633 1.00 96.12 350 SER A N 1
ATOM 2677 C CA . SER A 1 350 ? -5.906 -10.041 16.592 1.00 96.12 350 SER A CA 1
ATOM 2678 C C . SER A 1 350 ? -4.873 -10.376 15.532 1.00 96.12 350 SER A C 1
ATOM 2680 O O . SER A 1 350 ? -5.017 -9.942 14.390 1.00 96.12 350 SER A O 1
ATOM 2682 N N . LEU A 1 351 ? -3.899 -11.200 15.906 1.00 97.31 351 LEU A N 1
ATOM 2683 C CA . LEU A 1 351 ? -2.925 -11.810 15.007 1.00 97.31 351 LEU A CA 1
ATOM 2684 C C . LEU A 1 351 ? -3.229 -13.311 14.925 1.00 97.31 351 LEU A C 1
ATOM 2686 O O . LEU A 1 351 ? -3.370 -13.966 15.956 1.00 97.31 351 LEU A O 1
ATOM 2690 N N . ASP A 1 352 ? -3.417 -13.837 13.716 1.00 96.88 352 ASP A N 1
ATOM 2691 C CA . ASP A 1 352 ? -3.719 -15.254 13.439 1.00 96.88 352 ASP A CA 1
ATOM 2692 C C . ASP A 1 352 ? -4.900 -15.817 14.255 1.00 96.88 352 ASP A C 1
ATOM 2694 O O . ASP A 1 352 ? -4.910 -16.957 14.724 1.00 96.88 352 ASP A O 1
ATOM 2698 N N . GLY A 1 353 ? -5.918 -14.975 14.461 1.00 92.88 353 GLY A N 1
ATOM 2699 C CA . GLY A 1 353 ? -7.109 -15.285 15.259 1.00 92.88 353 GLY A CA 1
ATOM 2700 C C . GLY A 1 353 ? -6.911 -15.217 16.780 1.00 92.88 353 GLY A C 1
ATOM 2701 O O . GLY A 1 353 ? -7.890 -15.324 17.520 1.00 92.88 353 GLY A O 1
ATOM 2702 N N . VAL A 1 354 ? -5.690 -14.991 17.274 1.00 94.00 354 VAL A N 1
ATOM 2703 C CA . VAL A 1 354 ? -5.416 -14.743 18.696 1.00 94.00 354 VAL A CA 1
ATOM 2704 C C . VAL A 1 354 ? -5.722 -13.280 19.010 1.00 94.00 354 VAL A C 1
ATOM 2706 O O . VAL A 1 354 ? -4.984 -12.375 18.627 1.00 94.00 354 VAL A O 1
ATOM 2709 N N . SER A 1 355 ? -6.843 -13.036 19.689 1.00 89.12 355 SER A N 1
ATOM 2710 C CA . SER A 1 355 ? -7.289 -11.687 20.050 1.00 89.12 355 SER A CA 1
ATOM 2711 C C . SER A 1 355 ? -6.644 -11.150 21.329 1.00 89.12 355 SER A C 1
ATOM 2713 O O . SER A 1 355 ? -6.601 -11.833 22.353 1.00 89.12 355 SER A O 1
ATOM 2715 N N . PHE A 1 356 ? -6.258 -9.876 21.294 1.00 81.56 356 PHE A N 1
ATOM 2716 C CA . PHE A 1 356 ? -6.002 -9.050 22.471 1.00 81.56 356 PHE A CA 1
ATOM 2717 C C . PHE A 1 356 ? -7.298 -8.370 22.940 1.00 81.56 356 PHE A C 1
ATOM 2719 O O . PHE A 1 356 ? -8.141 -7.961 22.132 1.00 81.56 356 PHE A O 1
ATOM 2726 N N . GLU A 1 357 ? -7.467 -8.267 24.263 1.00 75.44 357 GLU A N 1
ATOM 2727 C CA . GLU A 1 357 ? -8.681 -7.709 24.870 1.00 75.44 357 GLU A CA 1
ATOM 2728 C C . GLU A 1 357 ? -8.890 -6.225 24.535 1.00 75.44 357 GLU A C 1
ATOM 2730 O O . GLU A 1 357 ? -7.946 -5.453 24.349 1.00 75.44 357 GLU A O 1
ATOM 2735 N N . GLY A 1 358 ? -10.168 -5.837 24.481 1.00 74.25 358 GLY A N 1
ATOM 2736 C CA . GLY A 1 358 ? -10.601 -4.499 24.102 1.00 74.25 358 GLY A CA 1
ATOM 2737 C C . GLY A 1 358 ? -10.026 -3.415 25.013 1.00 74.25 358 GLY A C 1
ATOM 2738 O O . GLY A 1 358 ? -10.418 -3.307 26.175 1.00 74.25 358 GLY A O 1
ATOM 2739 N N . THR A 1 359 ? -9.136 -2.580 24.481 1.00 83.94 359 THR A N 1
ATOM 2740 C CA . THR A 1 359 ? -8.590 -1.428 25.204 1.00 83.94 359 THR A CA 1
ATOM 2741 C C . THR A 1 359 ? -9.418 -0.183 24.880 1.00 83.94 359 THR A C 1
ATOM 2743 O O . THR A 1 359 ? -9.572 0.138 23.700 1.00 83.94 359 THR A O 1
ATOM 2746 N N . PRO A 1 360 ? -9.949 0.550 25.879 1.00 84.44 360 PRO A N 1
ATOM 2747 C CA . PRO A 1 360 ? -10.644 1.809 25.634 1.00 84.44 360 PRO A CA 1
ATOM 2748 C C . PRO A 1 360 ? -9.715 2.819 24.957 1.00 84.44 360 PRO A C 1
ATOM 2750 O O . PRO A 1 360 ? -8.670 3.172 25.509 1.00 84.44 360 PRO A O 1
ATOM 2753 N N . PHE A 1 361 ? -10.114 3.297 23.783 1.00 85.06 361 PHE A N 1
ATOM 2754 C CA . PHE A 1 361 ? -9.448 4.377 23.075 1.00 85.06 361 PHE A CA 1
ATOM 2755 C C . PHE A 1 361 ? -10.134 5.704 23.414 1.00 85.06 361 PHE A C 1
ATOM 2757 O O . PHE A 1 361 ? -11.363 5.800 23.483 1.00 85.06 361 PHE A O 1
ATOM 2764 N N . LYS A 1 362 ? -9.322 6.729 23.664 1.00 77.44 362 LYS A N 1
ATOM 2765 C CA . LYS A 1 362 ? -9.765 8.106 23.874 1.00 77.44 362 LYS A CA 1
ATOM 2766 C C . LYS A 1 362 ? -9.059 8.950 22.830 1.00 77.44 362 LYS A C 1
ATOM 2768 O O . LYS A 1 362 ? -7.836 8.913 22.761 1.00 77.44 362 LYS A O 1
ATOM 2773 N N . GLY A 1 363 ? -9.860 9.617 22.018 1.00 78.81 363 GLY A N 1
ATOM 2774 C CA . GLY A 1 363 ? -9.414 10.426 20.902 1.00 78.81 363 GLY A CA 1
ATOM 2775 C C . GLY A 1 363 ? -10.411 10.365 19.751 1.00 78.81 363 GLY A C 1
ATOM 2776 O O . GLY A 1 363 ? -11.233 9.446 19.669 1.00 78.81 363 GLY A O 1
ATOM 2777 N N . ASP A 1 364 ? -10.336 11.357 18.880 1.00 84.44 364 ASP A N 1
ATOM 2778 C CA . ASP A 1 364 ? -10.857 11.306 17.522 1.00 84.44 364 ASP A CA 1
ATOM 2779 C C . ASP A 1 364 ? -9.717 10.923 16.567 1.00 84.44 364 ASP A C 1
ATOM 2781 O O . ASP A 1 364 ? -8.552 11.204 16.839 1.00 84.44 364 ASP A O 1
ATOM 2785 N N . VAL A 1 365 ? -10.047 10.224 15.484 1.00 86.44 365 VAL A N 1
ATOM 2786 C CA . VAL A 1 365 ? -9.092 9.870 14.414 1.00 86.44 365 VAL A CA 1
ATOM 2787 C C . VAL A 1 365 ? -9.684 10.071 13.022 1.00 86.44 365 VAL A C 1
ATOM 2789 O O . VAL A 1 365 ? -9.182 9.532 12.037 1.00 86.44 365 VAL A O 1
ATOM 2792 N N . SER A 1 366 ? -10.797 10.803 12.946 1.00 85.62 366 SER A N 1
ATOM 2793 C CA . SER A 1 366 ? -11.525 11.039 11.702 1.00 85.62 366 SER A CA 1
ATOM 2794 C C . SER A 1 366 ? -11.033 12.264 10.922 1.00 85.62 366 SER A C 1
ATOM 2796 O O . SER A 1 366 ? -11.430 12.427 9.765 1.00 85.62 366 SER A O 1
ATOM 2798 N N . ASP A 1 367 ? -10.161 13.108 11.491 1.00 81.06 367 ASP A N 1
ATOM 2799 C CA . ASP A 1 367 ? -9.715 14.351 10.853 1.00 81.06 367 ASP A CA 1
ATOM 2800 C C . ASP A 1 367 ? -8.336 14.229 10.189 1.00 81.06 367 ASP A C 1
ATOM 2802 O O . ASP A 1 367 ? -7.320 14.756 10.650 1.00 81.06 367 ASP A O 1
ATOM 2806 N N . PHE A 1 368 ? -8.319 13.538 9.047 1.00 79.81 368 PHE A N 1
ATOM 2807 C CA . PHE A 1 368 ? -7.193 13.546 8.116 1.00 79.81 368 PHE A CA 1
ATOM 2808 C C . PHE A 1 368 ? -7.604 13.860 6.672 1.00 79.81 368 PHE A C 1
ATOM 2810 O O . PHE A 1 368 ? -8.722 13.572 6.247 1.00 79.81 368 PHE A O 1
ATOM 2817 N N . ASP A 1 369 ? -6.677 14.474 5.927 1.00 79.50 369 ASP A N 1
ATOM 2818 C CA . ASP A 1 369 ? -6.847 14.939 4.541 1.00 79.50 369 ASP A CA 1
ATOM 2819 C C . ASP A 1 369 ? -5.565 14.695 3.714 1.00 79.50 369 ASP A C 1
ATOM 2821 O O . ASP A 1 369 ? -4.979 15.610 3.136 1.00 79.50 369 ASP A O 1
ATOM 2825 N N . PHE A 1 370 ? -5.082 13.452 3.711 1.00 82.50 370 PHE A N 1
ATOM 2826 C CA . PHE A 1 370 ? -3.896 13.011 2.968 1.00 82.50 370 PHE A CA 1
ATOM 2827 C C . PHE A 1 370 ? -4.083 11.582 2.437 1.00 82.50 370 PHE A C 1
ATOM 2829 O O . PHE A 1 370 ? -5.028 10.886 2.817 1.00 82.50 370 PHE A O 1
ATOM 2836 N N . ASP A 1 371 ? -3.196 11.173 1.535 1.00 89.81 371 ASP A N 1
ATOM 2837 C CA . ASP A 1 371 ? -3.256 9.885 0.844 1.00 89.81 371 ASP A CA 1
ATOM 2838 C C . ASP A 1 371 ? -2.809 8.718 1.746 1.00 89.81 371 ASP A C 1
ATOM 2840 O O . ASP A 1 371 ? -1.978 8.874 2.644 1.00 89.81 371 ASP A O 1
ATOM 2844 N N . VAL A 1 372 ? -3.366 7.533 1.506 1.00 93.75 372 VAL A N 1
ATOM 2845 C CA . VAL A 1 372 ? -3.119 6.312 2.286 1.00 93.75 372 VAL A CA 1
ATOM 2846 C C . VAL A 1 372 ? -2.099 5.433 1.554 1.00 93.75 372 VAL A C 1
ATOM 2848 O O . VAL A 1 372 ? -2.186 5.239 0.345 1.00 93.75 372 VAL A O 1
ATOM 2851 N N . GLY A 1 373 ? -1.113 4.900 2.277 1.00 95.19 373 GLY A N 1
ATOM 2852 C CA . GLY A 1 373 ? -0.050 4.061 1.713 1.00 95.19 373 GLY A CA 1
ATOM 2853 C C . GLY A 1 373 ? -0.288 2.566 1.928 1.00 95.19 373 GLY A C 1
ATOM 2854 O O . GLY A 1 373 ? -0.558 2.135 3.050 1.00 95.19 373 GLY A O 1
ATOM 2855 N N . ILE A 1 374 ? -0.121 1.770 0.872 1.00 97.69 374 ILE A N 1
ATOM 2856 C CA . ILE A 1 374 ? -0.004 0.305 0.903 1.00 97.69 374 ILE A CA 1
ATOM 2857 C C . ILE A 1 374 ? 1.474 -0.048 0.735 1.00 97.69 374 ILE A C 1
ATOM 2859 O O . ILE A 1 374 ? 2.081 0.265 -0.288 1.00 97.69 374 ILE A O 1
ATOM 2863 N N . GLY A 1 375 ? 2.069 -0.698 1.735 1.00 96.19 375 GLY A N 1
ATOM 2864 C CA . GLY A 1 375 ? 3.472 -1.117 1.691 1.00 96.19 375 GLY A CA 1
ATOM 2865 C C . GLY A 1 375 ? 4.516 -0.038 2.006 1.00 96.19 375 GLY A C 1
ATOM 2866 O O . GLY A 1 375 ? 5.698 -0.360 2.097 1.00 96.19 375 GLY A O 1
ATOM 2867 N N . TYR A 1 376 ? 4.132 1.234 2.151 1.00 93.69 376 TYR A N 1
ATOM 2868 C CA . TYR A 1 376 ? 5.069 2.353 2.330 1.00 93.69 376 TYR A CA 1
ATOM 2869 C C . TYR A 1 376 ? 4.396 3.607 2.931 1.00 93.69 376 TYR A C 1
ATOM 2871 O O . TYR A 1 376 ? 3.231 3.570 3.319 1.00 93.69 376 TYR A O 1
ATOM 2879 N N . ASP A 1 377 ? 5.139 4.707 3.101 1.00 89.75 377 ASP A N 1
ATOM 2880 C CA . ASP A 1 377 ? 4.623 6.018 3.547 1.00 89.75 377 ASP A CA 1
ATOM 2881 C C . ASP A 1 377 ? 4.376 6.951 2.348 1.00 89.75 377 ASP A C 1
ATOM 2883 O O . ASP A 1 377 ? 5.309 7.592 1.855 1.00 89.75 377 ASP A O 1
ATOM 2887 N N . ALA A 1 378 ? 3.114 7.064 1.923 1.00 86.50 378 ALA A N 1
ATOM 2888 C CA . ALA A 1 378 ? 2.684 7.895 0.794 1.00 86.50 378 ALA A CA 1
ATOM 2889 C C . ALA A 1 378 ? 2.928 9.408 0.978 1.00 86.50 378 ALA A C 1
ATOM 2891 O O . ALA A 1 378 ? 2.914 10.161 0.004 1.00 86.50 378 ALA A O 1
ATOM 2892 N N . VAL A 1 379 ? 3.197 9.873 2.205 1.00 84.44 379 VAL A N 1
ATOM 2893 C CA . VAL A 1 379 ? 3.423 11.295 2.512 1.00 84.44 379 VAL A CA 1
ATOM 2894 C C . VAL A 1 379 ? 4.916 11.674 2.457 1.00 84.44 379 VAL A C 1
ATOM 2896 O O . VAL A 1 379 ? 5.260 12.853 2.545 1.00 84.44 379 VAL A O 1
ATOM 2899 N N . TYR A 1 380 ? 5.821 10.713 2.219 1.00 80.44 380 TYR A N 1
ATOM 2900 C CA . TYR A 1 380 ? 7.271 10.942 2.060 1.00 80.44 380 TYR A CA 1
ATOM 2901 C C . TYR A 1 380 ? 7.920 11.659 3.250 1.00 80.44 380 TYR A C 1
ATOM 2903 O O . TYR A 1 380 ? 8.700 12.603 3.097 1.00 80.44 380 TYR A O 1
ATOM 2911 N N . GLN A 1 381 ? 7.593 11.216 4.460 1.00 75.88 381 GLN A N 1
ATOM 2912 C CA . GLN A 1 381 ? 8.109 11.818 5.679 1.00 75.88 381 GLN A CA 1
ATOM 2913 C C . GLN A 1 381 ? 9.561 11.411 5.970 1.00 75.88 381 GLN A C 1
ATOM 2915 O O . GLN A 1 381 ? 10.198 10.614 5.275 1.00 75.88 381 GLN A O 1
ATOM 2920 N N . GLY A 1 382 ? 10.103 11.957 7.061 1.00 75.38 382 GLY A N 1
ATOM 2921 C CA . GLY A 1 382 ? 11.389 11.521 7.592 1.00 75.38 382 GLY A CA 1
ATOM 2922 C C . GLY A 1 382 ? 11.425 10.005 7.808 1.00 75.38 382 GLY A C 1
ATOM 2923 O O . GLY A 1 382 ? 10.503 9.418 8.377 1.00 75.38 382 GLY A O 1
ATOM 2924 N N . GLU A 1 383 ? 12.531 9.391 7.385 1.00 81.81 383 GLU A N 1
ATOM 2925 C CA . GLU A 1 383 ? 12.768 7.943 7.466 1.00 81.81 383 GLU A CA 1
ATOM 2926 C C . GLU A 1 383 ? 11.912 7.096 6.505 1.00 81.81 383 GLU A C 1
ATOM 2928 O O . GLU A 1 383 ? 11.767 5.900 6.726 1.00 81.81 383 GLU A O 1
ATOM 2933 N N . HIS A 1 384 ? 11.396 7.679 5.415 1.00 82.75 384 HIS A N 1
ATOM 2934 C CA . HIS A 1 384 ? 10.655 6.971 4.358 1.00 82.75 384 HIS A CA 1
ATOM 2935 C C . HIS A 1 384 ? 11.305 5.643 3.908 1.00 82.75 384 HIS A C 1
ATOM 2937 O O . HIS A 1 384 ? 10.619 4.630 3.848 1.00 82.75 384 HIS A O 1
ATOM 2943 N N . GLU A 1 385 ? 12.630 5.606 3.700 1.00 83.00 385 GLU A N 1
ATOM 2944 C CA . GLU A 1 385 ? 13.385 4.389 3.324 1.00 83.00 385 GLU A CA 1
ATOM 2945 C C . GLU A 1 385 ? 13.331 3.248 4.364 1.00 83.00 385 GLU A C 1
ATOM 2947 O O . GLU A 1 385 ? 13.653 2.111 4.038 1.00 83.00 385 GLU A O 1
ATOM 2952 N N . ARG A 1 386 ? 12.965 3.542 5.620 1.00 87.25 386 ARG A N 1
ATOM 2953 C CA . ARG A 1 386 ? 12.734 2.547 6.687 1.00 87.25 386 ARG A CA 1
ATOM 2954 C C . ARG A 1 386 ? 11.255 2.147 6.788 1.00 87.25 386 ARG A C 1
ATOM 2956 O O . ARG A 1 386 ? 10.934 1.075 7.285 1.00 87.25 386 ARG A O 1
ATOM 2963 N N . ARG A 1 387 ? 10.349 3.000 6.294 1.00 90.25 387 ARG A N 1
ATOM 2964 C CA . ARG A 1 387 ? 8.887 2.838 6.380 1.00 90.25 387 ARG A CA 1
ATOM 2965 C C . ARG A 1 387 ? 8.297 1.925 5.303 1.00 90.25 387 ARG A C 1
ATOM 2967 O O . ARG A 1 387 ? 7.083 1.742 5.264 1.00 90.25 387 ARG A O 1
ATOM 2974 N N . THR A 1 388 ? 9.121 1.353 4.437 1.00 93.50 388 THR A N 1
ATOM 2975 C CA . THR A 1 388 ? 8.723 0.413 3.387 1.00 93.50 388 THR A CA 1
ATOM 2976 C C . THR A 1 388 ? 8.649 -1.025 3.908 1.00 93.50 388 THR A C 1
ATOM 2978 O O . THR A 1 388 ? 9.450 -1.459 4.735 1.00 93.50 388 THR A O 1
ATOM 2981 N N . PHE A 1 389 ? 7.680 -1.793 3.418 1.00 97.00 389 PHE A N 1
ATOM 2982 C CA . PHE A 1 389 ? 7.525 -3.213 3.714 1.00 97.00 389 PHE A CA 1
ATOM 2983 C C . PHE A 1 389 ? 8.187 -4.089 2.650 1.00 97.00 389 PHE A C 1
ATOM 2985 O O . PHE A 1 389 ? 8.215 -3.762 1.464 1.00 97.00 389 PHE A O 1
ATOM 2992 N N . LYS A 1 390 ? 8.719 -5.232 3.095 1.00 97.19 390 LYS A N 1
ATOM 2993 C CA . LYS A 1 390 ? 9.435 -6.189 2.255 1.00 97.19 390 LYS A CA 1
ATOM 2994 C C . LYS A 1 390 ? 8.890 -7.601 2.450 1.00 97.19 390 LYS A C 1
ATOM 2996 O O . LYS A 1 390 ? 9.170 -8.284 3.441 1.00 97.19 390 LYS A O 1
ATOM 3001 N N . GLY A 1 391 ? 8.131 -8.065 1.471 1.00 97.81 391 GLY A N 1
ATOM 3002 C CA . GLY A 1 391 ? 7.432 -9.336 1.538 1.00 97.81 391 GLY A CA 1
ATOM 3003 C C . GLY A 1 391 ? 6.248 -9.380 0.589 1.00 97.81 391 GLY A C 1
ATOM 3004 O O . GLY A 1 391 ? 6.303 -8.822 -0.503 1.00 97.81 391 GLY A O 1
ATOM 3005 N N . LYS A 1 392 ? 5.181 -10.059 1.006 1.00 98.31 392 LYS A N 1
ATOM 3006 C CA . LYS A 1 392 ? 3.964 -10.234 0.207 1.00 98.31 392 LYS A CA 1
ATOM 3007 C C . LYS A 1 392 ? 2.738 -9.769 0.972 1.00 98.31 392 LYS A C 1
ATOM 3009 O O . LYS A 1 392 ? 2.701 -9.906 2.196 1.00 98.31 392 LYS A O 1
ATOM 3014 N N . ILE A 1 393 ? 1.739 -9.275 0.255 1.00 98.50 393 ILE A N 1
ATOM 3015 C CA . ILE A 1 393 ? 0.405 -8.997 0.790 1.00 98.50 393 ILE A CA 1
ATOM 3016 C C . ILE A 1 393 ? -0.605 -9.714 -0.112 1.00 98.50 393 ILE A C 1
ATOM 3018 O O . ILE A 1 393 ? -0.559 -9.577 -1.329 1.00 98.50 393 ILE A O 1
ATOM 3022 N N . ASP A 1 394 ? -1.453 -10.535 0.496 1.00 96.75 394 ASP A N 1
ATOM 3023 C CA . ASP A 1 394 ? -2.485 -11.355 -0.157 1.00 96.75 394 ASP A CA 1
ATOM 3024 C C . ASP A 1 394 ? -3.789 -10.561 -0.265 1.00 96.75 394 ASP A C 1
ATOM 3026 O O . ASP A 1 394 ? -4.340 -10.443 -1.348 1.00 96.75 394 ASP A O 1
ATOM 3030 N N . TYR A 1 395 ? -4.204 -9.890 0.815 1.00 96.56 395 TYR A N 1
ATOM 3031 C CA . TYR A 1 395 ? -5.262 -8.882 0.749 1.00 96.56 395 TYR A CA 1
ATOM 3032 C C . TYR A 1 395 ? -5.117 -7.780 1.802 1.00 96.56 395 TYR A C 1
ATOM 3034 O O . TYR A 1 395 ? -4.490 -7.964 2.854 1.00 96.56 395 TYR A O 1
ATOM 3042 N N . ILE A 1 396 ? -5.774 -6.649 1.535 1.00 97.62 396 ILE A N 1
ATOM 3043 C CA . ILE A 1 396 ? -6.081 -5.575 2.487 1.00 97.62 396 ILE A CA 1
ATOM 3044 C C . ILE A 1 396 ? -7.576 -5.273 2.384 1.00 97.62 396 ILE A C 1
ATOM 3046 O O . ILE A 1 396 ? -8.067 -4.911 1.319 1.00 97.62 396 ILE A O 1
ATOM 3050 N N . ARG A 1 397 ? -8.298 -5.367 3.501 1.00 96.31 397 ARG A N 1
ATOM 3051 C CA . ARG A 1 397 ? -9.738 -5.088 3.579 1.00 96.31 397 ARG A CA 1
ATOM 3052 C C . ARG A 1 397 ? -10.024 -4.021 4.622 1.00 96.31 397 ARG A C 1
ATOM 3054 O O . ARG A 1 397 ? -9.458 -4.046 5.718 1.00 96.31 397 ARG A O 1
ATOM 3061 N N . TYR A 1 398 ? -10.922 -3.100 4.294 1.00 95.94 398 TYR A N 1
ATOM 3062 C CA . TYR A 1 398 ? -11.302 -1.981 5.153 1.00 95.94 398 TYR A CA 1
ATOM 3063 C C . TYR A 1 398 ? -12.818 -1.800 5.176 1.00 95.94 398 TYR A C 1
ATOM 3065 O O . TYR A 1 398 ? -13.474 -1.924 4.147 1.00 95.94 398 TYR A O 1
ATOM 3073 N N . GLY A 1 399 ? -13.386 -1.468 6.333 1.00 94.50 399 GLY A N 1
ATOM 3074 C CA . GLY A 1 399 ? -14.798 -1.100 6.458 1.00 94.50 399 GLY A CA 1
ATOM 3075 C C . GLY A 1 399 ? -15.033 -0.137 7.610 1.00 94.50 399 GLY A C 1
ATOM 3076 O O . GLY A 1 399 ? -14.358 -0.221 8.640 1.00 94.50 399 GLY A O 1
ATOM 3077 N N . ARG A 1 400 ? -15.990 0.785 7.463 1.00 93.56 400 ARG A N 1
ATOM 3078 C CA . ARG A 1 400 ? -16.357 1.700 8.550 1.00 93.56 400 ARG A CA 1
ATOM 3079 C C . ARG A 1 400 ? -17.270 1.000 9.551 1.00 93.56 400 ARG A C 1
ATOM 3081 O O . ARG A 1 400 ? -18.049 0.114 9.216 1.00 93.56 400 ARG A O 1
ATOM 3088 N N . ILE A 1 401 ? -17.199 1.440 10.801 1.00 92.81 401 ILE A N 1
ATOM 3089 C CA . ILE A 1 401 ? -18.091 1.007 11.875 1.00 92.81 401 ILE A CA 1
ATOM 3090 C C . ILE A 1 401 ? -18.764 2.253 12.432 1.00 92.81 401 ILE A C 1
ATOM 3092 O O . ILE A 1 401 ? -18.122 3.077 13.084 1.00 92.81 401 ILE A O 1
ATOM 3096 N N . THR A 1 402 ? -20.058 2.389 12.161 1.00 87.69 402 THR A N 1
ATOM 3097 C CA . THR A 1 402 ? -20.872 3.500 12.655 1.00 87.69 402 THR A CA 1
ATOM 3098 C C . THR 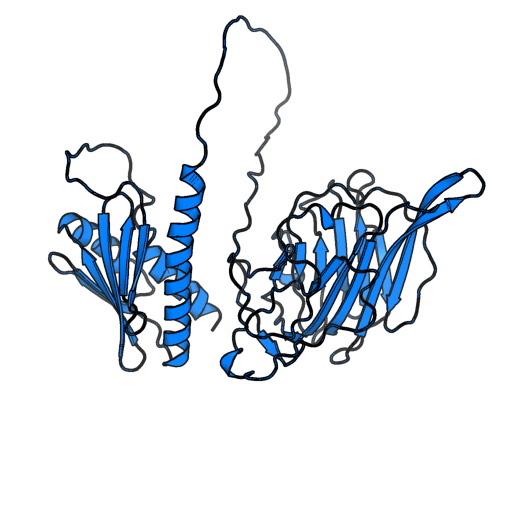A 1 402 ? -21.397 3.228 14.067 1.00 87.69 402 THR A C 1
ATOM 3100 O O . THR A 1 402 ? -21.316 2.120 14.598 1.00 87.69 402 THR A O 1
ATOM 3103 N N . GLU A 1 403 ? -21.961 4.262 14.692 1.00 86.88 403 GLU A N 1
ATOM 3104 C CA . GLU A 1 403 ? -22.646 4.175 15.991 1.00 86.88 403 GLU A CA 1
ATOM 3105 C C . GLU A 1 403 ? -24.092 3.639 15.862 1.00 86.88 403 GLU A C 1
ATOM 3107 O O . GLU A 1 403 ? -24.848 3.621 16.836 1.00 86.88 403 GLU A O 1
ATOM 3112 N N . ASP A 1 404 ? -24.498 3.205 14.662 1.00 78.69 404 ASP A N 1
ATOM 3113 C CA . ASP A 1 404 ? -25.870 2.801 14.360 1.00 78.69 404 ASP A CA 1
ATOM 3114 C C . ASP A 1 404 ? -26.272 1.532 15.128 1.00 78.69 404 ASP A C 1
ATOM 3116 O O . ASP A 1 404 ? -25.711 0.452 14.950 1.00 78.69 404 ASP A O 1
ATOM 3120 N N . GLY A 1 405 ? -27.306 1.657 15.965 1.00 62.66 405 GLY A N 1
ATOM 3121 C CA . GLY A 1 405 ? -27.861 0.545 16.745 1.00 62.66 405 GLY A CA 1
ATOM 3122 C C . GLY A 1 405 ? -27.392 0.451 18.202 1.00 62.66 405 GLY A C 1
ATOM 3123 O O . GLY A 1 405 ? -27.816 -0.482 18.886 1.00 62.66 405 GLY A O 1
ATOM 3124 N N . LEU A 1 406 ? -26.585 1.405 18.692 1.00 67.81 406 LEU A N 1
ATOM 3125 C CA . LEU A 1 406 ? -26.177 1.521 20.105 1.00 67.81 406 LEU A CA 1
ATOM 3126 C C . LEU A 1 406 ? -27.149 2.351 20.958 1.00 67.81 406 LEU A C 1
ATOM 3128 O O . LEU A 1 406 ? -27.442 3.525 20.635 1.00 67.81 406 LEU A O 1
#

pLDDT: mean 76.24, std 22.8, range [21.92, 98.5]

Secondary structure (DSSP, 8-state):
-HHHHHHHHHHHHHHHSTTS--------------SS-EEEEEEETTEEEEEEETTEEEEEEEEEETTEEEEEEEES-HHHHHHHHHHHTT-SSEEEEEE-SSEEEEEESS---HHHHHHHHHHHHHHHHHHHHHHHHGGG------------------------------PPPB--S----TTGGGGTT----PPPS--TT-SEEE----TT-TT--SS-TT---EEBTTSPPPEEETTEEEEESS--EEE---GGG--SSEEEEEEEEESS-EEEEEEEEE--SSSSS-EEEEEEEETEEEEEEE-TTT-S-EEEEEEE--TTS-EEEEEEEEEEE-TT--EEEEEEEEETTEEEEEEEE-S------SPEEESS-TT--TTGGGS--EEEEEEEEEEE---TT-